Protein 3LET (pdb70)

Foldseek 3Di:
DLVVLVPDPALQSSLCVLVVNVPRDALLSSLQCLLVDDPVSCVVCVVSQQVSLLRSLLRVLCPDPLNVLLCVQQNDVLSSVQSSVLCVVQQPGSVCSNPPRPVSSVVSSLQSVLLSVLLVVLVCQLLCVLVDPCCDDQSNDFDDQCQQPVVPDDALLVSLLSLLCSVVVHDDPLSVQSSVLLVCLLPVPDDPLALVVLVVSCCSNPPPDDQDWAHRDPPPDSQRTQSSLLSNLNCVRNPVCVVSPDDLCCPLLSQLQSQLQSVNGPDCSNSSSSSSSSSSQVNVVHHTHHDPSSSCSRNVDD/DPDDDVLDDDPVNLVPDPALQSSQCNVVVNNPRDALLS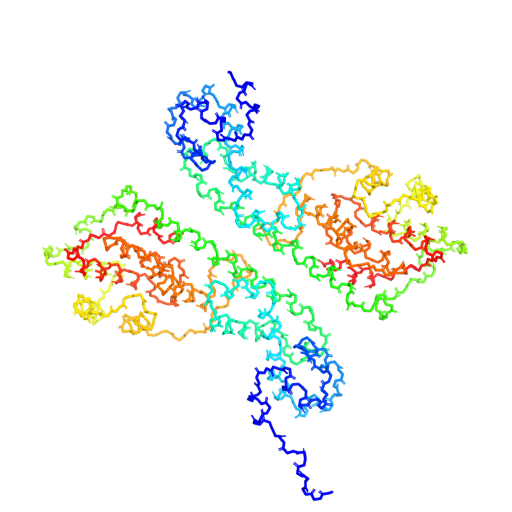SLQCLLVDDPVVCVVCVVVQQVSLLRSLLRVLCPDPLNVLLCVQQNDVLSSVQSSVLCVVQQPTSVCSNPPRPVSSVVSSLQSVLLSVLQVVLCCQLLVVQVPDLCDDLNNDFDPQVQQPVVPDDDLLVSLLSLLCSVVVDDDPLSVQSSVLLVCLLPVPDQPLALVVLVVSCPSNPPDDDDDWAGRDPPPDSQHTQSSLLSNLNCCSNPVCPVPPDDLLCVLLSNLLSQQLSVNHPDDSNSSSSSSSSSSQSNVVHHTHRDPSSSCSRNVD

GO terms:
  GO:0070733 AMPylase activity (F, IDA)
  GO:0044082 symbiont-mediated perturbation of host small GTPase-mediated signal transduction (P, IDA)
  GO:0031267 small GTPase binding (F, IDA)

B-factor: mean 33.37, std 20.91, range [8.13, 178.12]

Solvent-accessible surface area: 29536 Å² total; per-residue (Å²): 64,72,71,111,37,62,146,27,104,27,0,16,66,0,0,43,76,12,30,182,54,75,119,13,127,58,30,51,47,0,2,76,10,0,70,165,31,88,80,159,42,21,157,78,67,51,76,6,0,52,70,0,2,48,53,0,3,8,40,20,0,39,119,17,77,1,0,108,58,0,101,89,15,8,30,84,124,17,3,120,53,0,0,34,91,0,8,122,90,64,0,31,38,22,61,7,1,53,179,52,18,121,70,69,20,60,92,0,10,40,5,0,18,30,0,11,20,11,0,41,44,18,42,41,54,1,44,34,3,49,108,48,68,5,81,113,58,52,35,49,72,48,45,93,69,119,55,16,5,187,95,46,48,124,77,49,34,78,33,0,5,23,4,0,39,77,44,26,108,6,142,55,120,48,14,118,43,0,32,65,1,0,93,68,5,24,117,55,68,84,74,7,33,49,5,100,29,1,96,92,0,13,60,113,0,19,89,157,39,99,220,101,40,69,24,12,47,82,104,66,30,95,70,5,0,14,27,0,0,57,3,3,0,89,80,2,0,54,12,30,7,114,140,64,110,37,56,101,113,22,40,0,20,3,0,0,0,0,0,19,2,1,39,1,16,44,80,12,21,25,52,0,0,40,0,0,2,0,0,5,4,20,97,53,132,28,8,88,13,5,10,138,85,0,16,69,30,0,23,27,73,240,168,191,101,68,162,144,123,123,126,27,90,71,76,37,64,132,25,113,27,0,18,70,0,0,40,56,19,32,187,50,76,128,13,138,61,28,50,50,0,3,81,11,0,70,174,32,88,96,167,41,20,175,85,73,49,82,9,0,54,83,0,2,49,56,0,3,12,38,19,0,26,111,16,89,1,0,104,62,0,95,89,14,9,27,63,106,17,1,103,53,0,0,42,93,1,8,121,88,67,0,33,41,23,60,6,1,40,154,64,13,114,54,68,23,49,92,0,18,33,6,0,17,24,0,13,16,13,1,50,48,20,42,63,55,1,48,29,4,51,109,52,81,3,94,114,52,51,47,48,69,52,44,92,64,114,44,8,4,158,92,47,44,121,78,50,30,77,34,0,5,22,4,0,42,71,47,40,107,9,142,51,123,44,15,111,47,0,31,58,0,0,112,64,1,20,121,53,67,63,69,8,31,51,4,107,28,1,86,87,0,26,64,103,1,11,99,140,73,184,137,134,39,72,24,10,45,84,105,68,29,97,68,9,0,19,37,0,0,59,3,4,0,82,75,3,0,62,4,55,2,120,132,116,110,39,60,94,146,21,36,1,16,5,0,0,0,0,0,23,2,2,46,2,20,62,32,26,20,26,43,0,0,36,0,0,2,0,0,6,7,20,87,43,132,27,7,91,12,6,14,141,89,0,15,74,23,0,21,42,126

Radius of gyration: 30.35 Å; Cα contacts (8 Å, |Δi|>4): 835; chains: 2; bounding box: 83×35×92 Å

InterPro domains:
  IPR003812 Fido domain [PF02661] (278-362)
  IPR003812 Fido domain [PS51459] (278-387)
  IPR036597 Fido-like domain superfamily [G3DSA:1.10.3290.10] (74-387)
  IPR036597 Fido-like domain superfamily [SSF140931] (264-372)
  IPR049418 VopS, N-terminal domain [PF20793] (77-217)

Structure (mmCIF, N/CA/C/O backbone):
data_3LET
#
_entry.id   3LET
#
_cell.length_a   66.669
_cell.length_b   62.325
_cell.length_c   75.762
_cell.angle_alpha   90.00
_cell.angle_beta   91.31
_cell.angle_gamma   90.00
#
_symmetry.space_group_name_H-M   'P 1 21 1'
#
loop_
_entity.id
_entity.type
_entity.pdbx_description
1 polymer 'Adenosine monophosphate-protein transferase vopS'
2 water water
#
loop_
_atom_site.group_PDB
_atom_site.id
_atom_site.type_symbol
_atom_site.label_atom_id
_atom_site.label_alt_id
_atom_site.label_comp_id
_atom_site.label_asym_id
_atom_site.label_entity_id
_atom_site.label_seq_id
_atom_site.pdbx_PDB_ins_code
_atom_site.Cartn_x
_atom_site.Cartn_y
_atom_site.Cartn_z
_atom_site.occupancy
_atom_site.B_iso_or_equiv
_atom_site.auth_seq_id
_atom_site.auth_comp_id
_atom_site.auth_asym_id
_atom_site.auth_atom_id
_atom_site.pdbx_PDB_model_num
ATOM 1 N N . GLY A 1 13 ? 18.332 21.225 32.795 1.00 58.55 86 GLY A N 1
ATOM 2 C CA . GLY A 1 13 ? 18.193 22.631 33.128 1.00 53.10 86 GLY A CA 1
ATOM 3 C C . GLY A 1 13 ? 19.231 23.085 34.142 1.00 42.36 86 GLY A C 1
ATOM 4 O O . GLY A 1 13 ? 19.941 22.262 34.713 1.00 26.72 86 GLY A O 1
ATOM 7 N N . GLN A 1 14 ? 19.322 24.391 34.374 1.00 50.01 87 GLN A N 1
ATOM 8 C CA . GLN A 1 14 ? 20.278 24.929 35.336 1.00 46.25 87 GLN A CA 1
ATOM 9 C C . GLN A 1 14 ? 20.136 24.286 36.721 1.00 48.45 87 GLN A C 1
ATOM 10 O O . GLN A 1 14 ? 21.136 23.958 37.363 1.00 48.41 87 GLN A O 1
ATOM 24 N N . ALA A 1 15 ? 18.900 24.111 37.181 1.00 40.19 88 ALA A N 1
ATOM 25 C CA . ALA A 1 15 ? 18.647 23.543 38.506 1.00 37.01 88 ALA A CA 1
ATOM 26 C C . ALA A 1 15 ? 19.213 22.130 38.622 1.00 43.23 88 ALA A C 1
ATOM 27 O O . ALA A 1 15 ? 19.780 21.763 39.652 1.00 41.48 88 ALA A O 1
ATOM 34 N N . GLN A 1 16 ? 19.041 21.337 37.569 1.00 34.07 89 GLN A N 1
ATOM 35 C CA . GLN A 1 16 ? 19.642 20.009 37.508 1.00 36.65 89 GLN A CA 1
ATOM 36 C C . GLN A 1 16 ? 21.182 20.130 37.552 1.00 32.91 89 GLN A C 1
ATOM 37 O O . GLN A 1 16 ? 21.844 19.448 38.323 1.00 31.69 89 GLN A O 1
ATOM 51 N N . ARG A 1 17 ? 21.743 21.017 36.738 1.00 27.37 90 ARG A N 1
ATOM 52 C CA . ARG A 1 17 ? 23.199 21.113 36.620 1.00 30.71 90 ARG A CA 1
ATOM 53 C C . ARG A 1 17 ? 23.838 21.540 37.932 1.00 33.34 90 ARG A C 1
ATOM 54 O O . ARG A 1 17 ? 24.955 21.136 38.237 1.00 38.63 90 ARG A O 1
ATOM 75 N N . LEU A 1 18 ? 23.136 22.359 38.710 1.00 32.76 91 LEU A N 1
ATOM 76 C CA . LEU A 1 18 ? 23.676 22.834 39.982 1.00 39.54 91 LEU A CA 1
ATOM 77 C C . LEU A 1 18 ? 23.808 21.737 41.036 1.00 47.64 91 LEU A C 1
ATOM 78 O O . LEU A 1 18 ? 24.598 21.859 41.982 1.00 41.55 91 LEU A O 1
ATOM 94 N N . GLN A 1 19 ? 23.049 20.659 40.870 1.00 39.12 92 GLN A N 1
ATOM 95 C CA . GLN A 1 19 ? 23.074 19.570 41.837 1.00 43.26 92 GLN A CA 1
ATOM 96 C C . GLN A 1 19 ? 24.135 18.515 41.521 1.00 51.75 92 GLN A C 1
ATOM 97 O O . GLN A 1 19 ? 24.300 17.565 42.286 1.00 53.74 92 GLN A O 1
ATOM 111 N N . THR A 1 20 ? 24.843 18.663 40.403 1.00 43.04 93 THR A N 1
ATOM 112 C CA . THR A 1 20 ? 25.931 17.743 40.078 1.00 38.98 93 THR A CA 1
ATOM 113 C C . THR A 1 20 ? 26.916 17.716 41.237 1.00 36.00 93 THR A C 1
ATOM 114 O O . THR A 1 20 ? 26.888 18.580 42.113 1.00 24.67 93 THR A O 1
ATOM 125 N N . SER A 1 21 ? 27.806 16.741 41.250 1.00 39.66 94 SER A N 1
ATOM 126 C CA . SER A 1 21 ? 28.684 16.598 42.400 1.00 40.20 94 SER A CA 1
ATOM 127 C C . SER A 1 21 ? 29.868 17.569 42.337 1.00 37.49 94 SER A C 1
ATOM 128 O O . SER A 1 21 ? 30.467 17.867 43.361 1.00 29.88 94 SER A O 1
ATOM 136 N N . SER A 1 22 ? 30.194 18.077 41.150 1.00 25.79 95 SER A N 1
ATOM 137 C CA . SER A 1 22 ? 31.305 19.026 41.033 1.00 26.04 95 SER A CA 1
ATOM 138 C C . SER A 1 22 ? 31.189 19.872 39.775 1.00 27.01 95 SER A C 1
ATOM 139 O O . SER A 1 22 ? 30.301 19.650 38.934 1.00 24.02 95 SER A O 1
ATOM 147 N N . SER A 1 23 ? 32.119 20.810 39.620 1.00 20.67 96 SER A N 1
ATOM 148 C CA . SER A 1 23 ? 32.099 21.703 38.471 1.00 21.31 96 SER A CA 1
ATOM 149 C C . SER A 1 23 ? 32.346 20.944 37.174 1.00 21.43 96 SER A C 1
ATOM 150 O O . SER A 1 23 ? 31.951 21.398 36.106 1.00 21.84 96 SER A O 1
ATOM 158 N N . VAL A 1 24 ? 33.011 19.797 37.259 1.00 22.75 97 VAL A N 1
ATOM 159 C CA . VAL A 1 24 ? 33.334 19.047 36.053 1.00 22.23 97 VAL A CA 1
ATOM 160 C C . VAL A 1 24 ? 32.053 18.543 35.380 1.00 25.85 97 VAL A C 1
ATOM 161 O O . VAL A 1 24 ? 31.832 18.786 34.195 1.00 25.67 97 VAL A O 1
ATOM 174 N N . GLU A 1 25 ? 31.193 17.866 36.135 1.00 24.83 98 GLU A N 1
ATOM 175 C CA . GLU A 1 25 ? 29.935 17.383 35.558 1.00 26.95 98 GLU A CA 1
ATOM 176 C C . GLU A 1 25 ? 29.036 18.544 35.150 1.00 30.76 98 GLU A C 1
ATOM 177 O O . GLU A 1 25 ? 28.378 18.486 34.113 1.00 34.11 98 GLU A O 1
ATOM 189 N N . HIS A 1 26 ? 28.990 19.589 35.973 1.00 24.02 99 HIS A N 1
ATOM 190 C CA . HIS A 1 26 ? 28.230 20.805 35.640 1.00 25.76 99 HIS A CA 1
ATOM 191 C C . HIS A 1 26 ? 28.675 21.416 34.301 1.00 29.41 99 HIS A C 1
ATOM 192 O O . HIS A 1 26 ? 27.853 21.717 33.435 1.00 28.65 99 HIS A O 1
ATOM 205 N N . GLY A 1 27 ? 29.978 21.619 34.139 1.00 24.24 100 GLY A N 1
ATOM 206 C CA . GLY A 1 27 ? 30.528 22.124 32.897 1.00 20.49 100 GLY A CA 1
ATOM 207 C C . GLY A 1 27 ? 30.239 21.171 31.747 1.00 30.73 100 GLY A C 1
ATOM 208 O O . GLY A 1 27 ? 29.821 21.603 30.674 1.00 26.82 100 GLY A O 1
ATOM 212 N N . GLN A 1 28 ? 30.461 19.877 31.961 1.00 26.94 101 GLN A N 1
ATOM 213 C CA . GLN A 1 28 ? 30.188 18.884 30.923 1.00 29.83 101 GLN A CA 1
ATOM 214 C C . GLN A 1 28 ? 28.775 19.059 30.407 1.00 35.77 101 GLN A C 1
ATOM 215 O O . GLN A 1 28 ? 28.532 18.981 29.199 1.00 37.21 101 GLN A O 1
ATOM 229 N N . MET A 1 29 ? 27.840 19.289 31.324 1.00 31.69 102 MET A N 1
ATOM 230 C CA . MET A 1 29 ? 26.435 19.419 30.957 1.00 34.17 102 MET A CA 1
ATOM 231 C C . MET A 1 29 ? 26.149 20.751 30.261 1.00 41.16 102 MET A C 1
ATOM 232 O O . MET A 1 29 ? 25.470 20.784 29.240 1.00 46.19 102 MET A O 1
ATOM 246 N N . LEU A 1 30 ? 26.675 21.846 30.801 1.00 28.14 103 LEU A N 1
ATOM 247 C CA . LEU A 1 30 ? 26.374 23.183 30.275 1.00 25.99 103 LEU A CA 1
ATOM 248 C C . LEU A 1 30 ? 27.068 23.419 28.945 1.00 32.82 103 LEU A C 1
ATOM 249 O O . LEU A 1 30 ? 26.507 24.039 28.045 1.00 36.65 103 LEU A O 1
ATOM 265 N N . PHE A 1 31 ? 28.285 22.914 28.822 1.00 33.81 104 PHE A N 1
ATOM 266 C CA . PHE A 1 31 ? 29.097 23.154 27.646 1.00 45.17 104 PHE A CA 1
ATOM 267 C C . PHE A 1 31 ? 28.947 22.016 26.631 1.00 50.67 104 PHE A C 1
ATOM 268 O O . PHE A 1 31 ? 29.528 22.055 25.545 1.00 47.87 104 PHE A O 1
ATOM 285 N N . LYS A 1 32 ? 28.158 21.010 26.991 1.00 39.73 105 LYS A N 1
ATOM 286 C CA . LYS A 1 32 ? 27.950 19.860 26.123 1.00 48.44 105 LYS A CA 1
ATOM 287 C C . LYS A 1 32 ? 29.288 19.287 25.688 1.00 45.49 105 LYS A C 1
ATOM 288 O O . LYS A 1 32 ? 29.540 19.113 24.492 1.00 46.04 105 LYS A O 1
ATOM 307 N N . ASP A 1 33 ? 30.152 19.012 26.661 1.00 34.32 106 ASP A N 1
ATOM 308 C CA . ASP A 1 33 ? 31.482 18.506 26.368 1.00 38.66 106 ASP A CA 1
ATOM 309 C C . ASP A 1 33 ? 31.912 17.478 27.394 1.00 43.24 106 ASP A C 1
ATOM 310 O O . ASP A 1 33 ? 32.353 17.822 28.494 1.00 34.99 106 ASP A O 1
ATOM 319 N N . ALA A 1 34 ? 31.817 16.213 27.007 1.00 40.51 107 ALA A N 1
ATOM 320 C CA . ALA A 1 34 ? 32.116 15.106 27.904 1.00 49.00 107 ALA A CA 1
ATOM 321 C C . ALA A 1 34 ? 33.621 14.929 28.074 1.00 50.00 107 ALA A C 1
ATOM 322 O O . ALA A 1 34 ? 34.064 14.128 28.889 1.00 58.74 107 ALA A O 1
ATOM 329 N N . ASN A 1 35 ? 34.405 15.684 27.307 1.00 35.55 108 ASN A N 1
ATOM 330 C CA . ASN A 1 35 ? 35.858 15.638 27.419 1.00 33.42 108 ASN A CA 1
ATOM 331 C C . ASN A 1 35 ? 36.406 16.566 28.492 1.00 32.75 108 ASN A C 1
ATOM 332 O O . ASN A 1 35 ? 37.616 16.642 28.696 1.00 34.50 108 ASN A O 1
ATOM 343 N N . LEU A 1 36 ? 35.517 17.297 29.150 1.00 34.56 109 LEU A N 1
ATOM 344 C CA . LEU A 1 36 ? 35.909 18.130 30.269 1.00 32.60 109 LEU A CA 1
ATOM 345 C C . LEU A 1 36 ? 36.046 17.191 31.460 1.00 32.35 109 LEU A C 1
ATOM 346 O O . LEU A 1 36 ? 35.079 16.575 31.865 1.00 43.15 109 LEU A O 1
ATOM 362 N N . LYS A 1 37 ? 37.246 17.072 32.012 1.00 32.88 110 LYS A N 1
ATOM 363 C CA . LYS A 1 37 ? 37.506 16.065 33.042 1.00 35.28 110 LYS A CA 1
ATOM 364 C C . LYS A 1 37 ? 37.985 16.685 34.352 1.00 34.78 110 LYS A C 1
ATOM 365 O O . LYS A 1 37 ? 37.932 16.057 35.417 1.00 28.64 110 LYS A O 1
ATOM 384 N N . THR A 1 38 ? 38.467 17.917 34.286 1.00 25.31 111 THR A N 1
ATOM 385 C CA . THR A 1 38 ? 38.986 18.551 35.489 1.00 31.46 111 THR A CA 1
ATOM 386 C C . THR A 1 38 ? 38.415 19.946 35.596 1.00 21.16 111 THR A C 1
ATOM 387 O O . THR A 1 38 ? 37.923 20.488 34.615 1.00 19.81 111 THR A O 1
ATOM 398 N N . PRO A 1 39 ? 38.487 20.539 36.792 1.00 18.12 112 PRO A N 1
ATOM 399 C CA . PRO A 1 39 ? 38.016 21.914 36.983 1.00 19.03 112 PRO A CA 1
ATOM 400 C C . PRO A 1 39 ? 38.855 22.896 36.163 1.00 23.51 112 PRO A C 1
ATOM 401 O O . PRO A 1 39 ? 38.329 23.929 35.736 1.00 18.57 112 PRO A O 1
ATOM 412 N N . SER A 1 40 ? 40.146 22.603 35.967 1.00 20.15 113 SER A N 1
ATOM 413 C CA . SER A 1 40 ? 40.946 23.436 35.057 1.00 22.82 113 SER A CA 1
ATOM 414 C C . SER A 1 40 ? 40.386 23.386 33.640 1.00 19.16 113 SER A C 1
ATOM 415 O O . SER A 1 40 ? 40.305 24.415 32.971 1.00 26.19 113 SER A O 1
ATOM 423 N N . ASP A 1 41 ? 40.011 22.196 33.174 1.00 21.89 114 ASP A N 1
ATOM 424 C CA . ASP A 1 41 ? 39.410 22.049 31.829 1.00 22.82 114 ASP A CA 1
ATOM 425 C C . ASP A 1 41 ? 38.149 22.902 31.708 1.00 21.47 114 ASP A C 1
ATOM 426 O O . ASP A 1 41 ? 37.899 23.506 30.661 1.00 18.97 114 ASP A O 1
ATOM 435 N N . VAL A 1 42 ? 37.328 22.907 32.764 1.00 22.65 115 VAL A N 1
ATOM 436 C CA . VAL A 1 42 ? 36.114 23.728 32.780 1.00 21.65 115 VAL A CA 1
ATOM 437 C C . VAL A 1 42 ? 36.451 25.215 32.666 1.00 20.34 115 VAL A C 1
ATOM 438 O O . VAL A 1 42 ? 35.876 25.925 31.832 1.00 18.10 115 VAL A O 1
ATOM 451 N N . LEU A 1 43 ? 37.411 25.691 33.456 1.00 17.53 116 LEU A N 1
ATOM 452 C CA . LEU A 1 43 ? 37.786 27.106 33.367 1.00 18.94 116 LEU A CA 1
ATOM 453 C C . LEU A 1 43 ? 38.353 27.437 31.999 1.00 20.83 116 LEU A C 1
ATOM 454 O O . LEU A 1 43 ? 38.059 28.490 31.451 1.00 22.19 116 LEU A O 1
ATOM 470 N N . ASN A 1 44 ? 39.144 26.526 31.445 1.00 19.16 117 ASN A N 1
ATOM 471 C CA . ASN A 1 44 ? 39.756 26.762 30.131 1.00 23.47 117 ASN A CA 1
ATOM 472 C C . ASN A 1 44 ? 38.701 26.883 29.012 1.00 24.57 117 ASN A C 1
ATOM 473 O O . ASN A 1 44 ? 38.936 27.508 27.971 1.00 25.29 117 ASN A O 1
ATOM 484 N N . ALA A 1 45 ? 37.534 26.305 29.249 1.00 25.33 118 ALA A N 1
ATOM 485 C CA . ALA A 1 45 ? 36.423 26.370 28.294 1.00 23.58 118 ALA A CA 1
ATOM 486 C C . ALA A 1 45 ? 35.759 27.748 28.227 1.00 19.91 118 ALA A C 1
ATOM 487 O O . ALA A 1 45 ? 35.133 28.086 27.216 1.00 22.79 118 ALA A O 1
ATOM 494 N N . PHE A 1 46 ? 35.910 28.557 29.271 1.00 18.38 119 PHE A N 1
ATOM 495 C CA . PHE A 1 46 ? 35.215 29.851 29.310 1.00 17.81 119 PHE A CA 1
ATOM 496 C C . PHE A 1 46 ? 35.628 30.773 28.153 1.00 16.12 119 PHE A C 1
ATOM 497 O O . PHE A 1 46 ? 34.775 31.495 27.598 1.00 18.38 119 PHE A O 1
ATOM 514 N N . ALA A 1 47 ? 36.910 30.723 27.766 1.00 22.51 120 ALA A N 1
ATOM 515 C CA . ALA A 1 47 ? 37.428 31.595 26.703 1.00 22.44 120 ALA A CA 1
ATOM 516 C C . ALA A 1 47 ? 36.754 31.260 25.382 1.00 20.33 120 ALA A C 1
ATOM 517 O O . ALA A 1 47 ? 36.694 32.084 24.457 1.00 21.46 120 ALA A O 1
ATOM 524 N N . LYS A 1 48 ? 36.246 30.041 25.299 1.00 17.32 121 LYS A N 1
ATOM 525 C CA . LYS A 1 48 ? 35.690 29.524 24.060 1.00 23.01 121 LYS A CA 1
ATOM 526 C C . LYS A 1 48 ? 34.212 29.856 23.861 1.00 24.78 121 LYS A C 1
ATOM 527 O O . LYS A 1 48 ? 33.636 29.552 22.812 1.00 21.90 121 LYS A O 1
ATOM 546 N N . LEU A 1 49 ? 33.587 30.479 24.856 1.00 22.63 122 LEU A N 1
ATOM 547 C CA . LEU A 1 49 ? 32.159 30.725 24.813 1.00 24.65 122 LEU A CA 1
ATOM 548 C C . LEU A 1 49 ? 31.880 31.923 23.940 1.00 19.86 122 LEU A C 1
ATOM 549 O O . LEU A 1 49 ? 32.599 32.924 23.984 1.00 20.70 122 LEU A O 1
ATOM 565 N N . ASP A 1 50 ? 30.827 31.829 23.140 1.00 22.22 123 ASP A N 1
ATOM 566 C CA . ASP A 1 50 ? 30.487 32.948 22.267 1.00 32.47 123 ASP A CA 1
ATOM 567 C C . ASP A 1 50 ? 29.836 34.039 23.113 1.00 22.79 123 ASP A C 1
ATOM 568 O O . ASP A 1 50 ? 29.292 33.756 24.172 1.00 21.67 123 ASP A O 1
ATOM 577 N N . SER A 1 51 ? 29.909 35.286 22.664 1.00 23.35 124 SER A N 1
ATOM 578 C CA . SER A 1 51 ? 29.514 36.429 23.507 1.00 22.48 124 SER A CA 1
ATOM 579 C C . SER A 1 51 ? 28.036 36.398 23.895 1.00 29.10 124 SER A C 1
ATOM 580 O O . SER A 1 51 ? 27.650 36.862 24.964 1.00 27.26 124 SER A O 1
ATOM 588 N N . LYS A 1 52 ? 27.197 35.869 23.020 1.00 21.94 125 LYS A N 1
ATOM 589 C CA . LYS A 1 52 ? 25.765 35.935 23.278 1.00 19.14 125 LYS A CA 1
ATOM 590 C C . LYS A 1 52 ? 25.425 34.939 24.372 1.00 28.35 125 LYS A C 1
ATOM 591 O O . LYS A 1 52 ? 24.604 35.191 25.248 1.00 25.30 125 LYS A O 1
ATOM 610 N N . MET A 1 53 ? 26.087 33.799 24.303 1.00 23.12 126 MET A N 1
ATOM 611 C CA . MET A 1 53 ? 25.921 32.734 25.272 1.00 32.26 126 MET A CA 1
ATOM 612 C C . MET A 1 53 ? 26.338 33.225 26.651 1.00 25.67 126 MET A C 1
ATOM 613 O O . MET A 1 53 ? 25.632 33.030 27.633 1.00 26.36 126 MET A O 1
ATOM 627 N N . VAL A 1 54 ? 27.476 33.901 26.714 1.00 19.82 127 VAL A N 1
ATOM 628 C CA . VAL A 1 54 ? 27.955 34.471 27.970 1.00 19.28 127 VAL A CA 1
ATOM 629 C C . VAL A 1 54 ? 26.949 35.452 28.569 1.00 25.61 127 VAL A C 1
ATOM 630 O O . VAL A 1 54 ? 26.753 35.477 29.778 1.00 26.53 127 VAL A O 1
ATOM 643 N N . LYS A 1 55 ? 26.311 36.267 27.741 1.00 21.79 128 LYS A N 1
ATOM 644 C CA . LYS A 1 55 ? 25.284 37.173 28.262 1.00 19.88 128 LYS A CA 1
ATOM 645 C C . LYS A 1 55 ? 24.010 36.443 28.690 1.00 20.07 128 LYS A C 1
ATOM 646 O O . LYS A 1 55 ? 23.451 36.717 29.750 1.00 26.71 128 LYS A O 1
ATOM 665 N N . SER A 1 56 ? 23.556 35.492 27.899 1.00 22.83 129 SER A N 1
ATOM 666 C CA . SER A 1 56 ? 22.263 34.881 28.184 1.00 20.07 129 SER A CA 1
ATOM 667 C C . SER A 1 56 ? 22.364 33.950 29.382 1.00 27.37 129 SER A C 1
ATOM 668 O O . SER A 1 56 ? 21.372 33.680 30.058 1.00 23.48 129 SER A O 1
ATOM 676 N N . HIS A 1 57 ? 23.566 33.465 29.663 1.00 19.13 130 HIS A N 1
ATOM 677 C CA . HIS A 1 57 ? 23.749 32.563 30.802 1.00 20.94 130 HIS A CA 1
ATOM 678 C C . HIS A 1 57 ? 24.624 33.154 31.916 1.00 23.04 130 HIS A C 1
ATOM 679 O O . HIS A 1 57 ? 25.225 32.408 32.697 1.00 20.62 130 HIS A O 1
ATOM 692 N N . ALA A 1 58 ? 24.679 34.474 32.016 1.00 23.70 131 ALA A N 1
ATOM 693 C CA . ALA A 1 58 ? 25.652 35.119 32.918 1.00 25.70 131 ALA A CA 1
ATOM 694 C C . ALA A 1 58 ? 25.567 34.586 34.345 1.00 30.15 131 ALA A C 1
ATOM 695 O O . ALA A 1 58 ? 26.598 34.318 34.955 1.00 25.12 131 ALA A O 1
ATOM 702 N N . ALA A 1 59 ? 24.346 34.436 34.863 1.00 25.14 132 ALA A N 1
ATOM 703 C CA . ALA A 1 59 ? 24.145 34.029 36.257 1.00 37.50 132 ALA A CA 1
ATOM 704 C C . ALA A 1 59 ? 24.720 32.645 36.523 1.00 28.55 132 ALA A C 1
ATOM 705 O O . ALA A 1 59 ? 25.514 32.449 37.448 1.00 26.10 132 ALA A O 1
ATOM 712 N N . GLU A 1 60 ? 24.333 31.675 35.711 1.00 20.51 133 GLU A N 1
ATOM 713 C CA . GLU A 1 60 ? 24.874 30.339 35.865 1.00 15.04 133 GLU A CA 1
ATOM 714 C C . GLU A 1 60 ? 26.387 30.305 35.645 1.00 15.91 133 GLU A C 1
ATOM 715 O O . GLU A 1 60 ? 27.122 29.613 36.360 1.00 16.91 133 GLU A O 1
ATOM 727 N N . LEU A 1 61 ? 26.874 31.070 34.683 1.00 16.15 134 LEU A N 1
ATOM 728 C CA . LEU A 1 61 ? 28.306 31.056 34.421 1.00 21.90 134 LEU A CA 1
ATOM 729 C C . LEU A 1 61 ? 29.091 31.588 35.614 1.00 16.00 134 LEU A C 1
ATOM 730 O O . LEU A 1 61 ? 30.188 31.127 35.888 1.00 20.00 134 LEU A O 1
ATOM 746 N N . SER A 1 62 ? 28.529 32.568 36.308 1.00 18.15 135 SER A N 1
ATOM 747 C CA . SER A 1 62 ? 29.169 33.063 37.516 1.00 22.93 135 SER A CA 1
ATOM 748 C C . SER A 1 62 ? 29.255 31.952 38.579 1.00 22.44 135 SER A C 1
ATOM 749 O O . SER A 1 62 ? 30.277 31.795 39.236 1.00 21.97 135 SER A O 1
ATOM 757 N N . GLN A 1 63 ? 28.176 31.196 38.755 1.00 20.07 136 GLN A N 1
ATOM 758 C CA . GLN A 1 63 ? 28.165 30.079 39.714 1.00 18.57 136 GLN A CA 1
ATOM 759 C C . GLN A 1 63 ? 29.214 29.037 39.345 1.00 19.70 136 GLN A C 1
ATOM 760 O O . GLN A 1 63 ? 29.980 28.570 40.196 1.00 17.73 136 GLN A O 1
ATOM 774 N N . LEU A 1 64 ? 29.223 28.661 38.079 1.00 17.00 137 LEU A N 1
ATOM 775 C CA . LEU A 1 64 ? 30.111 27.621 37.596 1.00 20.11 137 LEU A CA 1
ATOM 776 C C . LEU A 1 64 ? 31.568 28.063 37.691 1.00 18.08 137 LEU A C 1
ATOM 777 O O . LEU A 1 64 ? 32.409 27.278 38.100 1.00 13.18 137 LEU A O 1
ATOM 793 N N . ALA A 1 65 ? 31.863 29.322 37.364 1.00 15.28 138 ALA A N 1
ATOM 794 C CA . ALA A 1 65 ? 33.239 29.801 37.486 1.00 17.46 138 ALA A CA 1
ATOM 795 C C . ALA A 1 65 ? 33.689 29.731 38.936 1.00 13.73 138 ALA A C 1
ATOM 796 O O . ALA A 1 65 ? 34.816 29.329 39.244 1.00 16.21 138 ALA A O 1
ATOM 803 N N . GLU A 1 66 ? 32.805 30.148 39.835 1.00 14.93 139 GLU A N 1
ATOM 804 C CA . GLU A 1 66 ? 33.132 30.116 41.249 1.00 13.26 139 GLU A CA 1
ATOM 805 C C . GLU A 1 66 ? 33.361 28.674 41.714 1.00 14.04 139 GLU A C 1
ATOM 806 O O . GLU A 1 66 ? 34.330 28.393 42.432 1.00 20.19 139 GLU A O 1
ATOM 818 N N . ARG A 1 67 ? 32.482 27.756 41.337 1.00 12.80 140 ARG A N 1
ATOM 819 C CA . ARG A 1 67 ? 32.674 26.347 41.721 1.00 15.56 140 ARG A CA 1
ATOM 820 C C . ARG A 1 67 ? 34.005 25.801 41.208 1.00 22.33 140 ARG A C 1
ATOM 821 O O . ARG A 1 67 ? 34.725 25.097 41.941 1.00 15.26 140 ARG A O 1
ATOM 842 N N . ALA A 1 68 ? 34.338 26.096 39.945 1.00 17.02 141 ALA A N 1
ATOM 843 C CA . ALA A 1 68 ? 35.535 25.493 39.342 1.00 14.33 141 ALA A CA 1
ATOM 844 C C . ALA A 1 68 ? 36.798 26.116 39.943 1.00 13.68 141 ALA A C 1
ATOM 845 O O . ALA A 1 68 ? 37.775 25.411 40.254 1.00 15.74 141 ALA A O 1
ATOM 852 N N . MET A 1 69 ? 36.785 27.432 40.124 1.00 13.39 142 MET A N 1
ATOM 853 C CA . MET A 1 69 ? 37.915 28.098 40.808 1.00 12.79 142 MET A CA 1
ATOM 854 C C . MET A 1 69 ? 38.132 27.578 42.217 1.00 14.12 142 MET A C 1
ATOM 855 O O . MET A 1 69 ? 39.283 27.352 42.651 1.00 15.24 142 MET A O 1
ATOM 869 N N . THR A 1 70 ? 37.037 27.370 42.928 1.00 13.98 143 THR A N 1
ATOM 870 C CA . THR A 1 70 ? 37.133 26.852 44.299 1.00 18.46 143 THR A CA 1
ATOM 871 C C . THR A 1 70 ? 37.777 25.477 44.297 1.00 16.16 143 THR A C 1
ATOM 872 O O . THR A 1 70 ? 38.686 25.198 45.091 1.00 14.03 143 THR A O 1
ATOM 883 N N . GLU A 1 71 ? 37.296 24.596 43.428 1.00 15.02 144 GLU A N 1
ATOM 884 C CA . GLU A 1 71 ? 37.861 23.238 43.314 1.00 13.81 144 GLU A CA 1
ATOM 885 C C . GLU A 1 71 ? 39.340 23.281 42.946 1.00 19.60 144 GLU A C 1
ATOM 886 O O . GLU A 1 71 ? 40.136 22.573 43.531 1.00 16.03 144 GLU A O 1
ATOM 898 N N . VAL A 1 72 ? 39.720 24.123 41.993 1.00 14.25 145 VAL A N 1
ATOM 899 C CA . VAL A 1 72 ? 41.142 24.220 41.652 1.00 13.18 145 VAL A CA 1
ATOM 900 C C . VAL A 1 72 ? 41.908 24.656 42.901 1.00 13.61 145 VAL A C 1
ATOM 901 O O . VAL A 1 72 ? 42.964 24.103 43.221 1.00 12.85 145 VAL A O 1
ATOM 914 N N . MET A 1 73 ? 41.390 25.664 43.586 1.00 12.60 146 MET A N 1
ATOM 915 C CA . MET A 1 73 ? 42.140 26.244 44.706 1.00 15.73 146 MET A CA 1
ATOM 916 C C . MET A 1 73 ? 42.321 25.214 45.837 1.00 13.01 146 MET A C 1
ATOM 917 O O . MET A 1 73 ? 43.346 25.190 46.508 1.00 15.05 146 MET A O 1
ATOM 931 N N . LEU A 1 74 ? 41.321 24.377 46.074 1.00 15.25 147 LEU A N 1
ATOM 932 C CA . LEU A 1 74 ? 41.444 23.391 47.152 1.00 12.71 147 LEU A CA 1
ATOM 933 C C . LEU A 1 74 ? 42.509 22.331 46.840 1.00 16.82 147 LEU A C 1
ATOM 934 O O . LEU A 1 74 ? 43.020 21.665 47.756 1.00 18.54 147 LEU A O 1
ATOM 950 N N . GLU A 1 75 ? 42.843 22.134 45.558 1.00 11.57 148 GLU A N 1
ATOM 951 C CA . GLU A 1 75 ? 43.871 21.149 45.237 1.00 20.55 148 GLU A CA 1
ATOM 952 C C . GLU A 1 75 ? 45.283 21.750 45.099 1.00 20.09 148 GLU A C 1
ATOM 953 O O . GLU A 1 75 ? 46.234 21.015 44.842 1.00 17.87 148 GLU A O 1
ATOM 965 N N . THR A 1 76 ? 45.426 23.065 45.235 1.00 16.41 149 THR A N 1
ATOM 966 C CA . THR A 1 76 ? 46.776 23.671 45.153 1.00 18.78 149 THR A CA 1
ATOM 967 C C . THR A 1 76 ? 47.585 23.303 46.394 1.00 22.98 149 THR A C 1
ATOM 968 O O . THR A 1 76 ? 47.022 22.893 47.421 1.00 16.10 149 THR A O 1
ATOM 979 N N . ASP A 1 77 ? 48.904 23.451 46.317 1.00 17.44 150 ASP A N 1
ATOM 980 C CA . ASP A 1 77 ? 49.729 23.192 47.483 1.00 14.92 150 ASP A CA 1
ATOM 981 C C . ASP A 1 77 ? 49.263 24.034 48.680 1.00 14.38 150 ASP A C 1
ATOM 982 O O . ASP A 1 77 ? 49.145 23.515 49.802 1.00 18.06 150 ASP A O 1
ATOM 991 N N . SER A 1 78 ? 49.016 25.327 48.482 1.00 17.50 151 SER A N 1
ATOM 992 C CA . SER A 1 78 ? 48.587 26.156 49.629 1.00 17.86 151 SER A CA 1
ATOM 993 C C . SER A 1 78 ? 47.202 25.753 50.120 1.00 14.15 151 SER A C 1
ATOM 994 O O . SER A 1 78 ? 46.929 25.788 51.312 1.00 15.48 151 SER A O 1
ATOM 1002 N N . GLY A 1 79 ? 46.331 25.322 49.212 1.00 14.32 152 GLY A N 1
ATOM 1003 C CA . GLY A 1 79 ? 45.024 24.863 49.635 1.00 12.00 152 GLY A CA 1
ATOM 1004 C C . GLY A 1 79 ? 45.134 23.617 50.502 1.00 16.15 152 GLY A C 1
ATOM 1005 O O . GLY A 1 79 ? 44.421 23.465 51.492 1.00 14.77 152 GLY A O 1
ATOM 1009 N N . LYS A 1 80 ? 46.028 22.705 50.140 1.00 12.93 153 LYS A N 1
ATOM 1010 C CA . LYS A 1 80 ? 46.274 21.537 50.987 1.00 10.36 153 LYS A CA 1
ATOM 1011 C C . LYS A 1 80 ? 46.933 21.913 52.317 1.00 15.26 153 LYS A C 1
ATOM 1012 O O . LYS A 1 80 ? 46.637 21.306 53.331 1.00 15.63 153 LYS A O 1
ATOM 1031 N N . ASN A 1 81 ? 47.811 22.907 52.303 1.00 15.82 154 ASN A N 1
ATOM 1032 C CA . ASN A 1 81 ? 48.443 23.376 53.539 1.00 18.48 154 ASN A CA 1
ATOM 1033 C C . ASN A 1 81 ? 47.361 23.907 54.507 1.00 12.66 154 ASN A C 1
ATOM 1034 O O . ASN A 1 81 ? 47.419 23.646 55.689 1.00 16.29 154 ASN A O 1
ATOM 1045 N N . LEU A 1 82 ? 46.379 24.637 53.984 1.00 14.16 155 LEU A N 1
ATOM 1046 C CA . LEU A 1 82 ? 45.307 25.172 54.818 1.00 18.68 155 LEU A CA 1
ATOM 1047 C C . LEU A 1 82 ? 44.433 24.042 55.289 1.00 13.46 155 LEU A C 1
ATOM 1048 O O . LEU A 1 82 ? 43.981 24.026 56.426 1.00 14.27 155 LEU A O 1
ATOM 1064 N N . LYS A 1 83 ? 44.160 23.095 54.411 1.00 10.99 156 LYS A N 1
ATOM 1065 C CA . LYS A 1 83 ? 43.378 21.941 54.822 1.00 14.82 156 LYS A CA 1
ATOM 1066 C C . LYS A 1 83 ? 44.043 21.271 56.030 1.00 17.87 156 LYS A C 1
ATOM 1067 O O . LYS A 1 83 ? 43.372 20.887 56.993 1.00 18.53 156 LYS A O 1
ATOM 1086 N N . ALA A 1 84 ? 45.361 21.124 55.972 1.00 17.06 157 ALA A N 1
ATOM 1087 C CA . ALA A 1 84 ? 46.094 20.456 57.057 1.00 18.74 157 ALA A CA 1
ATOM 1088 C C . ALA A 1 84 ? 45.929 21.242 58.368 1.00 28.76 157 ALA A C 1
ATOM 1089 O O . ALA A 1 84 ? 45.923 20.661 59.456 1.00 24.68 157 ALA A O 1
ATOM 1096 N N . LEU A 1 85 ? 45.782 22.560 58.260 1.00 14.65 158 LEU A N 1
ATOM 1097 C CA . LEU A 1 85 ? 45.706 23.414 59.442 1.00 13.53 158 LEU A CA 1
ATOM 1098 C C . LEU A 1 85 ? 44.306 23.544 60.036 1.00 17.54 158 LEU A C 1
ATOM 1099 O O . LEU A 1 85 ? 44.148 23.489 61.263 1.00 16.00 158 LEU A O 1
ATOM 1115 N N . ILE A 1 86 ? 43.294 23.757 59.185 1.00 12.87 159 ILE A N 1
ATOM 1116 C CA . ILE A 1 86 ? 41.972 24.142 59.700 1.00 14.57 159 ILE A CA 1
ATOM 1117 C C . ILE A 1 86 ? 40.850 23.192 59.253 1.00 14.05 159 ILE A C 1
ATOM 1118 O O . ILE A 1 86 ? 39.699 23.372 59.654 1.00 15.75 159 ILE A O 1
ATOM 1134 N N . GLY A 1 87 ? 41.208 22.193 58.450 1.00 14.63 160 GLY A N 1
ATOM 1135 C CA . GLY A 1 87 ? 40.287 21.148 58.024 1.00 16.55 160 GLY A CA 1
ATOM 1136 C C . GLY A 1 87 ? 39.428 21.484 56.816 1.00 18.43 160 GLY A C 1
ATOM 1137 O O . GLY A 1 87 ? 39.347 22.632 56.394 1.00 13.83 160 GLY A O 1
ATOM 1141 N N . ASP A 1 88 ? 38.753 20.467 56.284 1.00 18.12 161 ASP A N 1
ATOM 1142 C CA . ASP A 1 88 ? 37.998 20.588 55.022 1.00 21.17 161 ASP A CA 1
ATOM 1143 C C . ASP A 1 88 ? 36.899 21.626 54.985 1.00 19.50 161 ASP A C 1
ATOM 1144 O O . ASP A 1 88 ? 36.787 22.392 54.013 1.00 16.14 161 ASP A O 1
ATOM 1153 N N . ASP A 1 89 ? 36.036 21.632 56.003 1.00 17.90 162 ASP A N 1
ATOM 1154 C CA . ASP A 1 89 ? 34.916 22.584 55.999 1.00 20.07 162 ASP A CA 1
ATOM 1155 C C . ASP A 1 89 ? 35.431 24.013 56.015 1.00 16.64 162 ASP A C 1
ATOM 1156 O O . ASP A 1 89 ? 34.944 24.880 55.267 1.00 14.67 162 ASP A O 1
ATOM 1165 N N . ALA A 1 90 ? 36.405 24.277 56.881 1.00 15.35 163 ALA A N 1
ATOM 1166 C CA . ALA A 1 90 ? 36.870 25.652 57.042 1.00 17.80 163 ALA A CA 1
ATOM 1167 C C . ALA A 1 90 ? 37.619 26.095 55.779 1.00 11.22 163 ALA A C 1
ATOM 1168 O O . ALA A 1 90 ? 37.448 27.227 55.311 1.00 13.19 163 ALA A O 1
ATOM 1175 N N . VAL A 1 91 ? 38.435 25.218 55.217 1.00 12.12 164 VAL A N 1
ATOM 1176 C CA . VAL A 1 91 ? 39.214 25.639 54.047 1.00 12.55 164 VAL A CA 1
ATOM 1177 C C . VAL A 1 91 ? 38.277 25.863 52.860 1.00 15.08 164 VAL A C 1
ATOM 1178 O O . VAL A 1 91 ? 38.472 26.777 52.058 1.00 13.01 164 VAL A O 1
ATOM 1191 N N . LYS A 1 92 ? 37.245 25.041 52.752 1.00 12.37 165 LYS A N 1
ATOM 1192 C CA . LYS A 1 92 ? 36.269 25.260 51.686 1.00 15.13 165 LYS A CA 1
ATOM 1193 C C . LYS A 1 92 ? 35.575 26.612 51.849 1.00 13.81 165 LYS A C 1
ATOM 1194 O O . LYS A 1 92 ? 35.320 27.303 50.874 1.00 16.30 165 LYS A O 1
ATOM 1213 N N . SER A 1 93 ? 35.213 26.983 53.083 1.00 13.86 166 SER A N 1
ATOM 1214 C CA . SER A 1 93 ? 34.486 28.239 53.307 1.00 10.71 166 SER A C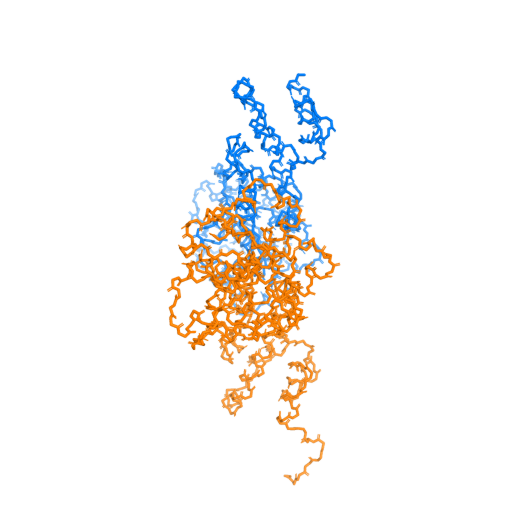A 1
ATOM 1215 C C . SER A 1 93 ? 35.392 29.385 52.898 1.00 17.69 166 SER A C 1
ATOM 1216 O O . SER A 1 93 ? 34.943 30.374 52.297 1.00 15.30 166 SER A O 1
ATOM 1224 N N . LEU A 1 94 ? 36.661 29.274 53.298 1.00 13.30 167 LEU A N 1
ATOM 1225 C CA . LEU A 1 94 ? 37.636 30.316 53.036 1.00 11.90 167 LEU A CA 1
ATOM 1226 C C . LEU A 1 94 ? 37.866 30.419 51.534 1.00 13.54 167 LEU A C 1
ATOM 1227 O O . LEU A 1 94 ? 37.951 31.491 50.985 1.00 15.35 167 LEU A O 1
ATOM 1243 N N . ALA A 1 95 ? 38.019 29.276 50.894 1.00 12.88 168 ALA A N 1
ATOM 1244 C CA . ALA A 1 95 ? 38.334 29.238 49.466 1.00 12.78 168 ALA A CA 1
ATOM 1245 C C . ALA A 1 95 ? 37.224 29.971 48.682 1.00 16.10 168 ALA A C 1
ATOM 1246 O O . ALA A 1 95 ? 37.492 30.759 47.772 1.00 17.25 168 ALA A O 1
ATOM 1253 N N . VAL A 1 96 ? 35.973 29.706 49.041 1.00 14.39 169 VAL A N 1
ATOM 1254 C CA . VAL A 1 96 ? 34.842 30.372 48.378 1.00 19.15 169 VAL A CA 1
ATOM 1255 C C . VAL A 1 96 ? 34.902 31.878 48.505 1.00 17.75 169 VAL A C 1
ATOM 1256 O O . VAL A 1 96 ? 34.630 32.602 47.530 1.00 16.88 169 VAL A O 1
ATOM 1269 N N . ARG A 1 97 ? 35.251 32.375 49.701 1.00 15.24 170 ARG A N 1
ATOM 1270 C CA . ARG A 1 97 ? 35.302 33.838 49.912 1.00 18.20 170 ARG A CA 1
ATOM 1271 C C . ARG A 1 97 ? 36.472 34.496 49.178 1.00 17.03 170 ARG A C 1
ATOM 1272 O O . ARG A 1 97 ? 36.337 35.613 48.661 1.00 17.85 170 ARG A O 1
ATOM 1293 N N . VAL A 1 98 ? 37.615 33.810 49.121 1.00 13.03 171 VAL A N 1
ATOM 1294 C CA . VAL A 1 98 ? 38.776 34.330 48.408 1.00 17.41 171 VAL A CA 1
ATOM 1295 C C . VAL A 1 98 ? 38.462 34.370 46.915 1.00 18.18 171 VAL A C 1
ATOM 1296 O O . VAL A 1 98 ? 38.778 35.344 46.229 1.00 20.06 171 VAL A O 1
ATOM 1309 N N . VAL A 1 99 ? 37.814 33.324 46.420 1.00 14.76 172 VAL A N 1
ATOM 1310 C CA . VAL A 1 99 ? 37.425 33.283 44.986 1.00 13.37 172 VAL A CA 1
ATOM 1311 C C . VAL A 1 99 ? 36.448 34.404 44.662 1.00 24.65 172 VAL A C 1
ATOM 1312 O O . VAL A 1 99 ? 36.543 35.067 43.618 1.00 21.51 172 VAL A O 1
ATOM 1325 N N . LYS A 1 100 ? 35.497 34.637 45.554 1.00 17.50 173 LYS A N 1
ATOM 1326 C CA . LYS A 1 100 ? 34.563 35.744 45.351 1.00 14.52 173 LYS A CA 1
ATOM 1327 C C . LYS A 1 100 ? 35.304 37.063 45.307 1.00 22.50 173 LYS A C 1
ATOM 1328 O O . LYS A 1 100 ? 34.939 37.953 44.535 1.00 24.46 173 LYS A O 1
ATOM 1347 N N . ASP A 1 101 ? 36.341 37.206 46.126 1.00 19.13 174 ASP A N 1
ATOM 1348 C CA . ASP A 1 101 ? 37.004 38.507 46.270 1.00 19.92 174 ASP A CA 1
ATOM 1349 C C . ASP A 1 101 ? 38.071 38.732 45.225 1.00 35.56 174 ASP A C 1
ATOM 1350 O O . ASP A 1 101 ? 38.291 39.863 44.813 1.00 28.96 174 ASP A O 1
ATOM 1359 N N . TYR A 1 102 ? 38.744 37.657 44.815 1.00 21.99 175 TYR A N 1
ATOM 1360 C CA . TYR A 1 102 ? 39.938 37.772 43.974 1.00 28.99 175 TYR A CA 1
ATOM 1361 C C . TYR A 1 102 ? 39.811 37.050 42.636 1.00 33.17 175 TYR A C 1
ATOM 1362 O O . TYR A 1 102 ? 40.658 37.211 41.770 1.00 20.82 175 TYR A O 1
ATOM 1380 N N . GLY A 1 103 ? 38.786 36.218 42.503 1.00 23.66 176 GLY A N 1
ATOM 1381 C CA . GLY A 1 103 ? 38.638 35.333 41.353 1.00 21.16 176 GLY A CA 1
ATOM 1382 C C . GLY A 1 103 ? 38.302 36.056 40.043 1.00 27.10 176 GLY A C 1
ATOM 1383 O O . GLY A 1 103 ? 38.632 35.575 38.964 1.00 22.99 176 GLY A O 1
ATOM 1387 N N . GLY A 1 104 ? 37.620 37.187 40.146 1.00 25.56 177 GLY A N 1
ATOM 1388 C CA . GLY A 1 104 ? 37.320 38.022 38.982 1.00 32.18 177 GLY A CA 1
ATOM 1389 C C . GLY A 1 104 ? 36.126 37.583 38.145 1.00 26.14 177 GLY A C 1
ATOM 1390 O O . GLY A 1 104 ? 35.913 38.108 37.037 1.00 24.45 177 GLY A O 1
ATOM 1394 N N . GLY A 1 105 ? 35.336 36.638 38.649 1.00 20.33 178 GLY A N 1
ATOM 1395 C CA . GLY A 1 105 ? 34.085 36.251 37.990 1.00 24.66 178 GLY A CA 1
ATOM 1396 C C . GLY A 1 105 ? 34.214 35.699 36.578 1.00 26.21 178 GLY A C 1
ATOM 1397 O O . GLY A 1 105 ? 35.252 35.162 36.175 1.00 25.03 178 GLY A O 1
ATOM 1401 N N . VAL A 1 106 ? 33.138 35.814 35.812 1.00 18.98 179 VAL A N 1
ATOM 1402 C CA . VAL A 1 106 ? 33.106 35.207 34.493 1.00 17.81 179 VAL A CA 1
ATOM 1403 C C . VAL A 1 106 ? 34.155 35.859 33.598 1.00 28.14 179 VAL A C 1
ATOM 1404 O O . VAL A 1 106 ? 34.822 35.178 32.837 1.00 22.94 179 VAL A O 1
ATOM 1417 N N . ALA A 1 107 ? 34.292 37.179 33.686 1.00 25.06 180 ALA A N 1
ATOM 1418 C CA . ALA A 1 107 ? 35.180 37.903 32.779 1.00 28.58 180 ALA A CA 1
ATOM 1419 C C . ALA A 1 107 ? 36.631 37.449 32.935 1.00 28.45 180 ALA A C 1
ATOM 1420 O O . ALA A 1 107 ? 37.337 37.255 31.963 1.00 20.57 180 ALA A O 1
ATOM 1427 N N . ALA A 1 108 ? 37.092 37.281 34.164 1.00 22.56 181 ALA A N 1
ATOM 1428 C CA . ALA A 1 108 ? 38.441 36.779 34.376 1.00 29.36 181 ALA A CA 1
ATOM 1429 C C . ALA A 1 108 ? 38.564 35.315 33.981 1.00 22.19 181 ALA A C 1
ATOM 1430 O O . ALA A 1 108 ? 39.604 34.908 33.506 1.00 22.01 181 ALA A O 1
ATOM 1437 N N . ALA A 1 109 ? 37.515 34.515 34.162 1.00 19.22 182 ALA A N 1
ATOM 1438 C CA . ALA A 1 109 ? 37.573 33.122 33.727 1.00 24.70 182 ALA A CA 1
ATOM 1439 C C . ALA A 1 109 ? 37.772 33.041 32.211 1.00 27.79 182 ALA A C 1
ATOM 1440 O O . ALA A 1 109 ? 38.423 32.131 31.705 1.00 19.86 182 ALA A O 1
ATOM 1447 N N . GLN A 1 110 ? 37.190 33.988 31.486 1.00 19.96 183 GLN A N 1
ATOM 1448 C CA . GLN A 1 110 ? 37.314 34.016 30.036 1.00 20.48 183 GLN A CA 1
ATOM 1449 C C . GLN A 1 110 ? 38.706 34.456 29.628 1.00 29.21 183 GLN A C 1
ATOM 1450 O O . GLN A 1 110 ? 39.308 33.898 28.703 1.00 27.83 183 GLN A O 1
ATOM 1464 N N . LYS A 1 111 ? 39.207 35.467 30.330 1.00 24.05 184 LYS A N 1
ATOM 1465 C CA . LYS A 1 111 ? 40.393 36.214 29.892 1.00 32.69 184 LYS A CA 1
ATOM 1466 C C . LYS A 1 111 ? 41.731 35.711 30.443 1.00 35.45 184 LYS A C 1
ATOM 1467 O O . LYS A 1 111 ? 42.717 35.655 29.713 1.00 33.21 184 LYS A O 1
ATOM 1486 N N . ASN A 1 112 ? 41.804 35.389 31.732 1.00 30.67 185 ASN A N 1
ATOM 1487 C CA . ASN A 1 112 ? 43.084 34.982 32.288 1.00 33.15 185 ASN A CA 1
ATOM 1488 C C . ASN A 1 112 ? 42.945 34.187 33.577 1.00 25.86 185 ASN A C 1
ATOM 1489 O O . ASN A 1 112 ? 43.389 34.643 34.641 1.00 30.45 185 ASN A O 1
ATOM 1500 N N . PRO A 1 113 ? 42.321 33.002 33.508 1.00 24.58 186 PRO A N 1
ATOM 1501 C CA . PRO A 1 113 ? 42.092 32.326 34.798 1.00 22.59 186 PRO A CA 1
ATOM 1502 C C . PRO A 1 113 ? 43.388 31.974 35.532 1.00 24.59 186 PRO A C 1
ATOM 1503 O O . PRO A 1 113 ? 43.397 31.956 36.769 1.00 20.52 186 PRO A O 1
ATOM 1514 N N . GLU A 1 114 ? 44.450 31.65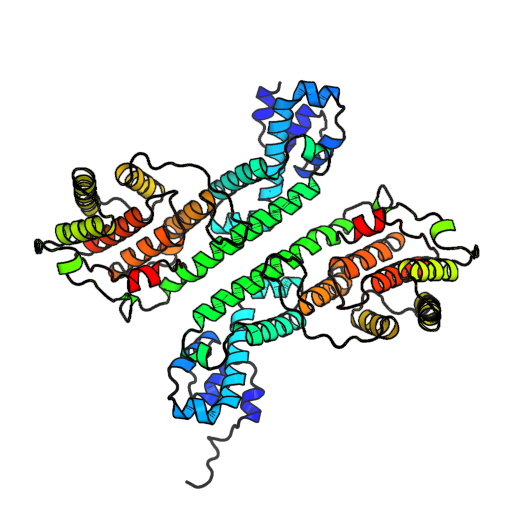2 34.794 1.00 29.54 187 GLU A N 1
ATOM 1515 C CA . GLU A 1 114 ? 45.697 31.209 35.441 1.00 31.13 187 GLU A CA 1
ATOM 1516 C C . GLU A 1 114 ? 46.303 32.330 36.263 1.00 32.61 187 GLU A C 1
ATOM 1517 O O . GLU A 1 114 ? 46.874 32.083 37.312 1.00 30.55 187 GLU A O 1
ATOM 1529 N N . VAL A 1 115 ? 46.186 33.561 35.778 1.00 29.05 188 VAL A N 1
ATOM 1530 C CA . VAL A 1 115 ? 46.641 34.715 36.546 1.00 35.67 188 VAL A CA 1
ATOM 1531 C C . VAL A 1 115 ? 45.888 34.773 37.878 1.00 26.65 188 VAL A C 1
ATOM 1532 O O . VAL A 1 115 ? 46.488 34.951 38.930 1.00 25.33 188 VAL A O 1
ATOM 1545 N N . ARG A 1 116 ? 44.572 34.583 37.828 1.00 22.13 189 ARG A N 1
ATOM 1546 C CA . ARG A 1 116 ? 43.752 34.621 39.048 1.00 20.61 189 ARG A CA 1
ATOM 1547 C C . ARG A 1 116 ? 44.122 33.480 39.985 1.00 18.16 189 ARG A C 1
ATOM 1548 O O . ARG A 1 116 ? 44.193 33.681 41.180 1.00 20.81 189 ARG A O 1
ATOM 1569 N N . ILE A 1 117 ? 44.338 32.282 39.450 1.00 19.28 190 ILE A N 1
ATOM 1570 C CA . ILE A 1 117 ? 44.642 31.136 40.297 1.00 18.73 190 ILE A CA 1
ATOM 1571 C C . ILE A 1 117 ? 45.995 31.345 40.986 1.00 26.71 190 ILE A C 1
ATOM 1572 O O . ILE A 1 117 ? 46.171 31.035 42.187 1.00 22.50 190 ILE A O 1
ATOM 1588 N N . ASN A 1 118 ? 46.934 31.922 40.253 1.00 23.16 191 ASN A N 1
ATOM 1589 C CA . ASN A 1 118 ? 48.233 32.234 40.823 1.00 21.75 191 ASN A CA 1
ATOM 1590 C C . ASN A 1 118 ? 48.145 33.283 41.902 1.00 27.62 191 ASN A C 1
ATOM 1591 O O . ASN A 1 118 ? 48.761 33.140 42.947 1.00 25.71 191 ASN A O 1
ATOM 1602 N N . GLN A 1 119 ? 47.373 34.338 41.664 1.00 23.94 192 GLN A N 1
ATOM 1603 C CA . GLN A 1 119 ? 47.196 35.381 42.663 1.00 22.93 192 GLN A CA 1
ATOM 1604 C C . GLN A 1 119 ? 46.554 34.827 43.923 1.00 24.74 192 GLN A C 1
ATOM 1605 O O . GLN A 1 119 ? 46.945 35.189 45.025 1.00 21.56 192 GLN A O 1
ATOM 1619 N N . MET A 1 120 ? 45.562 33.961 43.759 1.00 24.11 193 MET A N 1
ATOM 1620 C CA . MET A 1 120 ? 44.884 33.388 44.918 1.00 22.25 193 MET A CA 1
ATOM 1621 C C . MET A 1 120 ? 45.780 32.414 45.695 1.00 29.09 193 MET A C 1
ATOM 1622 O O . MET A 1 120 ? 45.640 32.261 46.909 1.00 18.96 193 MET A O 1
ATOM 1636 N N . GLN A 1 121 ? 46.707 31.747 45.021 1.00 20.58 194 GLN A N 1
ATOM 1637 C CA . GLN A 1 121 ? 47.675 30.937 45.771 1.00 21.87 194 GLN A CA 1
ATOM 1638 C C . GLN A 1 121 ? 48.559 31.818 46.624 1.00 19.88 194 GLN A C 1
ATOM 1639 O O . GLN A 1 121 ? 48.959 31.411 47.723 1.00 20.72 194 GLN A O 1
ATOM 1653 N N . ALA A 1 122 ? 48.894 33.015 46.148 1.00 19.47 195 ALA A N 1
ATOM 1654 C CA . ALA A 1 122 ? 49.660 33.922 47.008 1.00 20.89 195 ALA A CA 1
ATOM 1655 C C . ALA A 1 122 ? 48.817 34.377 48.210 1.00 23.45 195 ALA A C 1
ATOM 1656 O O . ALA A 1 122 ? 49.331 34.500 49.321 1.00 23.34 195 ALA A O 1
ATOM 1663 N N . VAL A 1 123 ? 47.516 34.607 48.008 1.00 17.21 196 VAL A N 1
ATOM 1664 C CA . VAL A 1 123 ? 46.649 34.989 49.121 1.00 21.01 196 VAL A CA 1
ATOM 1665 C C . VAL A 1 123 ? 46.625 33.851 50.146 1.00 21.29 196 VAL A C 1
ATOM 1666 O O . VAL A 1 123 ? 46.808 34.089 51.321 1.00 15.27 196 VAL A O 1
ATOM 1679 N N . PHE A 1 124 ? 46.439 32.619 49.688 1.00 13.23 197 PHE A N 1
ATOM 1680 C CA . PHE A 1 124 ? 46.426 31.436 50.587 1.00 16.38 197 PHE A CA 1
ATOM 1681 C C . PHE A 1 124 ? 47.768 31.293 51.305 1.00 21.32 197 PHE A C 1
ATOM 1682 O O . PHE A 1 124 ? 47.813 30.994 52.512 1.00 16.09 197 PHE A O 1
ATOM 1699 N N . ASP A 1 125 ? 48.879 31.481 50.576 1.00 15.56 198 ASP A N 1
ATOM 1700 C CA . ASP A 1 125 ? 50.215 31.330 51.188 1.00 16.42 198 ASP A CA 1
ATOM 1701 C C . ASP A 1 125 ? 50.385 32.328 52.341 1.00 15.99 198 ASP A C 1
ATOM 1702 O O . ASP A 1 125 ? 51.048 32.029 53.366 1.00 15.31 198 ASP A O 1
ATOM 1711 N N . MET A 1 126 ? 49.864 33.540 52.162 0.94 14.85 199 MET A N 1
ATOM 1712 C CA . MET A 1 126 ? 49.961 34.577 53.213 1.00 18.17 199 MET A CA 1
ATOM 1713 C C . MET A 1 126 ? 49.143 34.127 54.408 1.00 14.11 199 MET A C 1
ATOM 1714 O O . MET A 1 126 ? 49.596 34.230 55.557 1.00 14.14 199 MET A O 1
ATOM 1728 N N . GLU A 1 127 ? 47.967 33.593 54.142 1.00 13.29 200 GLU A N 1
ATOM 1729 C CA . GLU A 1 127 ? 47.118 33.140 55.251 1.00 16.33 200 GLU A CA 1
ATOM 1730 C C . GLU A 1 127 ? 47.825 32.010 55.993 1.00 20.31 200 GLU A C 1
ATOM 1731 O O . GLU A 1 127 ? 47.908 32.020 57.224 1.00 18.96 200 GLU A O 1
ATOM 1743 N N . VAL A 1 128 ? 48.362 31.038 55.255 1.00 16.12 201 VAL A N 1
ATOM 1744 C CA . VAL A 1 128 ? 49.083 29.929 55.892 1.00 13.60 201 VAL A CA 1
ATOM 1745 C C . VAL A 1 128 ? 50.234 30.457 56.767 1.00 15.28 201 VAL A C 1
ATOM 1746 O O . VAL A 1 128 ? 50.414 30.012 57.896 1.00 14.12 201 VAL A O 1
ATOM 1759 N N . MET A 1 129 ? 51.020 31.398 56.244 1.00 13.53 202 MET A N 1
ATOM 1760 C CA . MET A 1 129 ? 52.109 31.970 57.024 1.00 19.37 202 MET A CA 1
ATOM 1761 C C . MET A 1 129 ? 51.615 32.518 58.366 1.00 18.69 202 MET A C 1
ATOM 1762 O O . MET A 1 129 ? 52.273 32.378 59.408 1.00 15.02 202 MET A O 1
ATOM 1776 N N . HIS A 1 130 ? 50.483 33.198 58.326 1.00 15.58 203 HIS A N 1
ATOM 1777 C CA . HIS A 1 130 ? 49.997 33.926 59.513 1.00 17.51 203 HIS A CA 1
ATOM 1778 C C . HIS A 1 130 ? 49.434 32.981 60.543 1.00 17.70 203 HIS A C 1
ATOM 1779 O O . HIS A 1 130 ? 49.615 33.185 61.744 1.00 16.75 203 HIS A O 1
ATOM 1792 N N . LEU A 1 131 ? 48.750 31.941 60.083 1.00 14.29 204 LEU A N 1
ATOM 1793 C CA . LEU A 1 131 ? 48.219 30.949 61.018 1.00 14.89 204 LEU A CA 1
ATOM 1794 C C . LEU A 1 131 ? 49.396 30.237 61.658 1.00 14.58 204 LEU A C 1
ATOM 1795 O O . LEU A 1 131 ? 49.384 29.918 62.847 1.00 14.39 204 LEU A O 1
ATOM 1811 N N . LYS A 1 132 ? 50.415 29.935 60.863 1.00 12.20 205 LYS A N 1
ATOM 1812 C CA . LYS A 1 132 ? 51.535 29.171 61.405 1.00 13.25 205 LYS A CA 1
ATOM 1813 C C . LYS A 1 132 ? 52.340 30.006 62.375 1.00 13.45 205 LYS A C 1
ATOM 1814 O O . LYS A 1 132 ? 52.953 29.465 63.280 1.00 17.65 205 LYS A O 1
ATOM 1833 N N . ALA A 1 133 ? 52.381 31.318 62.162 1.00 16.45 206 ALA A N 1
ATOM 1834 C CA . ALA A 1 133 ? 53.142 32.179 63.070 1.00 17.33 206 ALA A CA 1
ATOM 1835 C C . ALA A 1 133 ? 52.452 32.149 64.439 1.00 24.48 206 ALA A C 1
ATOM 1836 O O . ALA A 1 133 ? 53.119 32.065 65.473 1.00 14.76 206 ALA A O 1
ATOM 1843 N N . ALA A 1 134 ? 51.117 32.193 64.451 1.00 15.85 207 ALA A N 1
ATOM 1844 C CA . ALA A 1 134 ? 50.398 32.161 65.737 1.00 16.30 207 ALA A CA 1
ATOM 1845 C C . ALA A 1 134 ? 50.589 30.789 66.359 1.00 14.04 207 ALA A C 1
ATOM 1846 O O . ALA A 1 134 ? 50.790 30.663 67.566 1.00 21.01 207 ALA A O 1
ATOM 1853 N N . GLN A 1 135 ? 50.537 29.751 65.530 1.00 13.18 208 GLN A N 1
ATOM 1854 C CA . GLN A 1 135 ? 50.615 28.387 66.000 1.00 13.37 208 GLN A CA 1
ATOM 1855 C C . GLN A 1 135 ? 51.979 28.107 66.677 1.00 15.42 208 GLN A C 1
ATOM 1856 O O . GLN A 1 135 ? 52.034 27.432 67.707 1.00 17.45 208 GLN A O 1
ATOM 1870 N N . ARG A 1 136 ? 53.063 28.592 66.089 1.00 15.92 209 ARG A N 1
ATOM 1871 C CA . ARG A 1 136 ? 54.390 28.386 66.734 1.00 20.82 209 ARG A CA 1
ATOM 1872 C C . ARG A 1 136 ? 54.339 28.922 68.175 1.00 24.55 209 ARG A C 1
ATOM 1873 O O . ARG A 1 136 ? 54.828 28.284 69.129 1.00 20.69 209 ARG A O 1
ATOM 1894 N N . HIS A 1 137 ? 53.754 30.101 68.349 1.00 17.72 210 HIS A N 1
ATOM 1895 C CA . HIS A 1 137 ? 53.721 30.697 69.676 1.00 20.31 210 HIS A CA 1
ATOM 1896 C C . HIS A 1 137 ? 52.804 29.907 70.623 1.00 25.43 210 HIS A C 1
ATOM 1897 O O . HIS A 1 137 ? 53.172 29.577 71.754 1.00 18.05 210 HIS A O 1
ATOM 1910 N N . ILE A 1 138 ? 51.593 29.637 70.154 1.00 17.59 211 ILE A N 1
ATOM 1911 C CA . ILE A 1 138 ? 50.562 29.041 70.996 1.00 14.31 211 ILE A CA 1
ATOM 1912 C C . ILE A 1 138 ? 50.870 27.592 71.357 1.00 20.51 211 ILE A C 1
ATOM 1913 O O . ILE A 1 138 ? 50.816 27.238 72.523 1.00 20.03 211 ILE A O 1
ATOM 1929 N N . GLU A 1 139 ? 51.225 26.764 70.380 1.00 14.55 212 GLU A N 1
ATOM 1930 C CA . GLU A 1 139 ? 51.587 25.377 70.662 1.00 13.60 212 GLU A CA 1
ATOM 1931 C C . GLU A 1 139 ? 52.938 25.300 71.404 1.00 20.49 212 GLU A C 1
ATOM 1932 O O . GLU A 1 139 ? 53.188 24.351 72.138 1.00 23.58 212 GLU A O 1
ATOM 1944 N N . GLY A 1 140 ? 53.767 26.328 71.252 1.00 22.17 213 GLY A N 1
ATOM 1945 C CA . GLY A 1 140 ? 54.993 26.459 72.033 1.00 23.40 213 GLY A CA 1
ATOM 1946 C C . GLY A 1 140 ? 54.770 26.501 73.547 1.00 24.91 213 GLY A C 1
ATOM 1947 O O . GLY A 1 140 ? 55.700 26.200 74.303 1.00 24.19 213 GLY A O 1
ATOM 1951 N N . LEU A 1 141 ? 53.569 26.887 74.005 1.00 23.27 214 LEU A N 1
ATOM 1952 C CA . LEU A 1 141 ? 53.296 26.996 75.437 1.00 20.22 214 LEU A CA 1
ATOM 1953 C C . LEU A 1 141 ? 53.283 25.603 76.077 1.00 30.17 214 LEU A C 1
ATOM 1954 O O . LEU A 1 141 ? 53.598 25.436 77.247 1.00 30.99 214 LEU A O 1
ATOM 1970 N N . ALA A 1 142 ? 52.918 24.600 75.296 1.00 24.41 215 ALA A N 1
ATOM 1971 C CA . ALA A 1 142 ? 52.904 23.228 75.790 1.00 37.94 215 ALA A CA 1
ATOM 1972 C C . ALA A 1 142 ? 54.293 22.747 76.227 1.00 39.85 215 ALA A C 1
ATOM 1973 O O . ALA A 1 142 ? 54.407 21.737 76.925 1.00 44.15 215 ALA A O 1
ATOM 1980 N N . SER A 1 143 ? 55.340 23.482 75.849 1.00 40.82 216 SER A N 1
ATOM 1981 C CA . SER A 1 143 ? 56.715 23.135 76.241 1.00 35.07 216 SER A CA 1
ATOM 1982 C C . SER A 1 143 ? 57.387 24.220 77.055 1.00 46.85 216 SER A C 1
ATOM 1983 O O . SER A 1 143 ? 58.614 24.293 77.100 1.00 43.37 216 SER A O 1
ATOM 1991 N N . THR A 1 144 ? 56.598 25.084 77.679 1.00 41.13 217 THR A N 1
ATOM 1992 C CA . THR A 1 144 ? 57.148 26.148 78.507 1.00 38.97 217 THR A CA 1
ATOM 1993 C C . THR A 1 144 ? 56.666 25.912 79.929 1.00 31.26 217 THR A C 1
ATOM 1994 O O . THR A 1 144 ? 55.600 25.326 80.107 1.00 33.04 217 THR A O 1
ATOM 2005 N N . ASP A 1 145 ? 57.434 26.338 80.941 1.00 30.70 218 ASP A N 1
ATOM 2006 C CA . ASP A 1 145 ? 56.963 26.263 82.325 1.00 36.37 218 ASP A CA 1
ATOM 2007 C C . ASP A 1 145 ? 55.988 27.407 82.625 1.00 30.13 218 ASP A C 1
ATOM 2008 O O . ASP A 1 145 ? 56.392 28.562 82.815 1.00 28.88 218 ASP A O 1
ATOM 2017 N N . LEU A 1 146 ? 54.702 27.087 82.675 1.00 27.63 219 LEU A N 1
ATOM 2018 C CA . LEU A 1 146 ? 53.682 28.096 82.864 1.00 27.22 219 LEU A CA 1
ATOM 2019 C C . LEU A 1 146 ? 53.434 28.383 84.344 1.00 28.45 219 LEU A C 1
ATOM 2020 O O . LEU A 1 146 ? 52.445 29.006 84.696 1.00 29.89 219 LEU A O 1
ATOM 2036 N N . ASN A 1 147 ? 54.336 27.944 85.211 1.00 29.20 220 ASN A N 1
ATOM 2037 C CA . ASN A 1 147 ? 54.166 28.202 86.640 1.00 36.73 220 ASN A CA 1
ATOM 2038 C C . ASN A 1 147 ? 55.230 29.151 87.161 1.00 37.36 220 ASN A C 1
ATOM 2039 O O . ASN A 1 147 ? 55.196 29.528 88.324 1.00 51.22 220 ASN A O 1
ATOM 2050 N N . GLN A 1 148 ? 56.185 29.529 86.314 1.00 30.56 221 GLN A N 1
ATOM 2051 C CA . GLN A 1 148 ? 57.257 30.423 86.749 1.00 39.53 221 GLN A CA 1
ATOM 2052 C C . GLN A 1 148 ? 57.244 31.738 85.975 1.00 36.30 221 GLN A C 1
ATOM 2053 O O . GLN A 1 148 ? 56.584 31.859 84.960 1.00 37.66 221 GLN A O 1
ATOM 2067 N N . GLY A 1 149 ? 57.964 32.730 86.477 1.00 39.42 222 GLY A N 1
ATOM 2068 C CA . GLY A 1 149 ? 58.177 33.966 85.744 1.00 48.70 222 GLY A CA 1
ATOM 2069 C C . GLY A 1 149 ? 56.924 34.808 85.583 1.00 44.36 222 GLY A C 1
ATOM 2070 O O . GLY A 1 149 ? 56.222 35.081 86.568 1.00 44.66 222 GLY A O 1
ATOM 2074 N N . VAL A 1 150 ? 56.682 35.255 84.350 1.00 37.49 223 VAL A N 1
ATOM 2075 C CA . VAL A 1 150 ? 55.479 36.023 84.003 1.00 58.42 223 VAL A CA 1
ATOM 2076 C C . VAL A 1 150 ? 54.270 35.126 83.898 1.00 70.40 223 VAL A C 1
ATOM 2077 O O . VAL A 1 150 ? 53.195 35.483 84.366 1.00 87.66 223 VAL A O 1
ATOM 2090 N N . TYR A 1 151 ? 54.445 33.973 83.255 1.00 67.22 224 TYR A N 1
ATOM 2091 C CA . TYR A 1 151 ? 53.362 33.007 83.075 1.00 51.19 224 TYR A CA 1
ATOM 2092 C C . TYR A 1 151 ? 52.646 32.765 84.377 1.00 58.56 224 TYR A C 1
ATOM 2093 O O . TYR A 1 151 ? 51.518 32.277 84.401 1.00 75.46 224 TYR A O 1
ATOM 2111 N N . ALA A 1 152 ? 53.321 33.103 85.466 1.00 23.70 225 ALA A N 1
ATOM 2112 C CA . ALA A 1 152 ? 52.764 32.918 86.798 1.00 34.03 225 ALA A CA 1
ATOM 2113 C C . ALA A 1 152 ? 52.276 34.211 87.374 1.00 50.93 225 ALA A C 1
ATOM 2114 O O . ALA A 1 152 ? 51.381 34.209 88.216 1.00 71.45 225 ALA A O 1
ATOM 2121 N N . GLU A 1 153 ? 52.883 35.322 86.963 1.00 58.28 226 GLU A N 1
ATOM 2122 C CA . GLU A 1 153 ? 52.572 36.609 87.584 1.00 72.03 226 GLU A CA 1
ATOM 2123 C C . GLU A 1 153 ? 51.057 36.779 87.740 1.00 52.56 226 GLU A C 1
ATOM 2124 O O . GLU A 1 153 ? 50.276 36.413 86.819 1.00 27.09 226 GLU A O 1
ATOM 2136 N N . GLY A 1 154 ? 50.667 37.291 88.923 1.00 22.40 227 GLY A N 1
ATOM 2137 C CA . GLY A 1 154 ? 49.267 37.472 89.302 1.00 21.66 227 GLY A CA 1
ATOM 2138 C C . GLY A 1 154 ? 48.882 38.935 89.474 1.00 38.20 227 GLY A C 1
ATOM 2139 O O . GLY A 1 154 ? 49.695 39.834 89.314 1.00 31.07 227 GLY A O 1
ATOM 2143 N N . LEU A 1 155 ? 47.617 39.171 89.784 1.00 49.40 228 LEU A N 1
ATOM 2144 C CA . LEU A 1 155 ? 47.092 40.518 89.930 1.00 46.82 228 LEU A CA 1
ATOM 2145 C C . LEU A 1 155 ? 46.766 40.780 91.388 1.00 47.10 228 LEU A C 1
ATOM 2146 O O . LEU A 1 155 ? 46.157 39.934 92.032 1.00 44.35 228 LEU A O 1
ATOM 2162 N N . PRO A 1 156 ? 47.116 41.969 91.897 1.00 45.25 229 PRO A N 1
ATOM 2163 C CA . PRO A 1 156 ? 46.687 42.335 93.251 1.00 46.77 229 PRO A CA 1
ATOM 2164 C C . PRO A 1 156 ? 45.162 42.307 93.338 1.00 35.61 229 PRO A C 1
ATOM 2165 O O . PRO A 1 156 ? 44.532 42.790 92.385 1.00 28.92 229 PRO A O 1
ATOM 2176 N N . GLU A 1 157 ? 44.598 41.761 94.419 1.00 31.86 230 GLU A N 1
ATOM 2177 C CA . GLU A 1 157 ? 43.147 41.689 94.594 1.00 26.88 230 GLU A CA 1
ATOM 2178 C C . GLU A 1 157 ? 42.503 43.033 94.341 1.00 33.35 230 GLU A C 1
ATOM 2179 O O . GLU A 1 157 ? 41.437 43.093 93.756 1.00 27.01 230 GLU A O 1
ATOM 2191 N N . ASP A 1 158 ? 43.138 44.111 94.800 1.00 31.38 231 ASP A N 1
ATOM 2192 C CA . ASP A 1 158 ? 42.480 45.422 94.828 1.00 37.71 231 ASP A CA 1
ATOM 2193 C C . ASP A 1 158 ? 42.293 46.019 93.444 1.00 31.39 231 ASP A C 1
ATOM 2194 O O . ASP A 1 158 ? 41.494 46.943 93.259 1.00 27.33 231 ASP A O 1
ATOM 2203 N N . ALA A 1 159 ? 43.054 45.513 92.482 1.00 28.75 232 ALA A N 1
ATOM 2204 C CA . ALA A 1 159 ? 42.925 45.951 91.098 1.00 33.90 232 ALA A CA 1
ATOM 2205 C C . ALA A 1 159 ? 41.548 45.590 90.509 1.00 35.42 232 ALA A C 1
ATOM 2206 O O . ALA A 1 159 ? 41.018 46.314 89.664 1.00 37.40 232 ALA A O 1
ATOM 2213 N N . PHE A 1 160 ? 40.967 44.475 90.952 1.00 28.65 233 PHE A N 1
ATOM 2214 C CA . PHE A 1 160 ? 39.700 43.996 90.375 1.00 22.49 233 PHE A CA 1
ATOM 2215 C C . PHE A 1 160 ? 38.644 43.618 91.415 1.00 25.11 233 PHE A C 1
ATOM 2216 O O . PHE A 1 160 ? 37.467 43.497 91.098 1.00 24.00 233 PHE A O 1
ATOM 2233 N N . ASN A 1 161 ? 39.052 43.451 92.661 1.00 23.72 234 ASN A N 1
ATOM 2234 C CA . ASN A 1 161 ? 38.133 42.959 93.691 1.00 29.08 234 ASN A CA 1
ATOM 2235 C C . ASN A 1 161 ? 38.170 43.892 94.878 1.00 35.09 234 ASN A C 1
ATOM 2236 O O . ASN A 1 161 ? 38.684 43.546 95.947 1.00 28.45 234 ASN A O 1
ATOM 2247 N N . LYS A 1 162 ? 37.650 45.093 94.672 1.00 45.96 235 LYS A N 1
ATOM 2248 C CA . LYS A 1 162 ? 37.675 46.094 95.720 1.00 73.03 235 LYS A CA 1
ATOM 2249 C C . LYS A 1 162 ? 36.795 45.618 96.866 1.00 69.53 235 LYS A C 1
ATOM 2250 O O . LYS A 1 162 ? 37.194 45.682 98.029 1.00 76.12 235 LYS A O 1
ATOM 2269 N N . ALA A 1 163 ? 35.608 45.119 96.527 1.00 50.46 236 ALA A N 1
ATOM 2270 C CA . ALA A 1 163 ? 34.673 44.605 97.533 1.00 50.31 236 ALA A CA 1
ATOM 2271 C C . ALA A 1 163 ? 35.303 43.546 98.440 1.00 42.61 236 ALA A C 1
ATOM 2272 O O . ALA A 1 163 ? 34.829 43.312 99.539 1.00 36.55 236 ALA A O 1
ATOM 2279 N N . GLY A 1 164 ? 36.363 42.895 97.979 1.00 32.62 237 GLY A N 1
ATOM 2280 C CA . GLY A 1 164 ? 37.057 41.922 98.802 1.00 28.30 237 GLY A CA 1
ATOM 2281 C C . GLY A 1 164 ? 36.345 40.590 99.005 1.00 27.51 237 GLY A C 1
ATOM 2282 O O . GLY A 1 164 ? 36.558 39.928 100.029 1.00 31.62 237 GLY A O 1
ATOM 2286 N N . VAL A 1 165 ? 35.509 40.162 98.060 1.00 20.89 238 VAL A N 1
ATOM 2287 C CA . VAL A 1 165 ? 34.889 38.827 98.196 1.00 21.30 238 VAL A CA 1
ATOM 2288 C C . VAL A 1 165 ? 35.971 37.749 98.224 1.00 25.92 238 VAL A C 1
ATOM 2289 O O . VAL A 1 165 ? 37.038 37.917 97.610 1.00 19.86 238 VAL A O 1
ATOM 2302 N N . THR A 1 166 ? 35.685 36.635 98.907 1.00 19.50 239 THR A N 1
ATOM 2303 C CA . THR A 1 166 ? 36.634 35.538 99.034 1.00 18.73 239 THR A CA 1
ATOM 2304 C C . THR A 1 166 ? 36.311 34.302 98.176 1.00 20.14 239 THR A C 1
ATOM 2305 O O . THR A 1 166 ? 37.193 33.508 97.904 1.00 24.76 239 THR A O 1
ATOM 2316 N N . ASN A 1 167 ? 35.046 34.112 97.792 1.00 14.53 240 ASN A N 1
ATOM 2317 C CA . ASN A 1 167 ? 34.623 32.908 97.067 1.00 18.67 240 ASN A CA 1
ATOM 2318 C C . ASN A 1 167 ? 35.210 32.963 95.633 1.00 18.04 240 ASN A C 1
ATOM 2319 O O . ASN A 1 167 ? 35.249 34.029 95.015 1.00 17.95 240 ASN A O 1
ATOM 2330 N N . ASN A 1 168 ? 35.704 31.838 95.116 1.00 15.57 241 ASN A N 1
ATOM 2331 C CA . ASN A 1 168 ? 36.482 31.881 93.885 1.00 17.96 241 ASN A CA 1
ATOM 2332 C C . ASN A 1 168 ? 35.632 32.256 92.686 1.00 19.73 241 ASN A C 1
ATOM 2333 O O . ASN A 1 168 ? 36.108 32.940 91.780 1.00 15.48 241 ASN A O 1
ATOM 2344 N N . VAL A 1 169 ? 34.372 31.831 92.687 1.00 17.38 242 VAL A N 1
ATOM 2345 C CA . VAL A 1 169 ? 33.488 32.164 91.568 1.00 12.57 242 VAL A CA 1
ATOM 2346 C C . VAL A 1 169 ? 33.243 33.664 91.530 1.00 15.23 242 VAL A C 1
ATOM 2347 O O . VAL A 1 169 ? 33.255 34.276 90.459 1.00 17.11 242 VAL A O 1
ATOM 2360 N N . GLU A 1 170 ? 33.056 34.289 92.689 1.00 12.95 243 GLU A N 1
ATOM 2361 C CA . GLU A 1 170 ? 32.859 35.739 92.680 1.00 15.46 243 GLU A CA 1
ATOM 2362 C C . GLU A 1 170 ? 34.137 36.510 92.347 1.00 18.34 243 GLU A C 1
ATOM 2363 O O . GLU A 1 170 ? 34.086 37.551 91.647 1.00 15.10 243 GLU A O 1
ATOM 2375 N N . ARG A 1 171 ? 35.287 35.993 92.789 1.00 15.53 244 ARG A N 1
ATOM 2376 C CA . ARG A 1 171 ? 36.565 36.606 92.447 1.00 15.21 244 ARG A CA 1
ATOM 2377 C C . ARG A 1 171 ? 36.806 36.537 90.931 1.00 13.13 244 ARG A C 1
ATOM 2378 O O . ARG A 1 171 ? 37.255 37.503 90.312 1.00 17.69 244 ARG A O 1
ATOM 2399 N N . ALA A 1 172 ? 36.514 35.386 90.341 1.00 11.74 245 ALA A N 1
ATOM 2400 C CA . ALA A 1 172 ? 36.724 35.218 88.895 1.00 11.15 245 ALA A CA 1
ATOM 2401 C C . ALA A 1 172 ? 35.782 36.146 88.141 1.00 14.92 245 ALA A C 1
ATOM 2402 O O . ALA A 1 172 ? 36.196 36.803 87.197 1.00 14.93 245 ALA A O 1
ATOM 2409 N N . ALA A 1 173 ? 34.519 36.210 88.557 1.00 12.57 246 ALA A N 1
ATOM 2410 C CA . ALA A 1 173 ? 33.567 37.145 87.934 1.00 16.20 246 ALA A CA 1
ATOM 2411 C C . ALA A 1 173 ? 34.070 38.582 87.992 1.00 18.42 246 ALA A C 1
ATOM 2412 O O . ALA A 1 173 ? 34.071 39.279 86.988 1.00 12.81 246 ALA A O 1
ATOM 2419 N N . ALA A 1 174 ? 34.538 39.025 89.155 1.00 15.21 247 ALA A N 1
ATOM 2420 C CA . ALA A 1 174 ? 35.083 40.375 89.291 1.00 14.10 247 ALA A CA 1
ATOM 2421 C C . ALA A 1 174 ? 36.243 40.657 88.356 1.00 17.30 247 ALA A C 1
ATOM 2422 O O . ALA A 1 174 ? 36.381 41.773 87.836 1.00 17.12 247 ALA A O 1
ATOM 2429 N N . TRP A 1 175 ? 37.089 39.649 88.171 1.00 11.25 248 TRP A N 1
ATOM 2430 C CA . TRP A 1 175 ? 38.272 39.774 87.328 1.00 11.54 248 TRP A CA 1
ATOM 2431 C C . TRP A 1 175 ? 37.826 39.956 85.890 1.00 12.64 248 TRP A C 1
ATOM 2432 O O . TRP A 1 175 ? 38.298 40.857 85.205 1.00 14.01 248 TRP A O 1
ATOM 2453 N N . ILE A 1 176 ? 36.913 39.107 85.444 1.00 15.55 249 ILE A N 1
ATOM 2454 C CA . ILE A 1 176 ? 36.429 39.210 84.058 1.00 13.75 249 ILE A CA 1
ATOM 2455 C C . ILE A 1 176 ? 35.737 40.569 83.845 1.00 16.80 249 ILE A C 1
ATOM 2456 O O . ILE A 1 176 ? 35.987 41.268 82.866 1.00 13.17 249 ILE A O 1
ATOM 2472 N N . ILE A 1 177 ? 34.857 40.929 84.775 1.00 11.63 250 ILE A N 1
ATOM 2473 C CA . ILE A 1 177 ? 34.061 42.142 84.669 1.00 12.04 250 ILE A CA 1
ATOM 2474 C C . ILE A 1 177 ? 34.978 43.343 84.583 1.00 17.25 250 ILE A C 1
ATOM 2475 O O . ILE A 1 177 ? 34.760 44.234 83.765 1.00 15.91 250 ILE A O 1
ATOM 2491 N N . ASN A 1 178 ? 36.032 43.353 85.401 1.00 15.71 251 ASN A N 1
ATOM 2492 C CA . ASN A 1 178 ? 36.965 44.473 85.428 1.00 15.52 251 ASN A CA 1
ATOM 2493 C C . ASN A 1 178 ? 37.790 44.590 84.156 1.00 15.53 251 ASN A C 1
ATOM 2494 O O . ASN A 1 178 ? 38.015 45.696 83.635 1.00 19.86 251 ASN A O 1
ATOM 2505 N N . ALA A 1 179 ? 38.205 43.447 83.633 1.00 19.90 252 ALA A N 1
ATOM 2506 C CA . ALA A 1 179 ? 39.002 43.422 82.416 1.00 21.20 252 ALA A CA 1
ATOM 2507 C C . ALA A 1 179 ? 38.202 43.898 81.191 1.00 18.10 252 ALA A C 1
ATOM 2508 O O . ALA A 1 179 ? 38.780 44.462 80.250 1.00 23.04 252 ALA A O 1
ATOM 2515 N N . SER A 1 180 ? 36.887 43.678 81.193 1.00 14.51 253 SER A N 1
ATOM 2516 C CA . SER A 1 180 ? 36.016 44.097 80.086 1.00 22.05 253 SER A CA 1
ATOM 2517 C C . SER A 1 180 ? 35.388 45.460 80.361 1.00 19.18 253 SER A C 1
ATOM 2518 O O . SER A 1 180 ? 34.573 45.941 79.556 1.00 18.83 253 SER A O 1
ATOM 2526 N N . ASN A 1 181 ? 35.731 46.075 81.492 1.00 19.17 254 ASN A N 1
ATOM 2527 C CA . ASN A 1 181 ? 35.077 47.331 81.893 1.00 23.37 254 ASN A CA 1
ATOM 2528 C C . ASN A 1 181 ? 33.544 47.192 81.777 1.00 21.13 254 ASN A C 1
ATOM 2529 O O . ASN A 1 181 ? 32.853 48.078 81.263 1.00 22.28 254 ASN A O 1
ATOM 2540 N N . SER A 1 182 ? 33.032 46.049 82.221 1.00 15.36 255 SER A N 1
ATOM 2541 C CA . SER A 1 182 ? 31.637 45.711 82.056 1.00 16.61 255 SER A CA 1
ATOM 2542 C C . SER A 1 182 ? 30.773 46.252 83.202 1.00 22.07 255 SER A C 1
ATOM 2543 O O . SER A 1 182 ? 31.208 46.297 84.345 1.00 20.37 255 SER A O 1
ATOM 2551 N N . LYS A 1 183 ? 29.554 46.645 82.870 1.00 16.07 256 LYS A N 1
ATOM 2552 C CA . LYS A 1 183 ? 28.686 47.368 83.797 1.00 18.20 256 LYS A CA 1
ATOM 2553 C C . LYS A 1 183 ? 27.292 46.823 83.781 1.00 18.45 256 LYS A C 1
ATOM 2554 O O . LYS A 1 183 ? 26.864 46.153 82.832 1.00 21.22 256 LYS A O 1
ATOM 2573 N N . GLY A 1 184 ? 26.571 47.114 84.856 1.00 18.83 257 GLY A N 1
ATOM 2574 C CA . GLY A 1 184 ? 25.144 46.887 84.907 1.00 24.59 257 GLY A CA 1
ATOM 2575 C C . GLY A 1 184 ? 24.756 45.520 84.430 1.00 23.58 257 GLY A C 1
ATOM 2576 O O . GLY A 1 184 ? 25.324 44.500 84.821 1.00 23.64 257 GLY A O 1
ATOM 2580 N N . ASN A 1 185 ? 23.778 45.494 83.553 1.00 23.97 258 ASN A N 1
ATOM 2581 C CA . ASN A 1 185 ? 23.226 44.243 83.070 1.00 23.37 258 ASN A CA 1
ATOM 2582 C C . ASN A 1 185 ? 24.256 43.330 82.371 1.00 27.78 258 ASN A C 1
ATOM 2583 O O . ASN A 1 185 ? 24.202 42.105 82.481 1.00 22.40 258 ASN A O 1
ATOM 2594 N N . ASP A 1 186 ? 25.195 43.936 81.657 1.00 16.86 259 ASP A N 1
ATOM 2595 C CA . ASP A 1 186 ? 26.270 43.206 80.968 1.00 19.75 259 ASP A CA 1
ATOM 2596 C C . ASP A 1 186 ? 27.125 42.464 82.009 1.00 19.25 259 ASP A C 1
ATOM 2597 O O . ASP A 1 186 ? 27.478 41.286 81.848 1.00 18.23 259 ASP A O 1
ATOM 2606 N N . ALA A 1 187 ? 27.440 43.143 83.104 1.00 16.12 260 ALA A N 1
ATOM 2607 C CA . ALA A 1 187 ? 28.255 42.509 84.148 1.00 19.35 260 ALA A CA 1
ATOM 2608 C C . ALA A 1 187 ? 27.488 41.379 84.825 1.00 21.40 260 ALA A C 1
ATOM 2609 O O . ALA A 1 187 ? 28.057 40.349 85.171 1.00 17.11 260 ALA A O 1
ATOM 2616 N N . GLU A 1 188 ? 26.192 41.578 85.055 1.00 17.09 261 GLU A N 1
ATOM 2617 C CA . GLU A 1 188 ? 25.377 40.518 85.612 1.00 13.97 261 GLU A CA 1
ATOM 2618 C C . GLU A 1 188 ? 25.338 39.280 84.715 1.00 21.61 261 GLU A C 1
ATOM 2619 O O . GLU A 1 188 ? 25.304 38.145 85.202 1.00 18.25 261 GLU A O 1
ATOM 2631 N N . ASN A 1 189 ? 25.340 39.491 83.410 1.00 21.36 262 ASN A N 1
ATOM 2632 C CA . ASN A 1 189 ? 25.318 38.369 82.461 1.00 18.47 262 ASN A CA 1
ATOM 2633 C C . ASN A 1 189 ? 26.629 37.578 82.556 1.00 19.76 262 ASN A C 1
ATOM 2634 O O . ASN A 1 189 ? 26.638 36.349 82.566 1.00 18.25 262 ASN A O 1
ATOM 2645 N N . ILE A 1 190 ? 27.744 38.297 82.614 1.00 16.88 263 ILE A N 1
ATOM 2646 C CA . ILE A 1 190 ? 29.055 37.647 82.781 1.00 18.81 263 ILE A CA 1
ATOM 2647 C C . ILE A 1 190 ? 29.041 36.765 84.040 1.00 17.63 263 ILE A C 1
ATOM 2648 O O . ILE A 1 190 ? 29.472 35.612 84.010 1.00 17.23 263 ILE A O 1
ATOM 2664 N N . THR A 1 191 ? 28.564 37.317 85.152 1.00 13.62 264 THR A N 1
ATOM 2665 C CA . THR A 1 191 ? 28.482 36.547 86.396 1.00 14.28 264 THR A CA 1
ATOM 2666 C C . THR A 1 191 ? 27.563 35.317 86.285 1.00 21.07 264 THR A C 1
ATOM 2667 O O . THR A 1 191 ? 27.936 34.214 86.699 1.00 19.69 264 THR A O 1
ATOM 2678 N N . SER A 1 192 ? 26.372 35.488 85.709 1.00 17.76 265 SER A N 1
ATOM 2679 C CA . SER A 1 192 ? 25.456 34.346 85.551 1.00 24.19 265 SER A CA 1
ATOM 2680 C C . SER A 1 192 ? 26.054 33.254 84.669 1.00 19.01 265 SER A C 1
ATOM 2681 O O . SER A 1 192 ? 25.931 32.070 84.989 1.00 17.26 265 SER A O 1
ATOM 2689 N N . LEU A 1 193 ? 26.677 33.647 83.560 1.00 16.44 266 LEU A N 1
ATOM 2690 C CA . LEU A 1 193 ? 27.239 32.664 82.630 1.00 17.62 266 LEU A CA 1
ATOM 2691 C C . LEU A 1 193 ? 28.384 31.917 83.287 1.00 16.31 266 LEU A C 1
ATOM 2692 O O . LEU A 1 193 ? 28.567 30.723 83.087 1.00 12.42 266 LEU A O 1
ATOM 2708 N N . LEU A 1 194 ? 29.158 32.614 84.095 1.00 16.62 267 LEU A N 1
ATOM 2709 C CA . LEU A 1 194 ? 30.299 31.974 84.716 1.00 15.41 267 LEU A CA 1
ATOM 2710 C C . LEU A 1 194 ? 29.804 30.902 85.709 1.00 17.99 267 LEU A C 1
ATOM 2711 O O . LEU A 1 194 ? 30.327 29.772 85.753 1.00 21.38 267 LEU A O 1
ATOM 2727 N N . LYS A 1 195 ? 28.809 31.248 86.509 1.00 20.04 268 LYS A N 1
ATOM 2728 C CA . LYS A 1 195 ? 28.259 30.275 87.455 1.00 22.18 268 LYS A CA 1
ATOM 2729 C C . LYS A 1 195 ? 27.674 29.093 86.717 1.00 24.43 268 LYS A C 1
ATOM 2730 O O . LYS A 1 195 ? 27.829 27.931 87.119 1.00 24.18 268 LYS A O 1
ATOM 2749 N N . GLU A 1 196 ? 26.952 29.406 85.652 1.00 14.91 269 GLU A N 1
ATOM 2750 C CA . GLU A 1 196 ? 26.327 28.369 84.834 1.00 18.30 269 GLU A CA 1
ATOM 2751 C C . GLU A 1 196 ? 27.349 27.373 84.243 1.00 22.09 269 GLU A C 1
ATOM 2752 O O . GLU A 1 196 ? 27.188 26.160 84.373 1.00 18.68 269 GLU A O 1
ATOM 2764 N N . TYR A 1 197 ? 28.398 27.871 83.588 1.00 17.49 270 TYR A N 1
ATOM 2765 C CA . TYR A 1 197 ? 29.408 26.964 83.030 1.00 20.53 270 TYR A CA 1
ATOM 2766 C C . TYR A 1 197 ? 30.338 26.351 84.087 1.00 26.91 270 TYR A C 1
ATOM 2767 O O . TYR A 1 197 ? 30.982 25.332 83.857 1.00 20.60 270 TYR A O 1
ATOM 2785 N N . ALA A 1 198 ? 30.408 26.948 85.258 1.00 23.26 271 ALA A N 1
ATOM 2786 C CA . ALA A 1 198 ? 31.208 26.330 86.308 1.00 21.84 271 ALA A CA 1
ATOM 2787 C C . ALA A 1 198 ? 30.576 24.998 86.731 1.00 26.52 271 ALA A C 1
ATOM 2788 O O . ALA A 1 198 ? 31.273 24.076 87.163 1.00 26.75 271 ALA A O 1
ATOM 2795 N N . THR A 1 199 ? 29.257 24.900 86.575 1.00 22.77 272 THR A N 1
ATOM 2796 C CA . THR A 1 199 ? 28.511 23.777 87.123 1.00 33.54 272 THR A CA 1
ATOM 2797 C C . THR A 1 199 ? 27.802 22.916 86.075 1.00 38.45 272 THR A C 1
ATOM 2798 O O . THR A 1 199 ? 27.221 21.894 86.426 1.00 32.64 272 THR A O 1
ATOM 2809 N N . ASN A 1 200 ? 27.833 23.294 84.800 1.00 27.92 273 ASN A N 1
ATOM 2810 C CA . ASN A 1 200 ? 26.983 22.589 83.837 1.00 27.15 273 ASN A CA 1
ATOM 2811 C C . ASN A 1 200 ? 27.648 21.408 83.161 1.00 30.61 273 ASN A C 1
ATOM 2812 O O . ASN A 1 200 ? 27.015 20.731 82.360 1.00 33.29 273 ASN A O 1
ATOM 2823 N N . GLY A 1 201 ? 28.903 21.136 83.500 1.00 23.10 274 GLY A N 1
ATOM 2824 C CA . GLY A 1 201 ? 29.644 20.065 82.848 1.00 26.66 274 GLY A CA 1
ATOM 2825 C C . GLY A 1 201 ? 29.840 20.172 81.331 1.00 25.44 274 GLY A C 1
ATOM 2826 O O . GLY A 1 201 ? 30.174 19.196 80.678 1.00 28.13 274 GLY A O 1
ATOM 2830 N N . LYS A 1 202 ? 29.663 21.340 80.733 1.00 25.49 275 LYS A N 1
ATOM 2831 C CA . LYS A 1 202 ? 29.785 21.392 79.277 1.00 24.23 275 LYS A CA 1
ATOM 2832 C C . LYS A 1 202 ? 31.247 21.328 78.834 1.00 24.46 275 LYS A C 1
ATOM 2833 O O . LYS A 1 202 ? 32.107 21.997 79.390 1.00 20.25 275 LYS A O 1
ATOM 2852 N N . ASP A 1 203 ? 31.508 20.521 77.812 1.00 17.48 276 ASP A N 1
ATOM 2853 C CA . ASP A 1 203 ? 32.853 20.359 77.287 1.00 19.44 276 ASP A CA 1
ATOM 2854 C C . ASP A 1 203 ? 33.330 21.637 76.605 1.00 21.32 276 ASP A C 1
ATOM 2855 O O . ASP A 1 203 ? 32.697 22.096 75.666 1.00 21.00 276 ASP A O 1
ATOM 2864 N N . LEU A 1 204 ? 34.441 22.203 77.081 1.00 16.55 277 LEU A N 1
ATOM 2865 C CA . LEU A 1 204 ? 35.009 23.404 76.499 1.00 17.66 277 LEU A CA 1
ATOM 2866 C C . LEU A 1 204 ? 35.822 23.098 75.245 1.00 16.19 277 LEU A C 1
ATOM 2867 O O . LEU A 1 204 ? 36.078 23.997 74.442 1.00 18.22 277 LEU A O 1
ATOM 2883 N N . LEU A 1 205 ? 36.232 21.847 75.071 1.00 15.07 278 LEU A N 1
ATOM 2884 C CA . LEU A 1 205 ? 37.095 21.505 73.938 1.00 12.59 278 LEU A CA 1
ATOM 2885 C C . LEU A 1 205 ? 36.214 21.094 72.774 1.00 18.18 278 LEU A C 1
ATOM 2886 O O . LEU A 1 205 ? 36.282 19.962 72.264 1.00 15.05 278 LEU A O 1
ATOM 2902 N N . ASN A 1 206 ? 35.335 22.012 72.401 1.00 17.16 279 ASN A N 1
ATOM 2903 C CA . ASN A 1 206 ? 34.286 21.718 71.444 1.00 12.19 279 ASN A CA 1
ATOM 2904 C C . ASN A 1 206 ? 33.886 23.075 70.870 1.00 11.72 279 ASN A C 1
ATOM 2905 O O . ASN A 1 206 ? 33.331 23.905 71.586 1.00 15.85 279 ASN A O 1
ATOM 2916 N N . MET A 1 207 ? 34.184 23.331 69.586 1.00 11.54 280 MET A N 1
ATOM 2917 C CA . MET A 1 207 ? 34.014 24.686 69.060 1.00 13.55 280 MET A CA 1
ATOM 2918 C C . MET A 1 207 ? 32.532 25.059 69.011 1.00 18.14 280 MET A C 1
ATOM 2919 O O . MET A 1 207 ? 32.181 26.236 69.201 1.00 15.19 280 MET A O 1
ATOM 2933 N N . ASP A 1 208 ? 31.663 24.088 68.756 1.00 15.54 281 ASP A N 1
ATOM 2934 C CA . ASP A 1 208 ? 30.226 24.384 68.743 1.00 16.34 281 ASP A CA 1
ATOM 2935 C C . ASP A 1 208 ? 29.801 24.896 70.126 1.00 15.04 281 ASP A C 1
ATOM 2936 O O . ASP A 1 208 ? 29.051 25.870 70.244 1.00 15.92 281 ASP A O 1
ATOM 2945 N N . ASN A 1 209 ? 30.277 24.239 71.172 1.00 16.27 282 ASN A N 1
ATOM 2946 C CA . ASN A 1 209 ? 29.938 24.679 72.528 1.00 14.70 282 ASN A CA 1
ATOM 2947 C C . ASN A 1 209 ? 30.468 26.081 72.792 1.00 13.36 282 ASN A C 1
ATOM 2948 O O . ASN A 1 209 ? 29.822 26.889 73.456 1.00 15.89 282 ASN A O 1
ATOM 2959 N N . LEU A 1 210 ? 31.668 26.364 72.307 1.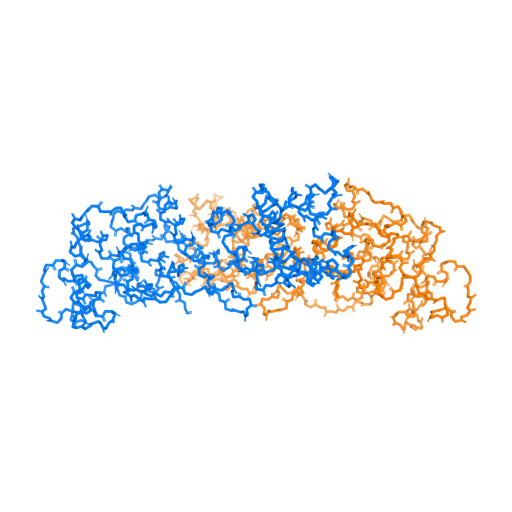00 13.79 283 LEU A N 1
ATOM 2960 C CA . LEU A 1 210 ? 32.239 27.700 72.511 1.00 17.12 283 LEU A CA 1
ATOM 2961 C C . LEU A 1 210 ? 31.454 28.756 71.733 1.00 20.37 283 LEU A C 1
ATOM 2962 O O . LEU A 1 210 ? 31.300 29.891 72.181 1.00 13.56 283 LEU A O 1
ATOM 2978 N N . LYS A 1 211 ? 30.969 28.414 70.553 1.00 11.88 284 LYS A N 1
ATOM 2979 C CA . LYS A 1 211 ? 30.203 29.417 69.794 1.00 10.99 284 LYS A CA 1
ATOM 2980 C C . LYS A 1 211 ? 28.889 29.722 70.520 1.00 20.31 284 LYS A C 1
ATOM 2981 O O . LYS A 1 211 ? 28.413 30.860 70.517 1.00 18.09 284 LYS A O 1
ATOM 3000 N N . GLU A 1 212 ? 28.310 28.712 71.148 0.91 13.75 285 GLU A N 1
ATOM 3001 C CA . GLU A 1 212 ? 27.070 28.921 71.909 1.00 20.43 285 GLU A CA 1
ATOM 3002 C C . GLU A 1 212 ? 27.313 29.815 73.121 1.00 19.24 285 GLU A C 1
ATOM 3003 O O . GLU A 1 212 ? 26.551 30.731 73.390 1.00 16.51 285 GLU A O 1
ATOM 3015 N N . LEU A 1 213 ? 28.396 29.569 73.837 1.00 13.95 286 LEU A N 1
ATOM 3016 C CA . LEU A 1 213 ? 28.752 30.431 74.973 1.00 13.48 286 LEU A CA 1
ATOM 3017 C C . LEU A 1 213 ? 29.002 31.850 74.482 1.00 15.87 286 LEU A C 1
ATOM 3018 O O . LEU A 1 213 ? 28.488 32.808 75.034 1.00 19.25 286 LEU A O 1
ATOM 3034 N N . HIS A 1 214 ? 29.815 31.982 73.435 1.00 12.23 287 HIS A N 1
ATOM 3035 C CA . HIS A 1 214 ? 30.153 33.292 72.901 1.00 15.61 287 HIS A CA 1
ATOM 3036 C C . HIS A 1 214 ? 28.891 34.091 72.526 1.00 17.67 287 HIS A C 1
ATOM 3037 O O . HIS A 1 214 ? 28.802 35.295 72.804 1.00 17.16 287 HIS A O 1
ATOM 3050 N N . ALA A 1 215 ? 27.922 33.421 71.901 1.00 16.46 288 ALA A N 1
ATOM 3051 C CA . ALA A 1 215 ? 26.683 34.070 71.472 1.00 26.86 288 ALA A CA 1
ATOM 3052 C C . ALA A 1 215 ? 25.907 34.693 72.643 1.00 24.52 288 ALA A C 1
ATOM 3053 O O . ALA A 1 215 ? 25.267 35.728 72.476 1.00 21.93 288 ALA A O 1
ATOM 3060 N N . ARG A 1 216 ? 25.973 34.070 73.820 1.00 15.36 289 ARG A N 1
ATOM 3061 C CA . ARG A 1 216 ? 25.288 34.575 75.004 1.00 19.84 289 ARG A CA 1
ATOM 3062 C C . ARG A 1 216 ? 26.142 35.580 75.759 1.00 21.32 289 ARG A C 1
ATOM 3063 O O . ARG A 1 216 ? 25.629 36.482 76.407 1.00 21.09 289 ARG A O 1
ATOM 3084 N N . LEU A 1 217 ? 27.455 35.453 75.631 1.00 14.97 290 LEU A N 1
ATOM 3085 C CA . LEU A 1 217 ? 28.365 36.315 76.362 1.00 16.11 290 LEU A CA 1
ATOM 3086 C C . LEU A 1 217 ? 28.577 37.655 75.650 1.00 24.76 290 LEU A C 1
ATOM 3087 O O . LEU A 1 217 ? 28.775 38.680 76.299 1.00 24.98 290 LEU A O 1
ATOM 3103 N N . VAL A 1 218 ? 28.535 37.627 74.317 1.00 16.92 291 VAL A N 1
ATOM 3104 C CA . VAL A 1 218 ? 28.845 38.789 73.479 1.00 23.91 291 VAL A CA 1
ATOM 3105 C C . VAL A 1 218 ? 27.648 38.989 72.549 1.00 33.69 291 VAL A C 1
ATOM 3106 O O . VAL A 1 218 ? 27.756 38.799 71.349 1.00 29.39 291 VAL A O 1
ATOM 3119 N N . PRO A 1 219 ? 26.477 39.335 73.100 1.00 46.94 292 PRO A N 1
ATOM 3120 C CA . PRO A 1 219 ? 25.346 39.282 72.160 1.00 60.81 292 PRO A CA 1
ATOM 3121 C C . PRO A 1 219 ? 25.445 40.305 71.017 1.00 66.07 292 PRO A C 1
ATOM 3122 O O . PRO A 1 219 ? 26.062 41.370 71.151 1.00 49.08 292 PRO A O 1
ATOM 3133 N N . ASN A 1 220 ? 24.851 39.952 69.884 1.00 79.17 293 ASN A N 1
ATOM 3134 C CA . ASN A 1 220 ? 24.863 40.813 68.707 1.00 94.42 293 ASN A CA 1
ATOM 3135 C C . ASN A 1 220 ? 26.246 41.362 68.352 1.00 76.52 293 ASN A C 1
ATOM 3136 O O . ASN A 1 220 ? 26.389 42.473 67.841 1.00 59.59 293 ASN A O 1
ATOM 3147 N N . VAL A 1 221 ? 27.270 40.574 68.633 1.00 70.78 294 VAL A N 1
ATOM 3148 C CA . VAL A 1 221 ? 28.545 40.778 67.989 1.00 63.38 294 VAL A CA 1
ATOM 3149 C C . VAL A 1 221 ? 28.242 40.737 66.497 1.00 80.95 294 VAL A C 1
ATOM 3150 O O . VAL A 1 221 ? 27.298 40.063 66.073 1.00 84.90 294 VAL A O 1
ATOM 3163 N N . GLU A 1 222 ? 29.015 41.460 65.699 1.00 98.51 295 GLU A N 1
ATOM 3164 C CA . GLU A 1 222 ? 28.869 41.375 64.250 1.00 113.36 295 GLU A CA 1
ATOM 3165 C C . GLU A 1 222 ? 29.732 40.219 63.740 1.00 110.04 295 GLU A C 1
ATOM 3166 O O . GLU A 1 222 ? 30.850 40.023 64.215 1.00 101.73 295 GLU A O 1
ATOM 3178 N N . ARG A 1 223 ? 29.209 39.452 62.786 1.00 102.36 296 ARG A N 1
ATOM 3179 C CA . ARG A 1 223 ? 29.846 38.206 62.354 1.00 98.23 296 ARG A CA 1
ATOM 3180 C C . ARG A 1 223 ? 30.484 38.303 60.965 1.00 80.50 296 ARG A C 1
ATOM 3181 O O . ARG A 1 223 ? 30.742 37.289 60.316 1.00 84.24 296 ARG A O 1
ATOM 3202 N N . ASP A 1 224 ? 30.753 39.528 60.529 1.00 53.16 297 ASP A N 1
ATOM 3203 C CA . ASP A 1 224 ? 31.229 39.801 59.178 1.00 47.65 297 ASP A CA 1
ATOM 3204 C C . ASP A 1 224 ? 32.573 39.134 58.828 1.00 32.48 297 ASP A C 1
ATOM 3205 O O . ASP A 1 224 ? 33.480 39.067 59.641 1.00 28.78 297 ASP A O 1
ATOM 3214 N N . TYR A 1 225 ? 32.681 38.653 57.598 1.00 30.54 298 TYR A N 1
ATOM 3215 C CA . TYR A 1 225 ? 33.917 38.041 57.096 1.00 30.50 298 TYR A CA 1
ATOM 3216 C C . TYR A 1 225 ? 35.085 39.015 57.062 1.00 30.44 298 TYR A C 1
ATOM 3217 O O . TYR A 1 225 ? 34.965 40.135 56.565 1.00 29.41 298 TYR A O 1
ATOM 3235 N N . ARG A 1 226 ? 36.220 38.582 57.594 1.00 23.66 299 ARG A N 1
ATOM 3236 C CA . ARG A 1 226 ? 37.477 39.293 57.395 1.00 23.78 299 ARG A CA 1
ATOM 3237 C 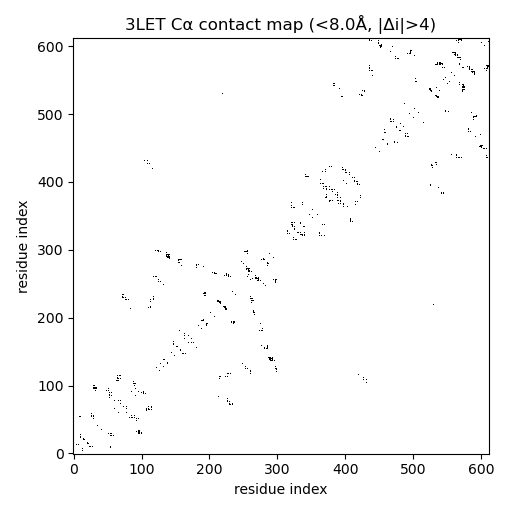C . ARG A 1 226 ? 38.415 38.360 56.637 1.00 20.22 299 ARG A C 1
ATOM 3238 O O . ARG A 1 226 ? 38.642 37.247 57.082 1.00 16.18 299 ARG A O 1
ATOM 3259 N N . GLY A 1 227 ? 38.924 38.778 55.486 1.00 19.70 300 GLY A N 1
ATOM 3260 C CA . GLY A 1 227 ? 39.767 37.906 54.671 1.00 22.48 300 GLY A CA 1
ATOM 3261 C C . GLY A 1 227 ? 41.236 37.943 55.090 1.00 15.51 300 GLY A C 1
ATOM 3262 O O . GLY A 1 227 ? 41.603 38.715 55.955 1.00 22.16 300 GLY A O 1
ATOM 3266 N N . PRO A 1 228 ? 42.079 37.103 54.469 1.00 16.93 301 PRO A N 1
ATOM 3267 C CA . PRO A 1 228 ? 43.527 37.113 54.721 1.00 17.61 301 PRO A CA 1
ATOM 3268 C C . PRO A 1 228 ? 44.136 38.500 54.557 1.00 18.83 301 PRO A C 1
ATOM 3269 O O . PRO A 1 228 ? 43.711 39.255 53.674 1.00 25.11 301 PRO A O 1
ATOM 3280 N N . ASN A 1 229 ? 45.126 38.832 55.384 1.00 17.08 302 ASN A N 1
ATOM 3281 C CA . ASN A 1 229 ? 45.771 40.136 55.275 1.00 17.86 302 ASN A CA 1
ATOM 3282 C C . ASN A 1 229 ? 46.971 39.966 54.364 1.00 22.42 302 ASN A C 1
ATOM 3283 O O . ASN A 1 229 ? 47.861 39.177 54.655 1.00 24.94 302 ASN A O 1
ATOM 3294 N N . ILE A 1 230 ? 46.957 40.649 53.222 1.00 22.16 303 ILE A N 1
ATOM 3295 C CA . ILE A 1 230 ? 48.067 40.558 52.274 1.00 24.83 303 ILE A CA 1
ATOM 3296 C C . ILE A 1 230 ? 48.760 41.911 52.144 1.00 34.43 303 ILE A C 1
ATOM 3297 O O . ILE A 1 230 ? 49.512 42.148 51.194 1.00 33.18 303 ILE A O 1
ATOM 3313 N N . SER A 1 231 ? 48.499 42.774 53.121 1.00 33.25 304 SER A N 1
ATOM 3314 C CA . SER A 1 231 ? 48.969 44.154 53.120 1.00 33.59 304 SER A CA 1
ATOM 3315 C C . SER A 1 231 ? 50.106 44.398 54.094 1.00 30.00 304 SER A C 1
ATOM 3316 O O . SER A 1 231 ? 50.491 45.531 54.299 1.00 33.69 304 SER A O 1
ATOM 3324 N N . GLY A 1 232 ? 50.633 43.352 54.712 1.00 33.89 305 GLY A N 1
ATOM 3325 C CA . GLY A 1 232 ? 51.655 43.521 55.732 1.00 42.59 305 GLY A CA 1
ATOM 3326 C C . GLY A 1 232 ? 51.190 43.101 57.123 1.00 40.10 305 GLY A C 1
ATOM 3327 O O . GLY A 1 232 ? 52.001 42.717 57.967 1.00 37.45 305 GLY A O 1
ATOM 3331 N N . GLY A 1 233 ? 49.886 43.170 57.367 1.00 27.11 306 GLY A N 1
ATOM 3332 C CA . GLY A 1 233 ? 49.330 42.739 58.646 1.00 31.65 306 GLY A CA 1
ATOM 3333 C C . GLY A 1 233 ? 49.482 41.244 58.841 1.00 28.86 306 GLY A C 1
ATOM 3334 O O . GLY A 1 233 ? 49.751 40.517 57.894 1.00 30.77 306 GLY A O 1
ATOM 3338 N N . THR A 1 234 ? 49.320 40.775 60.070 1.00 22.25 307 THR A N 1
ATOM 3339 C CA . THR A 1 234 ? 49.447 39.341 60.343 1.00 22.87 307 THR A CA 1
ATOM 3340 C C . THR A 1 234 ? 48.158 38.724 60.915 1.00 16.65 307 THR A C 1
ATOM 3341 O O . THR A 1 234 ? 48.137 37.531 61.217 1.00 20.36 307 THR A O 1
ATOM 3352 N N . LEU A 1 235 ? 47.096 39.517 61.045 1.00 18.12 308 LEU A N 1
ATOM 3353 C CA . LEU A 1 235 ? 45.815 39.018 61.566 1.00 21.52 308 LEU A CA 1
ATOM 3354 C C . LEU A 1 235 ? 45.294 37.889 60.678 1.00 20.37 308 LEU A C 1
ATOM 3355 O O . LEU A 1 235 ? 45.182 38.095 59.471 1.00 21.60 308 LEU A O 1
ATOM 3371 N N . PRO A 1 236 ? 44.960 36.721 61.263 1.00 20.34 309 PRO A N 1
ATOM 3372 C CA . PRO A 1 236 ? 44.284 35.643 60.526 1.00 18.67 309 PRO A CA 1
ATOM 3373 C C . PRO A 1 236 ? 42.974 36.128 59.911 1.00 17.59 309 PRO A C 1
ATOM 3374 O O . PRO A 1 236 ? 42.380 37.065 60.441 1.00 18.56 309 PRO A O 1
ATOM 3385 N N . SER A 1 237 ? 42.525 35.519 58.817 1.00 20.29 310 SER A N 1
ATOM 3386 C CA . SER A 1 237 ? 41.182 35.793 58.327 1.00 11.22 310 SER A CA 1
ATOM 3387 C C . SER A 1 237 ? 40.235 35.365 59.438 1.00 13.05 310 SER A C 1
ATOM 3388 O O . SER A 1 237 ? 40.618 34.626 60.351 1.00 15.37 310 SER A O 1
ATOM 3396 N N . SER A 1 238 ? 38.981 35.790 59.360 1.00 16.99 311 SER A N 1
ATOM 3397 C CA . SER A 1 238 ? 38.033 35.396 60.375 1.00 14.65 311 SER A CA 1
ATOM 3398 C C . SER A 1 238 ? 37.859 33.889 60.322 1.00 17.28 311 SER A C 1
ATOM 3399 O O . SER A 1 238 ? 37.817 33.211 61.361 1.00 14.21 311 SER A O 1
ATOM 3407 N N . ILE A 1 239 ? 37.745 33.346 59.115 1.00 13.59 312 ILE A N 1
ATOM 3408 C CA . ILE A 1 239 ? 37.541 31.901 58.981 1.00 14.72 312 ILE A CA 1
ATOM 3409 C C . ILE A 1 239 ? 38.782 31.113 59.432 1.00 13.25 312 ILE A C 1
ATOM 3410 O O . ILE A 1 239 ? 38.692 30.074 60.108 1.00 11.48 312 ILE A O 1
ATOM 3426 N N . GLY A 1 240 ? 39.949 31.597 59.020 1.00 10.80 313 GLY A N 1
ATOM 3427 C CA . GLY A 1 240 ? 41.198 30.962 59.388 1.00 14.50 313 GLY A CA 1
ATOM 3428 C C . GLY A 1 240 ? 41.390 30.941 60.897 1.00 14.55 313 GLY A C 1
ATOM 3429 O O . GLY A 1 240 ? 41.755 29.932 61.467 1.00 12.46 313 GLY A O 1
ATOM 3433 N N . GLY A 1 241 ? 41.158 32.062 61.561 1.00 12.81 314 GLY A N 1
ATOM 3434 C CA . GLY A 1 241 ? 41.361 32.090 63.011 1.00 12.53 314 GLY A CA 1
ATOM 3435 C C . GLY A 1 241 ? 40.400 31.172 63.781 1.00 11.10 314 GLY A C 1
ATOM 3436 O O . GLY A 1 241 ? 40.781 30.477 64.711 1.00 12.65 314 GLY A O 1
ATOM 3440 N N . GLU A 1 242 ? 39.144 31.164 63.368 1.00 11.93 315 GLU A N 1
ATOM 3441 C CA . GLU A 1 242 ? 38.168 30.280 63.961 1.00 16.54 315 GLU A CA 1
ATOM 3442 C C . GLU A 1 242 ? 38.569 28.836 63.700 1.00 17.26 315 GLU A C 1
ATOM 3443 O O . GLU A 1 242 ? 38.443 27.999 64.580 1.00 11.54 315 GLU A O 1
ATOM 3455 N N . GLY A 1 243 ? 39.061 28.533 62.501 1.00 11.57 316 GLY A N 1
ATOM 3456 C CA . GLY A 1 243 ? 39.462 27.152 62.204 1.00 11.11 316 GLY A CA 1
ATOM 3457 C C . GLY A 1 243 ? 40.649 26.695 63.086 1.00 9.33 316 GLY A C 1
ATOM 3458 O O . GLY A 1 243 ? 40.724 25.557 63.533 1.00 13.88 316 GLY A O 1
ATOM 3462 N N . MET A 1 244 ? 41.585 27.600 63.314 1.00 8.13 317 MET A N 1
ATOM 3463 C CA . MET A 1 244 ? 42.760 27.283 64.151 1.00 9.56 317 MET A CA 1
ATOM 3464 C C . MET A 1 244 ? 42.320 27.058 65.600 1.00 13.92 317 MET A C 1
ATOM 3465 O O . MET A 1 244 ? 42.803 26.133 66.264 1.00 14.60 317 MET A O 1
ATOM 3479 N N . LEU A 1 245 ? 41.404 27.887 66.104 1.00 11.04 318 LEU A N 1
ATOM 3480 C CA . LEU A 1 245 ? 40.912 27.674 67.476 1.00 15.00 318 LEU A CA 1
ATOM 3481 C C . LEU A 1 245 ? 40.244 26.286 67.582 1.00 17.25 318 LEU A C 1
ATOM 3482 O O . LEU A 1 245 ? 40.438 25.520 68.551 1.00 13.25 318 LEU A O 1
ATOM 3498 N N . LYS A 1 246 ? 39.425 25.970 66.584 1.00 11.53 319 LYS A N 1
ATOM 3499 C CA . LYS A 1 246 ? 38.694 24.717 66.590 1.00 9.98 319 LYS A CA 1
ATOM 3500 C C . LYS A 1 246 ? 39.679 23.557 66.611 1.00 14.02 319 LYS A C 1
ATOM 3501 O O . LYS A 1 246 ? 39.509 22.593 67.373 1.00 17.23 319 LYS A O 1
ATOM 3520 N N . GLN A 1 247 ? 40.725 23.631 65.785 1.00 14.37 320 GLN A N 1
ATOM 3521 C CA . GLN A 1 247 ? 41.679 22.512 65.708 1.00 13.37 320 GLN A CA 1
ATOM 3522 C C . GLN A 1 247 ? 42.511 22.497 66.981 1.00 17.26 320 GLN A C 1
ATOM 3523 O O . GLN A 1 247 ? 42.974 21.446 67.428 1.00 19.80 320 GLN A O 1
ATOM 3537 N N . HIS A 1 248 ? 42.678 23.665 67.578 1.00 12.33 321 HIS A N 1
ATOM 3538 C CA . HIS A 1 248 ? 43.464 23.759 68.829 1.00 13.60 321 HIS A CA 1
ATOM 3539 C C . HIS A 1 248 ? 42.776 22.969 69.928 1.00 18.55 321 HIS A C 1
ATOM 3540 O O . HIS A 1 248 ? 43.415 22.195 70.652 1.00 17.53 321 HIS A O 1
ATOM 3553 N N . ILE A 1 249 ? 41.463 23.149 70.052 1.00 13.87 322 ILE A N 1
ATOM 3554 C CA . ILE A 1 249 ? 40.785 22.591 71.210 1.00 16.28 322 ILE A CA 1
ATOM 3555 C C . ILE A 1 249 ? 40.292 21.173 70.970 1.00 16.61 322 ILE A C 1
ATOM 3556 O O . ILE A 1 249 ? 40.221 20.377 71.900 1.00 19.80 322 ILE A O 1
ATOM 3572 N N . GLU A 1 250 ? 39.901 20.879 69.740 1.00 17.37 323 GLU A N 1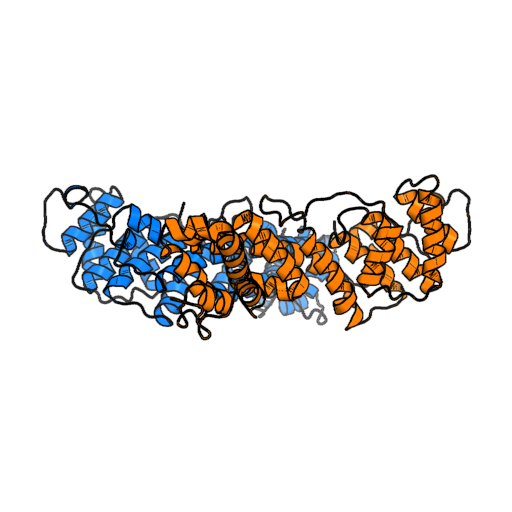
ATOM 3573 C CA . GLU A 1 250 ? 39.362 19.558 69.417 1.00 17.48 323 GLU A CA 1
ATOM 3574 C C . GLU A 1 250 ? 40.453 18.576 68.993 1.00 18.98 323 GLU A C 1
ATOM 3575 O O . GLU A 1 250 ? 40.230 17.357 69.016 1.00 18.20 323 GLU A O 1
ATOM 3587 N N . GLY A 1 251 ? 41.619 19.114 68.647 1.00 15.19 324 GLY A N 1
ATOM 3588 C CA . GLY A 1 251 ? 42.735 18.329 68.104 1.00 16.87 324 GLY A CA 1
ATOM 3589 C C . GLY A 1 251 ? 43.979 18.448 68.970 1.00 17.48 324 GLY A C 1
ATOM 3590 O O . GLY A 1 251 ? 44.276 17.537 69.734 1.00 24.88 324 GLY A O 1
ATOM 3594 N N . PHE A 1 252 ? 44.660 19.589 68.921 1.00 14.84 325 PHE A N 1
ATOM 3595 C CA . PHE A 1 252 ? 45.949 19.723 69.608 1.00 14.59 325 PHE A CA 1
ATOM 3596 C C . PHE A 1 252 ? 45.866 19.422 71.129 1.00 22.08 325 PHE A C 1
ATOM 3597 O O . PHE A 1 252 ? 46.672 18.664 71.660 1.00 21.38 325 PHE A O 1
ATOM 3614 N N . LEU A 1 253 ? 44.898 20.007 71.823 1.00 19.46 326 LEU A N 1
ATOM 3615 C CA . LEU A 1 253 ? 44.815 19.839 73.284 1.00 20.75 326 LEU A CA 1
ATOM 3616 C C . LEU A 1 253 ? 44.312 18.453 73.692 1.00 28.28 326 LEU A C 1
ATOM 3617 O O . LEU A 1 253 ? 44.356 18.099 74.865 1.00 25.70 326 LEU A O 1
ATOM 3633 N N . LYS A 1 254 ? 43.842 17.676 72.720 1.00 29.05 327 LYS A N 1
ATOM 3634 C CA . LYS A 1 254 ? 43.502 16.266 72.933 1.00 33.02 327 LYS A CA 1
ATOM 3635 C C . LYS A 1 254 ? 44.697 15.321 72.658 1.00 37.45 327 LYS A C 1
ATOM 3636 O O . LYS A 1 254 ? 44.916 14.358 73.389 1.00 38.73 327 LYS A O 1
ATOM 3655 N N . GLU A 1 255 ? 45.470 15.592 71.611 1.00 36.18 328 GLU A N 1
ATOM 3656 C CA . GLU A 1 255 ? 46.630 14.757 71.267 1.00 42.92 328 GLU A CA 1
ATOM 3657 C C . GLU A 1 255 ? 47.782 15.000 72.232 1.00 46.18 328 GLU A C 1
ATOM 3658 O O . GLU A 1 255 ? 48.649 14.149 72.421 1.00 45.21 328 GLU A O 1
ATOM 3670 N N . ASN A 1 256 ? 47.793 16.193 72.810 1.00 30.23 329 ASN A N 1
ATOM 3671 C CA . ASN A 1 256 ? 48.850 16.623 73.709 1.00 26.25 329 ASN A CA 1
ATOM 3672 C C . ASN A 1 256 ? 48.167 17.200 74.948 1.00 31.05 329 ASN A C 1
ATOM 3673 O O . ASN A 1 256 ? 48.074 18.416 75.092 1.00 28.38 329 ASN A O 1
ATOM 3684 N N . PRO A 1 257 ? 47.661 16.326 75.830 1.00 33.96 330 PRO A N 1
ATOM 3685 C CA . PRO A 1 257 ? 46.852 16.747 76.979 1.00 33.81 330 PRO A CA 1
ATOM 3686 C C . PRO A 1 257 ? 47.636 17.594 77.964 1.00 33.91 330 PRO A C 1
ATOM 3687 O O . PRO A 1 257 ? 48.807 17.326 78.233 1.00 34.83 330 PRO A O 1
ATOM 3698 N N . VAL A 1 258 ? 47.004 18.629 78.499 1.00 28.57 331 VAL A N 1
ATOM 3699 C CA . VAL A 1 258 ? 47.711 19.497 79.425 1.00 32.06 331 VAL A CA 1
ATOM 3700 C C . VAL A 1 258 ? 47.144 19.299 80.817 1.00 37.44 331 VAL A C 1
ATOM 3701 O O . VAL A 1 258 ? 46.072 18.724 80.972 1.00 27.29 331 VAL A O 1
ATOM 3714 N N . ALA A 1 259 ? 47.875 19.758 81.824 1.00 32.09 332 ALA A N 1
ATOM 3715 C CA . ALA A 1 259 ? 47.445 19.599 83.202 1.00 30.80 332 ALA A CA 1
ATOM 3716 C C . ALA A 1 259 ? 46.237 20.475 83.466 1.00 32.37 332 ALA A C 1
ATOM 3717 O O . ALA A 1 259 ? 46.124 21.573 82.922 1.00 21.89 332 ALA A O 1
ATOM 3724 N N . ASP A 1 260 ? 45.335 19.997 84.319 1.00 29.78 333 ASP A N 1
ATOM 3725 C CA . ASP A 1 260 ? 44.148 20.757 84.681 1.00 40.50 333 ASP A CA 1
ATOM 3726 C C . ASP A 1 260 ? 44.490 22.169 85.138 1.00 36.59 333 ASP A C 1
ATOM 3727 O O . ASP A 1 260 ? 43.746 23.107 84.853 1.00 22.15 333 ASP A O 1
ATOM 3736 N N . LYS A 1 261 ? 45.607 22.335 85.843 1.00 19.12 334 LYS A N 1
ATOM 3737 C CA . LYS A 1 261 ? 45.922 23.651 86.380 1.00 25.12 334 LYS A CA 1
ATOM 3738 C C . LYS A 1 261 ? 46.424 24.580 85.271 1.00 23.95 334 LYS A C 1
ATOM 3739 O O . LYS A 1 261 ? 46.483 25.807 85.452 1.00 25.02 334 LYS A O 1
ATOM 3758 N N . ASP A 1 262 ? 46.802 24.010 84.127 1.00 24.19 335 ASP A N 1
ATOM 3759 C CA . ASP A 1 262 ? 47.261 24.827 82.993 1.00 20.20 335 ASP A CA 1
ATOM 3760 C C . ASP A 1 262 ? 46.240 24.965 81.847 1.00 25.60 335 ASP A C 1
ATOM 3761 O O . ASP A 1 262 ? 46.475 25.713 80.895 1.00 17.95 335 ASP A O 1
ATOM 3770 N N . LEU A 1 263 ? 45.136 24.243 81.920 1.00 20.67 336 LEU A N 1
ATOM 3771 C CA . LEU A 1 263 ? 44.172 24.257 80.814 1.00 22.22 336 LEU A CA 1
ATOM 3772 C C . LEU A 1 263 ? 43.644 25.672 80.566 1.00 20.30 336 LEU A C 1
ATOM 3773 O O . LEU A 1 263 ? 43.494 26.082 79.417 1.00 18.38 336 LEU A O 1
ATOM 3789 N N . GLY A 1 264 ? 43.340 26.422 81.625 1.00 15.54 337 GLY A N 1
ATOM 3790 C CA . GLY A 1 264 ? 42.801 27.755 81.421 1.00 17.17 337 GLY A CA 1
ATOM 3791 C C . GLY A 1 264 ? 43.736 28.614 80.579 1.00 16.76 337 GLY A C 1
ATOM 3792 O O . GLY A 1 264 ? 43.315 29.382 79.719 1.00 14.78 337 GLY A O 1
ATOM 3796 N N . LYS A 1 265 ? 45.029 28.515 80.861 1.00 15.05 338 LYS A N 1
ATOM 3797 C CA . LYS A 1 265 ? 46.028 29.294 80.129 1.00 17.75 338 LYS A CA 1
ATOM 3798 C C . LYS A 1 265 ? 46.034 28.954 78.648 1.00 15.20 338 LYS A C 1
ATOM 3799 O O . LYS A 1 265 ? 46.174 29.841 77.803 1.00 14.66 338 LYS A O 1
ATOM 3818 N N . HIS A 1 266 ? 45.944 27.668 78.346 1.00 14.03 339 HIS A N 1
ATOM 3819 C CA . HIS A 1 266 ? 45.976 27.218 76.954 1.00 18.07 339 HIS A CA 1
ATOM 3820 C C . HIS A 1 266 ? 44.713 27.645 76.223 1.00 21.19 339 HIS A C 1
ATOM 3821 O O . HIS A 1 266 ? 44.760 27.969 75.045 1.00 16.63 339 HIS A O 1
ATOM 3834 N N . LEU A 1 267 ? 43.579 27.647 76.915 1.00 13.63 340 LEU A N 1
ATOM 3835 C CA . LEU A 1 267 ? 42.354 28.134 76.278 1.00 9.94 340 LEU A CA 1
ATOM 3836 C C . LEU A 1 267 ? 42.396 29.632 76.022 1.00 19.06 340 LEU A C 1
ATOM 3837 O O . LEU A 1 267 ? 42.015 30.100 74.957 1.00 18.38 340 LEU A O 1
ATOM 3853 N N . PHE A 1 268 ? 42.854 30.380 77.010 1.00 11.15 341 PHE A N 1
ATOM 3854 C CA . PHE A 1 268 ? 43.017 31.834 76.886 1.00 12.73 341 PHE A CA 1
ATOM 3855 C C . PHE A 1 268 ? 43.942 32.158 75.707 1.00 13.94 341 PHE A C 1
ATOM 3856 O O . PHE A 1 268 ? 43.637 33.012 74.868 1.00 12.07 341 PHE A O 1
ATOM 3873 N N . ALA A 1 269 ? 45.087 31.482 75.643 1.00 15.49 342 ALA A N 1
ATOM 3874 C CA . ALA A 1 269 ? 46.063 31.727 74.580 1.00 14.93 342 ALA A CA 1
ATOM 3875 C C . ALA A 1 269 ? 45.460 31.409 73.217 1.00 15.54 342 ALA A C 1
ATOM 3876 O O . ALA A 1 269 ? 45.679 32.125 72.236 1.00 15.90 342 ALA A O 1
ATOM 3883 N N . GLY A 1 270 ? 44.753 30.293 73.141 1.00 13.80 343 GLY A N 1
ATOM 3884 C CA . GLY A 1 270 ? 44.189 29.847 71.877 1.00 15.15 343 GLY A CA 1
ATOM 3885 C C . GLY A 1 270 ? 43.135 30.778 71.333 1.00 10.92 343 GLY A C 1
ATOM 3886 O O . GLY A 1 270 ? 43.109 31.089 70.130 1.00 14.25 343 GLY A O 1
ATOM 3890 N N . VAL A 1 271 ? 42.210 31.198 72.183 1.00 12.09 344 VAL A N 1
ATOM 3891 C CA . VAL A 1 271 ? 41.136 32.073 71.717 1.00 12.98 344 VAL A CA 1
ATOM 3892 C C . VAL A 1 271 ? 41.693 33.413 71.252 1.00 14.39 344 VAL A C 1
ATOM 3893 O O . VAL A 1 271 ? 41.355 33.905 70.189 1.00 13.57 344 VAL A O 1
ATOM 3906 N N . ILE A 1 272 ? 42.545 34.027 72.066 1.00 12.32 345 ILE A N 1
ATOM 3907 C CA . ILE A 1 272 ? 42.944 35.386 71.772 1.00 12.92 345 ILE A CA 1
ATOM 3908 C C . ILE A 1 272 ? 44.051 35.352 70.732 1.00 15.74 345 ILE A C 1
ATOM 3909 O O . ILE A 1 272 ? 44.072 36.168 69.803 1.00 18.20 345 ILE A O 1
ATOM 3925 N N . GLY A 1 273 ? 44.928 34.371 70.862 1.00 14.28 346 GLY A N 1
ATOM 3926 C CA . GLY A 1 273 ? 46.110 34.263 70.011 1.00 18.70 346 GLY A CA 1
ATOM 3927 C C . GLY A 1 273 ? 45.787 33.907 68.564 1.00 17.85 346 GLY A C 1
ATOM 3928 O O . GLY A 1 273 ? 46.500 34.297 67.644 1.00 15.33 346 GLY A O 1
ATOM 3932 N N . TYR A 1 274 ? 44.748 33.116 68.366 1.00 12.76 347 TYR A N 1
ATOM 3933 C CA . TYR A 1 274 ? 44.341 32.737 67.006 1.00 9.62 347 TYR A CA 1
ATOM 3934 C C . TYR A 1 274 ? 43.231 33.662 66.504 1.00 16.34 347 TYR A C 1
ATOM 3935 O O . TYR A 1 274 ? 42.859 33.587 65.334 1.00 14.79 347 TYR A O 1
ATOM 3953 N N . HIS A 1 275 ? 42.699 34.524 67.380 1.00 13.56 348 HIS A N 1
ATOM 3954 C CA . HIS A 1 275 ? 41.559 35.391 67.029 1.00 13.91 348 HIS A CA 1
ATOM 3955 C C . HIS A 1 275 ? 40.398 34.505 66.590 1.00 17.22 348 HIS A C 1
ATOM 3956 O O . HIS A 1 275 ? 39.948 34.570 65.443 1.00 14.19 348 HIS A O 1
ATOM 3969 N N . GLY A 1 276 ? 39.931 33.655 67.491 1.00 15.49 349 GLY A N 1
ATOM 3970 C CA . GLY A 1 276 ? 38.959 32.626 67.131 1.00 14.10 349 GLY A CA 1
ATOM 3971 C C . GLY A 1 276 ? 37.545 33.129 66.879 1.00 23.28 349 GLY A C 1
ATOM 3972 O O . GLY A 1 276 ? 36.700 32.360 66.369 1.00 19.73 349 GLY A O 1
ATOM 3976 N N . PHE A 1 277 ? 37.267 34.379 67.269 1.00 13.24 350 PHE A N 1
ATOM 3977 C CA . PHE A 1 277 ? 35.950 34.995 67.052 1.00 15.96 350 PHE A CA 1
ATOM 3978 C C . PHE A 1 277 ? 36.114 36.334 66.350 1.00 20.75 350 PHE A C 1
ATOM 3979 O O . PHE A 1 277 ? 37.182 36.926 66.393 1.00 19.80 350 PHE A O 1
ATOM 3996 N N . THR A 1 278 ? 35.052 36.838 65.724 1.00 20.80 351 THR A N 1
ATOM 3997 C CA . THR A 1 278 ? 35.169 38.103 65.013 1.00 21.95 351 THR A CA 1
ATOM 3998 C C . THR A 1 278 ? 35.315 39.261 65.989 1.00 26.04 351 THR A C 1
ATOM 3999 O O . THR A 1 278 ? 35.926 40.293 65.671 1.00 26.68 351 THR A O 1
ATOM 4010 N N . ASP A 1 279 ? 34.755 39.089 67.184 1.00 15.39 352 ASP A N 1
ATOM 4011 C CA . ASP A 1 279 ? 34.897 40.080 68.239 1.00 20.06 352 ASP A CA 1
ATOM 4012 C C . ASP A 1 279 ? 34.650 39.396 69.580 1.00 23.04 352 ASP A C 1
ATOM 4013 O O . ASP A 1 279 ? 34.103 38.288 69.638 1.00 17.93 352 ASP A O 1
ATOM 4022 N N . GLY A 1 280 ? 35.051 40.063 70.653 1.00 14.48 353 GLY A N 1
ATOM 4023 C CA . GLY A 1 280 ? 34.885 39.511 71.994 1.00 14.85 353 GLY A CA 1
ATOM 4024 C C . GLY A 1 280 ? 35.853 38.370 72.299 1.00 20.08 353 GLY A C 1
ATOM 4025 O O . GLY A 1 280 ? 35.585 37.511 73.149 1.00 16.57 353 GLY A O 1
ATOM 4029 N N . ASN A 1 281 ? 36.983 38.338 71.621 1.00 13.57 354 ASN A N 1
ATOM 4030 C CA . ASN A 1 281 ? 38.005 37.347 71.962 1.00 13.92 354 ASN A CA 1
ATOM 4031 C C . ASN A 1 281 ? 38.535 37.502 73.385 1.00 15.82 354 ASN A C 1
ATOM 4032 O O . ASN A 1 281 ? 38.774 36.509 74.053 1.00 13.49 354 ASN A O 1
ATOM 4043 N N . GLY A 1 282 ? 38.750 38.737 73.828 1.00 16.81 355 GLY A N 1
ATOM 4044 C CA . GLY A 1 282 ? 39.276 38.958 75.167 1.00 18.73 355 GLY A CA 1
ATOM 4045 C C . GLY A 1 282 ? 38.278 38.442 76.204 1.00 18.16 355 GLY A C 1
ATOM 4046 O O . GLY A 1 282 ? 38.642 37.724 77.155 1.00 14.75 355 GLY A O 1
ATOM 4050 N N . ARG A 1 283 ? 36.998 38.753 75.995 1.00 15.72 356 ARG A N 1
ATOM 4051 C CA . ARG A 1 283 ? 35.956 38.297 76.920 1.00 14.88 356 ARG A CA 1
ATOM 4052 C C . ARG A 1 283 ? 35.883 36.782 76.925 1.00 12.73 356 ARG A C 1
ATOM 4053 O O . ARG A 1 283 ? 35.759 36.180 77.983 1.00 18.10 356 ARG A O 1
ATOM 4074 N N . MET A 1 284 ? 35.934 36.157 75.752 1.00 13.18 357 MET A N 1
ATOM 4075 C CA . MET A 1 284 ? 35.863 34.696 75.706 1.00 13.72 357 MET A CA 1
ATOM 4076 C C . MET A 1 284 ? 37.070 34.058 76.363 1.00 11.48 357 MET A C 1
ATOM 4077 O O . MET A 1 284 ? 36.934 33.064 77.096 1.00 14.55 357 MET A O 1
ATOM 4091 N N . GLY A 1 285 ? 38.254 34.569 76.035 1.00 9.84 358 GLY A N 1
ATOM 4092 C CA . GLY A 1 285 ? 39.495 33.991 76.555 1.00 11.82 358 GLY A CA 1
ATOM 4093 C C . GLY A 1 285 ? 39.537 34.031 78.075 1.00 18.15 358 GLY A C 1
ATOM 4094 O O . GLY A 1 285 ? 39.893 33.044 78.748 1.00 11.00 358 GLY A O 1
ATOM 4098 N N . ARG A 1 286 ? 39.160 35.168 78.634 1.00 15.03 359 ARG A N 1
ATOM 4099 C CA . ARG A 1 286 ? 39.077 35.294 80.107 1.00 14.66 359 ARG A CA 1
ATOM 4100 C C . ARG A 1 286 ? 37.978 34.438 80.705 1.00 14.34 359 ARG A C 1
ATOM 4101 O O . ARG A 1 286 ? 38.157 33.847 81.756 1.00 13.06 359 ARG A O 1
ATOM 4122 N N . MET A 1 287 ? 36.830 34.357 80.038 1.00 13.17 360 MET A N 1
ATOM 4123 C CA . MET A 1 287 ? 35.769 33.495 80.552 1.00 13.01 360 MET A CA 1
ATOM 4124 C C . MET A 1 287 ? 36.240 32.034 80.524 1.00 11.75 360 MET A C 1
ATOM 4125 O O . MET A 1 287 ? 36.024 31.294 81.491 1.00 12.91 360 MET A O 1
ATOM 4139 N N . LEU A 1 288 ? 36.878 31.573 79.436 1.00 9.58 361 LEU A N 1
ATOM 4140 C CA . LEU A 1 288 ? 37.336 30.157 79.435 1.00 10.01 361 LEU A CA 1
ATOM 4141 C C . LEU A 1 288 ? 38.439 29.892 80.471 1.00 12.16 361 LEU A C 1
ATOM 4142 O O . LEU A 1 288 ? 38.492 28.817 81.066 1.00 13.97 361 LEU A O 1
ATOM 4158 N N . TYR A 1 289 ? 39.318 30.863 80.678 1.00 13.23 362 TYR A N 1
ATOM 4159 C CA . TYR A 1 289 ? 40.370 30.721 81.686 1.00 15.31 362 TYR A CA 1
ATOM 4160 C C . TYR A 1 289 ? 39.705 30.527 83.048 1.00 14.60 362 TYR A C 1
ATOM 4161 O O . TYR A 1 289 ? 40.074 29.605 83.793 1.00 16.78 362 TYR A O 1
ATOM 4179 N N . ALA A 1 290 ? 38.751 31.409 83.375 1.00 12.74 363 ALA A N 1
ATOM 4180 C CA . ALA A 1 290 ? 38.052 31.349 84.668 1.00 15.27 363 ALA A CA 1
ATOM 4181 C C . ALA A 1 290 ? 37.287 30.048 84.834 1.00 15.51 363 ALA A C 1
ATOM 4182 O O . ALA A 1 290 ? 37.308 29.453 85.898 1.00 13.62 363 ALA A O 1
ATOM 4189 N N . ILE A 1 291 ? 36.574 29.606 83.808 1.00 12.55 364 ILE A N 1
ATOM 4190 C CA . ILE A 1 291 ? 35.835 28.360 83.942 1.00 13.73 364 ILE A CA 1
ATOM 4191 C C . ILE A 1 291 ? 36.801 27.212 84.197 1.00 16.15 364 ILE A C 1
ATOM 4192 O O . ILE A 1 291 ? 36.553 26.373 85.065 1.00 16.84 364 ILE A O 1
ATOM 4208 N N . ALA A 1 292 ? 37.892 27.160 83.436 1.00 12.74 365 ALA A N 1
ATOM 4209 C CA . ALA A 1 292 ? 38.883 26.085 83.631 1.00 19.89 365 ALA A CA 1
ATOM 4210 C C . ALA A 1 292 ? 39.423 26.130 85.064 1.00 21.89 365 ALA A C 1
ATOM 4211 O O . ALA A 1 292 ? 39.565 25.103 85.732 1.00 18.55 365 ALA A O 1
ATOM 4218 N N . GLU A 1 293 ? 39.698 27.330 85.546 1.00 15.09 366 GLU A N 1
ATOM 4219 C CA . GLU A 1 293 ? 40.243 27.478 86.899 1.00 23.48 366 GLU A CA 1
ATOM 4220 C C . GLU A 1 293 ? 39.250 26.971 87.934 1.00 22.61 366 GLU A C 1
ATOM 4221 O O . GLU A 1 293 ? 39.627 26.288 88.904 1.00 20.53 366 GLU A O 1
ATOM 4233 N N . LEU A 1 294 ? 37.985 27.338 87.753 1.00 14.82 367 LEU A N 1
ATOM 4234 C CA . LEU A 1 294 ? 36.972 27.030 88.767 1.00 16.99 367 LEU A CA 1
ATOM 4235 C C . LEU A 1 294 ? 36.741 25.529 88.785 1.00 22.20 367 LEU A C 1
ATOM 4236 O O . LEU A 1 294 ? 36.596 24.931 89.851 1.00 24.49 367 LEU A O 1
ATOM 4252 N N . ARG A 1 295 ? 36.767 24.898 87.612 1.00 16.76 368 ARG A N 1
ATOM 4253 C CA . ARG A 1 295 ? 36.588 23.454 87.553 1.00 20.37 368 ARG A CA 1
ATOM 4254 C C . ARG A 1 295 ? 37.759 22.738 88.203 1.00 27.94 368 ARG A C 1
ATOM 4255 O O . ARG A 1 295 ? 37.654 21.548 88.543 1.00 28.22 368 ARG A O 1
ATOM 4276 N N . ASN A 1 296 ? 38.876 23.446 88.363 1.00 22.92 369 ASN A N 1
ATOM 4277 C CA . ASN A 1 296 ? 40.019 22.895 89.091 1.00 28.54 369 ASN A CA 1
ATOM 4278 C C . ASN A 1 296 ? 40.091 23.428 90.530 1.00 31.70 369 ASN A C 1
ATOM 4279 O O . ASN A 1 296 ? 41.159 23.419 91.146 1.00 27.98 369 ASN A O 1
ATOM 4290 N N . ASP A 1 297 ? 38.959 23.900 91.044 1.00 22.92 370 ASP A N 1
ATOM 4291 C CA . ASP A 1 297 ? 38.839 24.388 92.440 1.00 20.88 370 ASP A CA 1
ATOM 4292 C C . ASP A 1 297 ? 39.868 25.466 92.783 1.00 28.16 370 ASP A C 1
ATOM 4293 O O . ASP A 1 297 ? 40.529 25.443 93.839 1.00 23.00 370 ASP A O 1
ATOM 4302 N N . SER A 1 298 ? 40.013 26.441 91.907 1.00 19.87 371 SER A N 1
ATOM 4303 C CA . SER A 1 298 ? 41.000 27.487 92.150 1.00 23.44 371 SER A CA 1
ATOM 4304 C C . SER A 1 298 ? 40.605 28.724 91.383 1.00 27.55 371 SER A C 1
ATOM 4305 O O . SER A 1 298 ? 39.737 28.669 90.527 1.00 17.96 371 SER A O 1
ATOM 4313 N N . PHE A 1 299 ? 41.216 29.850 91.706 1.00 19.06 372 PHE A N 1
ATOM 4314 C CA . PHE A 1 299 ? 41.186 30.970 90.779 1.00 22.96 372 PHE A CA 1
ATOM 4315 C C . PHE A 1 299 ? 42.369 31.887 91.026 1.00 20.23 372 PHE A C 1
ATOM 4316 O O . PHE A 1 299 ? 42.472 32.516 92.065 1.00 19.44 372 PHE A O 1
ATOM 4333 N N . ASN A 1 300 ? 43.257 31.939 90.040 1.00 17.56 373 ASN A N 1
ATOM 4334 C CA . ASN A 1 300 ? 44.430 32.796 90.075 1.00 24.75 373 ASN A CA 1
ATOM 4335 C C . ASN A 1 300 ? 44.318 33.822 88.948 1.00 14.50 373 ASN A C 1
ATOM 4336 O O . ASN A 1 300 ? 44.366 33.450 87.785 1.00 22.32 373 ASN A O 1
ATOM 4347 N N . PRO A 1 301 ? 44.144 35.107 89.283 1.00 18.16 374 PRO A N 1
ATOM 4348 C CA . PRO A 1 301 ? 43.963 36.089 88.206 1.00 18.00 374 PRO A CA 1
ATOM 4349 C C . PRO A 1 301 ? 45.294 36.283 87.454 1.00 22.30 374 PRO A C 1
ATOM 4350 O O . PRO A 1 301 ? 46.360 36.142 88.055 1.00 21.54 374 PRO A O 1
ATOM 4361 N N . LEU A 1 302 ? 45.242 36.574 86.161 1.00 17.69 375 LEU A N 1
ATOM 4362 C CA . LEU A 1 302 ? 46.460 36.732 85.364 1.00 17.90 375 LEU A CA 1
ATOM 4363 C C . LEU A 1 302 ? 46.985 38.149 85.401 1.00 17.94 375 LEU A C 1
ATOM 4364 O O . LEU A 1 302 ? 46.234 39.095 85.198 1.00 24.96 375 LEU A O 1
ATOM 4380 N N . ALA A 1 303 ? 48.291 38.307 85.610 1.00 20.02 376 ALA A N 1
ATOM 4381 C CA . ALA A 1 303 ? 48.923 39.618 85.423 1.00 27.04 376 ALA A CA 1
ATOM 4382 C C . ALA A 1 303 ? 48.840 39.999 83.940 1.00 22.12 376 ALA A C 1
ATOM 4383 O O . ALA A 1 303 ? 48.719 39.129 83.098 1.00 21.05 376 ALA A O 1
ATOM 4390 N N . MET A 1 304 ? 48.892 41.289 83.619 1.00 21.13 377 MET A N 1
ATOM 4391 C CA . MET A 1 304 ? 48.871 41.703 82.216 1.00 27.01 377 MET A CA 1
ATOM 4392 C C . MET A 1 304 ? 50.059 41.137 81.471 1.00 22.94 377 MET A C 1
ATOM 4393 O O . MET A 1 304 ? 49.945 40.715 80.326 1.00 19.31 377 MET A O 1
ATOM 4407 N N . ASN A 1 305 ? 51.211 41.146 82.127 1.00 24.84 378 ASN A N 1
ATOM 4408 C CA . ASN A 1 305 ? 52.405 40.519 81.587 1.00 28.00 378 ASN A CA 1
ATOM 4409 C C . ASN A 1 305 ? 52.182 39.058 81.205 1.00 22.46 378 ASN A C 1
ATOM 4410 O O . ASN A 1 305 ? 52.702 38.585 80.186 1.00 22.06 378 ASN A O 1
ATOM 4421 N N . ALA A 1 306 ? 51.420 38.340 82.030 1.00 18.56 379 ALA A N 1
ATOM 4422 C CA . ALA A 1 306 ? 51.172 36.929 81.784 1.00 13.38 379 ALA A CA 1
ATOM 4423 C C . ALA A 1 306 ? 50.193 36.773 80.615 1.00 14.73 379 ALA A C 1
ATOM 4424 O O . ALA A 1 306 ? 50.400 35.931 79.727 1.00 18.14 379 ALA A O 1
ATOM 4431 N N . GLU A 1 307 ? 49.124 37.577 80.595 1.00 16.41 380 GLU A N 1
ATOM 4432 C CA . GLU A 1 307 ? 48.204 37.534 79.436 1.00 13.15 380 GLU A CA 1
ATOM 4433 C C . GLU A 1 307 ? 48.981 37.749 78.138 1.00 15.62 380 GLU A C 1
ATOM 4434 O O . GLU A 1 307 ? 48.788 37.023 77.150 1.00 15.37 380 GLU A O 1
ATOM 4446 N N . ASN A 1 308 ? 49.848 38.761 78.122 1.00 15.60 381 ASN A N 1
ATOM 4447 C CA . ASN A 1 308 ? 50.585 39.089 76.915 1.00 18.67 381 ASN A CA 1
ATOM 4448 C C . ASN A 1 308 ? 51.511 37.958 76.498 1.00 21.86 381 ASN A C 1
ATOM 4449 O O . ASN A 1 308 ? 51.605 37.642 75.316 1.00 17.05 381 ASN A O 1
ATOM 4460 N N . SER A 1 309 ? 52.167 37.328 77.463 1.00 15.76 382 SER A N 1
ATOM 4461 C CA . SER A 1 309 ? 52.981 36.141 77.193 1.00 21.73 382 SER A CA 1
ATOM 4462 C C . SER A 1 309 ? 52.198 34.969 76.640 1.00 28.32 382 SER A C 1
ATOM 4463 O O . SER A 1 309 ? 52.737 34.179 75.866 1.00 20.16 382 SER A O 1
ATOM 4471 N N . LEU A 1 310 ? 50.945 34.822 77.057 1.00 21.15 383 LEU A N 1
ATOM 4472 C CA . LEU A 1 310 ? 50.142 33.690 76.587 1.00 16.30 383 LEU A CA 1
ATOM 4473 C C . LEU A 1 310 ? 49.658 33.904 75.167 1.00 13.52 383 LEU A C 1
ATOM 4474 O O . LEU A 1 310 ? 49.829 33.026 74.313 1.00 19.54 383 LEU A O 1
ATOM 4490 N N . HIS A 1 311 ? 49.033 35.043 74.898 1.00 12.50 384 HIS A N 1
ATOM 4491 C CA . HIS A 1 311 ? 48.391 35.159 73.574 1.00 12.74 384 HIS A CA 1
ATOM 4492 C C . HIS A 1 311 ? 49.391 35.624 72.525 1.00 13.46 384 HIS A C 1
ATOM 4493 O O . HIS A 1 311 ? 49.210 35.361 71.346 1.00 20.47 384 HIS A O 1
ATOM 4506 N N . GLY A 1 312 ? 50.462 36.263 72.971 1.00 17.94 385 GLY A N 1
ATOM 4507 C CA . GLY A 1 312 ? 51.559 36.642 72.086 1.00 24.02 385 GLY A CA 1
ATOM 4508 C C . GLY A 1 312 ? 51.280 37.742 71.080 1.00 31.66 385 GLY A C 1
ATOM 4509 O O . GLY A 1 312 ? 52.082 37.975 70.174 1.00 31.02 385 GLY A O 1
ATOM 4513 N N . ILE A 1 313 ? 50.140 38.407 71.217 1.00 21.00 386 ILE A N 1
ATOM 4514 C CA . ILE A 1 313 ? 49.744 39.447 70.285 1.00 27.89 386 ILE A CA 1
ATOM 4515 C C . ILE A 1 313 ? 50.483 40.730 70.637 1.00 38.43 386 ILE A C 1
ATOM 4516 O O . ILE A 1 313 ? 50.500 41.138 71.786 1.00 35.34 386 ILE A O 1
ATOM 4532 N N . LYS A 1 314 ? 51.104 41.354 69.644 1.00 45.36 387 LYS A N 1
ATOM 4533 C CA . LYS A 1 314 ? 51.792 42.628 69.857 1.00 59.64 387 LYS A CA 1
ATOM 4534 C C . LYS A 1 314 ? 51.162 43.752 69.033 1.00 71.80 387 LYS A C 1
ATOM 4535 O O . LYS A 1 314 ? 50.847 43.573 67.855 1.00 79.36 387 LYS A O 1
ATOM 4554 N N . THR B 1 4 ? 98.146 21.350 88.634 1.00 64.92 77 THR B N 1
ATOM 4555 C CA . THR B 1 4 ? 98.370 20.063 87.982 1.00 66.19 77 THR B CA 1
ATOM 4556 C C . THR B 1 4 ? 99.172 20.194 86.690 1.00 72.38 77 THR B C 1
ATOM 4557 O O . THR B 1 4 ? 98.948 21.112 85.884 1.00 54.43 77 THR B O 1
ATOM 4567 N N . LYS B 1 5 ? 100.100 19.263 86.495 1.00 83.36 78 LYS B N 1
ATOM 4568 C CA . LYS B 1 5 ? 100.794 19.141 85.224 1.00 89.74 78 LYS B CA 1
ATOM 4569 C C . LYS B 1 5 ? 99.771 18.747 84.164 1.00 80.89 78 LYS B C 1
ATOM 4570 O O . LYS B 1 5 ? 98.569 18.773 84.425 1.00 89.37 78 LYS B O 1
ATOM 4589 N N . ALA B 1 6 ? 100.236 18.377 82.976 1.00 60.54 79 ALA B N 1
ATOM 4590 C CA . ALA B 1 6 ? 99.317 18.045 81.887 1.00 55.21 79 ALA B CA 1
ATOM 4591 C C . ALA B 1 6 ? 98.494 16.766 82.196 1.00 32.31 79 ALA B C 1
ATOM 4592 O O . ALA B 1 6 ? 98.975 15.861 82.888 1.00 30.88 79 ALA B O 1
ATOM 4599 N N . VAL B 1 7 ? 97.258 16.723 81.690 1.00 42.14 80 VAL B N 1
ATOM 4600 C CA . VAL B 1 7 ? 96.313 15.623 81.899 1.00 44.99 80 VAL B CA 1
ATOM 4601 C C . VAL B 1 7 ? 95.856 15.087 80.540 1.00 39.49 80 VAL B C 1
ATOM 4602 O O . VAL B 1 7 ? 95.458 15.856 79.666 1.00 37.78 80 VAL B O 1
ATOM 4615 N N . PHE B 1 8 ? 95.908 13.773 80.352 1.00 37.73 81 PHE B N 1
ATOM 4616 C CA . PHE B 1 8 ? 95.619 13.201 79.034 1.00 36.60 81 PHE B CA 1
ATOM 4617 C C . PHE B 1 8 ? 94.141 13.047 78.710 1.00 37.13 81 PHE B C 1
ATOM 4618 O O . PHE B 1 8 ? 93.739 13.115 77.544 1.00 36.19 81 PHE B O 1
ATOM 4635 N N . ASP B 1 9 ? 93.323 12.815 79.722 1.00 39.27 82 ASP B N 1
ATOM 4636 C CA . ASP B 1 9 ? 91.913 12.568 79.465 1.00 41.63 82 ASP B CA 1
ATOM 4637 C C . ASP B 1 9 ? 91.177 13.862 79.054 1.00 43.68 82 ASP B C 1
ATOM 4638 O O . ASP B 1 9 ? 90.148 13.814 78.378 1.00 42.74 82 ASP B O 1
ATOM 4647 N N . ASN B 1 10 ? 91.735 15.009 79.423 1.00 42.90 83 ASN B N 1
ATOM 4648 C CA . ASN B 1 10 ? 91.153 16.301 79.042 1.00 74.86 83 ASN B CA 1
ATOM 4649 C C . ASN B 1 10 ? 91.867 16.908 77.832 1.00 74.18 83 ASN B C 1
ATOM 4650 O O . ASN B 1 10 ? 92.429 18.000 77.926 1.00 82.23 83 ASN B O 1
ATOM 4661 N N . GLU B 1 11 ? 91.832 16.220 76.695 1.00 51.00 84 GLU B N 1
ATOM 4662 C CA . GLU B 1 11 ? 92.754 16.543 75.607 1.00 46.08 84 GLU B CA 1
ATOM 4663 C C . GLU B 1 11 ? 92.193 17.285 74.412 1.00 47.67 84 GLU B C 1
ATOM 4664 O O . GLU B 1 11 ? 92.936 17.994 73.724 1.00 49.21 84 GLU B O 1
ATOM 4676 N N . GLN B 1 12 ? 90.909 17.113 74.129 1.00 53.23 85 GLN B N 1
ATOM 4677 C CA . GLN B 1 12 ? 90.347 17.691 72.915 1.00 66.39 85 GLN B CA 1
ATOM 4678 C C . GLN B 1 12 ? 90.240 19.213 73.021 1.00 61.94 85 GLN B C 1
ATOM 4679 O O . GLN B 1 12 ? 89.819 19.757 74.040 1.00 52.03 85 GLN B O 1
ATOM 4693 N N . GLY B 1 13 ? 90.650 19.888 71.954 1.00 47.35 86 GLY B N 1
ATOM 4694 C CA . GLY B 1 13 ? 90.685 21.337 71.920 1.00 43.14 86 GLY B CA 1
ATOM 4695 C C . GLY B 1 13 ? 89.722 21.907 70.901 1.00 44.21 86 GLY B C 1
ATOM 4696 O O . GLY B 1 13 ? 88.969 21.173 70.247 1.00 38.17 86 GLY B O 1
ATOM 4700 N N . GLN B 1 14 ? 89.753 23.227 70.773 1.00 42.20 87 GLN B N 1
ATOM 4701 C CA . GLN B 1 14 ? 88.838 23.964 69.916 1.00 44.59 87 GLN B CA 1
ATOM 4702 C C . GLN B 1 14 ? 88.815 23.478 68.467 1.00 49.97 87 GLN B C 1
ATOM 4703 O O . GLN B 1 14 ? 87.745 23.415 67.847 1.00 39.12 87 GLN B O 1
ATOM 4717 N N . ALA B 1 15 ? 89.986 23.153 67.923 1.00 42.41 88 ALA B N 1
ATOM 4718 C CA . ALA B 1 15 ? 90.069 22.623 66.575 1.00 43.68 88 ALA B CA 1
ATOM 4719 C C . ALA B 1 15 ? 89.192 21.382 66.421 1.00 46.82 88 ALA B C 1
ATOM 4720 O O . ALA B 1 15 ? 88.458 21.252 65.438 1.00 51.90 88 ALA B O 1
ATOM 4727 N N . GLN B 1 16 ? 89.272 20.475 67.395 1.00 34.97 89 GLN B N 1
ATOM 4728 C CA . GLN B 1 16 ? 88.440 19.267 67.414 1.00 38.66 89 GLN B CA 1
ATOM 4729 C C . GLN B 1 16 ? 86.959 19.607 67.538 1.00 35.01 89 GLN B C 1
ATOM 4730 O O . GLN B 1 16 ? 86.104 18.977 66.903 1.00 41.99 89 GLN B O 1
ATOM 4744 N N . ARG B 1 17 ? 86.649 20.591 68.370 1.00 25.61 90 ARG B N 1
ATOM 4745 C CA . ARG B 1 17 ? 85.249 20.951 68.604 1.00 26.44 90 ARG B CA 1
ATOM 4746 C C . ARG B 1 17 ? 84.580 21.518 67.358 1.00 34.77 90 ARG B C 1
ATOM 4747 O O . ARG B 1 17 ? 83.394 21.284 67.117 1.00 33.10 90 ARG B O 1
ATOM 4768 N N . LEU B 1 18 ? 85.341 22.254 66.557 1.00 32.05 91 LEU B N 1
ATOM 4769 C CA . LEU B 1 18 ? 84.776 22.904 65.385 1.00 41.71 91 LEU B CA 1
ATOM 4770 C C . LEU B 1 18 ? 84.540 21.899 64.268 1.00 49.86 91 LEU B C 1
ATOM 4771 O O . LEU B 1 18 ? 83.710 22.137 63.389 1.00 52.79 91 LEU B O 1
ATOM 4787 N N . GLN B 1 19 ? 85.257 20.775 64.306 1.00 32.02 92 GLN B N 1
ATOM 4788 C CA . GLN B 1 19 ? 85.084 19.752 63.287 1.00 42.86 92 GLN B CA 1
ATOM 4789 C C . GLN B 1 19 ? 84.104 18.646 63.718 1.00 40.12 92 GLN B C 1
ATOM 4790 O O . GLN B 1 19 ? 84.013 17.614 63.059 1.00 39.98 92 GLN B O 1
ATOM 4804 N N . THR B 1 20 ? 83.363 18.861 64.805 1.00 30.15 93 THR B N 1
ATOM 4805 C CA . THR B 1 20 ? 82.324 17.913 65.201 1.00 37.99 93 THR B CA 1
ATOM 4806 C C . THR B 1 20 ? 81.244 17.802 64.110 1.00 42.06 93 THR B C 1
ATOM 4807 O O . THR B 1 20 ? 81.104 18.693 63.269 1.00 26.69 93 THR B O 1
ATOM 4818 N N . SER B 1 21 ? 80.479 16.714 64.132 1.00 31.20 94 SER B N 1
ATOM 4819 C CA . SER B 1 21 ? 79.473 16.475 63.107 1.00 39.72 94 SER B CA 1
ATOM 4820 C C . SER B 1 21 ? 78.347 17.512 63.218 1.00 31.85 94 SER B C 1
ATOM 4821 O O . SER B 1 21 ? 77.728 17.881 62.224 1.00 32.83 94 SER B O 1
ATOM 4829 N N . SER B 1 22 ? 78.087 17.995 64.426 1.00 25.43 95 SER B N 1
ATOM 4830 C CA . SER B 1 22 ? 77.055 19.004 64.579 1.00 21.42 95 SER B CA 1
ATOM 4831 C C . SER B 1 22 ? 77.270 19.872 65.791 1.00 23.79 95 SER B C 1
ATOM 4832 O O . SER B 1 22 ? 78.167 19.629 66.604 1.00 23.23 95 SER B O 1
ATOM 4840 N N . SER B 1 23 ? 76.388 20.853 65.948 1.00 18.65 96 SER B N 1
ATOM 4841 C CA . SER B 1 23 ? 76.448 21.734 67.104 1.00 17.46 96 SER B CA 1
ATOM 4842 C C . SER B 1 23 ? 76.237 20.954 68.389 1.00 20.56 96 SER B C 1
ATOM 4843 O O . SER B 1 23 ? 76.700 21.369 69.465 1.00 19.70 96 SER B O 1
ATOM 4851 N N . VAL B 1 24 ? 75.546 19.821 68.312 1.00 18.18 97 VAL B N 1
ATOM 4852 C CA . VAL B 1 24 ? 75.316 19.035 69.531 1.00 16.79 97 VAL B CA 1
ATOM 4853 C C . VAL B 1 24 ? 76.610 18.515 70.145 1.00 16.30 97 VAL B C 1
ATOM 4854 O O . VAL B 1 24 ? 76.835 18.669 71.344 1.00 20.68 97 VAL B O 1
ATOM 4867 N N . GLU B 1 25 ? 77.444 17.865 69.345 1.00 19.36 98 GLU B N 1
ATOM 4868 C CA . GLU B 1 25 ? 78.721 17.387 69.854 1.00 28.98 98 GLU B CA 1
ATOM 4869 C C . GLU B 1 25 ? 79.617 18.542 70.297 1.00 23.63 98 GLU B C 1
ATOM 4870 O O . GLU B 1 25 ? 80.316 18.432 71.307 1.00 23.84 98 GLU B O 1
ATOM 4882 N N . HIS B 1 26 ? 79.626 19.622 69.520 1.00 21.06 99 HIS B N 1
ATOM 4883 C CA . HIS B 1 26 ? 80.377 20.828 69.876 1.00 21.10 99 HIS B CA 1
ATOM 4884 C C . HIS B 1 26 ? 79.916 21.323 71.239 1.00 23.27 99 HIS B C 1
ATOM 4885 O O . HIS B 1 26 ? 80.735 21.609 72.114 1.00 20.40 99 HIS B O 1
ATOM 4898 N N . GLY B 1 27 ? 78.605 21.407 71.437 1.00 19.90 100 GLY B N 1
ATOM 4899 C CA . GLY B 1 27 ? 78.068 21.874 72.716 1.00 17.25 100 GLY B CA 1
ATOM 4900 C C . GLY B 1 27 ? 78.376 20.919 73.871 1.00 19.29 100 GLY B C 1
ATOM 4901 O O . GLY B 1 27 ? 78.739 21.338 74.987 1.00 27.17 100 GLY B O 1
ATOM 4905 N N . GLN B 1 28 ? 78.237 19.625 73.622 1.00 21.43 101 GLN B N 1
ATOM 4906 C CA . GLN B 1 28 ? 78.568 18.646 74.632 1.00 22.73 101 GLN B CA 1
ATOM 4907 C C . GLN B 1 28 ? 79.997 18.809 75.124 1.00 30.96 101 GLN B C 1
ATOM 4908 O O . GLN B 1 28 ? 80.279 18.657 76.315 1.00 31.77 101 GLN B O 1
ATOM 4922 N N . MET B 1 29 ? 80.899 19.101 74.193 1.00 19.56 102 MET B N 1
ATOM 4923 C CA . MET B 1 29 ? 82.328 19.243 74.495 1.00 22.67 102 MET B CA 1
ATOM 4924 C C . MET B 1 29 ? 82.655 20.567 75.183 1.00 29.26 102 MET B C 1
ATOM 4925 O O . MET B 1 29 ? 83.377 20.609 76.187 1.00 32.87 102 MET B O 1
ATOM 4939 N N . LEU B 1 30 ? 82.140 21.659 74.641 1.00 26.52 103 LEU B N 1
ATOM 4940 C CA . LEU B 1 30 ? 82.432 22.970 75.209 1.00 30.25 103 LEU B CA 1
ATOM 4941 C C . LEU B 1 30 ? 81.815 23.104 76.585 1.00 30.44 103 LEU B C 1
ATOM 4942 O O . LEU B 1 30 ? 82.431 23.669 77.488 1.00 34.36 103 LEU B O 1
ATOM 4958 N N . PHE B 1 31 ? 80.603 22.583 76.748 1.00 28.05 104 PHE B N 1
ATOM 4959 C CA . PHE B 1 31 ? 79.832 22.786 77.974 1.00 35.90 104 PHE B CA 1
ATOM 4960 C C . PHE B 1 31 ? 79.980 21.608 78.936 1.00 50.84 104 PHE B C 1
ATOM 4961 O O . PHE B 1 31 ? 79.320 21.566 79.968 1.00 54.10 104 PHE B O 1
ATOM 4978 N N . LYS B 1 32 ? 80.849 20.659 78.595 1.00 36.02 105 LYS B N 1
ATOM 4979 C CA . LYS B 1 32 ? 81.032 19.455 79.402 1.00 39.19 105 LYS B CA 1
ATOM 4980 C C . LYS B 1 32 ? 79.688 18.934 79.886 1.00 44.51 105 LYS B C 1
ATOM 4981 O O . LYS B 1 32 ? 79.418 18.866 81.092 1.00 44.83 105 LYS B O 1
ATOM 5000 N N . ASP B 1 33 ? 78.840 18.567 78.933 1.00 41.66 106 ASP B N 1
ATOM 5001 C CA . ASP B 1 33 ? 77.497 18.115 79.257 1.00 41.91 106 ASP B CA 1
ATOM 5002 C C . ASP B 1 33 ? 76.970 17.158 78.201 1.00 39.50 106 ASP B C 1
ATOM 5003 O O . ASP B 1 33 ? 76.455 17.583 77.169 1.00 33.48 106 ASP B O 1
ATOM 5012 N N . ALA B 1 34 ? 77.088 15.860 78.464 1.00 38.22 107 ALA B N 1
ATOM 5013 C CA . ALA B 1 34 ? 76.665 14.842 77.510 1.00 43.98 107 ALA B CA 1
ATOM 5014 C C . ALA B 1 34 ? 75.148 14.676 77.460 1.00 46.74 107 ALA B C 1
ATOM 5015 O O . ALA B 1 34 ? 74.638 13.902 76.639 1.00 50.04 107 ALA B O 1
ATOM 5022 N N . ASN B 1 35 ? 74.424 15.386 78.325 1.00 33.22 108 ASN B N 1
ATOM 5023 C CA . ASN B 1 35 ? 72.953 15.354 78.282 1.00 35.23 108 ASN B CA 1
ATOM 5024 C C . ASN B 1 35 ? 72.335 16.262 77.214 1.00 25.79 108 ASN B C 1
ATOM 5025 O O . ASN B 1 35 ? 71.146 16.172 76.945 1.00 31.42 108 ASN B O 1
ATOM 5036 N N . LEU B 1 36 ? 73.130 17.140 76.612 1.00 29.17 109 LEU B N 1
ATOM 5037 C CA . LEU B 1 36 ? 72.665 17.917 75.455 1.00 28.09 109 LEU B CA 1
ATOM 5038 C C . LEU B 1 36 ? 72.493 16.982 74.269 1.00 28.46 109 LEU B C 1
ATOM 5039 O O . LEU B 1 36 ? 73.450 16.342 73.861 1.00 31.38 109 LEU B O 1
ATOM 5055 N N . LYS B 1 37 ? 71.296 16.919 73.691 1.00 24.79 110 LYS B N 1
ATOM 5056 C CA . LYS B 1 37 ? 71.029 15.950 72.639 1.00 28.04 110 LYS B CA 1
ATOM 5057 C C . LYS B 1 37 ? 70.556 16.573 71.325 1.00 30.30 110 LYS B C 1
ATOM 5058 O O . LYS B 1 37 ? 70.674 15.951 70.269 1.00 20.43 110 LYS B O 1
ATOM 5077 N N . THR B 1 38 ? 70.041 17.799 71.380 1.00 22.05 111 THR B N 1
ATOM 5078 C CA . THR B 1 38 ? 69.551 18.475 70.175 1.00 21.14 111 THR B CA 1
ATOM 5079 C C . THR B 1 38 ? 70.131 19.885 70.097 1.00 20.86 111 THR B C 1
ATOM 5080 O O . THR B 1 38 ? 70.549 20.452 71.120 1.00 16.17 111 THR B O 1
ATOM 5091 N N . PRO B 1 39 ? 70.107 20.487 68.901 1.00 17.34 112 PRO B N 1
ATOM 5092 C CA . PRO B 1 39 ? 70.601 21.868 68.806 1.00 18.70 112 PRO B CA 1
ATOM 5093 C C . PRO B 1 39 ? 69.776 22.788 69.679 1.00 17.96 112 PRO B C 1
ATOM 5094 O O . PRO B 1 39 ? 70.333 23.778 70.147 1.00 16.28 112 PRO B O 1
ATOM 5105 N N . SER B 1 40 ? 68.483 22.490 69.881 1.00 15.13 113 SER B N 1
ATOM 5106 C CA . SER B 1 40 ? 67.680 23.332 70.784 1.00 21.06 113 SER B CA 1
ATOM 5107 C C . SER B 1 40 ? 68.208 23.262 72.217 1.00 23.49 113 SER B C 1
ATOM 5108 O O . SER B 1 40 ? 68.254 24.280 72.915 1.00 19.29 113 SER B O 1
ATOM 5116 N N . ASP B 1 41 ? 68.591 22.061 72.653 1.00 19.22 114 ASP B N 1
ATOM 5117 C CA . ASP B 1 41 ? 69.213 21.879 73.972 1.00 22.68 114 ASP B CA 1
ATOM 5118 C C . ASP B 1 41 ? 70.466 22.729 74.094 1.00 14.04 114 ASP B C 1
ATOM 5119 O O . ASP B 1 41 ? 70.705 23.344 75.139 1.00 16.70 114 ASP B O 1
ATOM 5128 N N . VAL B 1 42 ? 71.271 22.751 73.029 1.00 19.11 115 VAL B N 1
ATOM 5129 C CA . VAL B 1 42 ? 72.495 23.543 73.019 1.00 23.48 115 VAL B CA 1
ATOM 5130 C C . VAL B 1 42 ? 72.201 25.036 73.183 1.00 17.40 115 VAL B C 1
ATOM 5131 O O . VAL B 1 42 ? 72.827 25.712 74.004 1.00 15.78 115 VAL B O 1
ATOM 5144 N N . LEU B 1 43 ? 71.236 25.545 72.426 1.00 16.25 116 LEU B N 1
ATOM 5145 C CA . LEU B 1 43 ? 70.827 26.951 72.554 1.00 15.49 116 LEU B CA 1
ATOM 5146 C C . LEU B 1 43 ? 70.239 27.263 73.920 1.00 19.59 116 LEU B C 1
ATOM 5147 O O . LEU B 1 43 ? 70.474 28.333 74.471 1.00 20.95 116 LEU B O 1
ATOM 5163 N N . ASN B 1 44 ? 69.478 26.332 74.473 1.00 18.15 117 ASN B N 1
ATOM 5164 C CA . ASN B 1 44 ? 68.915 26.529 75.813 1.00 20.03 117 ASN B CA 1
ATOM 5165 C C . ASN B 1 44 ? 70.012 26.564 76.901 1.00 23.11 117 ASN B C 1
ATOM 5166 O O . ASN B 1 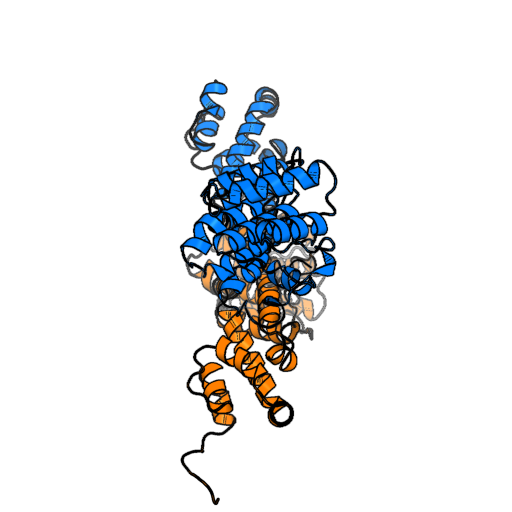44 ? 69.832 27.174 77.944 1.00 22.22 117 ASN B O 1
ATOM 5177 N N . ALA B 1 45 ? 71.144 25.920 76.648 1.00 22.97 118 ALA B N 1
ATOM 5178 C CA . ALA B 1 45 ? 72.289 25.970 77.588 1.00 19.74 118 ALA B CA 1
ATOM 5179 C C . ALA B 1 45 ? 72.918 27.358 77.664 1.00 19.76 118 ALA B C 1
ATOM 5180 O O . ALA B 1 45 ? 73.535 27.720 78.669 1.00 21.41 118 ALA B O 1
ATOM 5187 N N . PHE B 1 46 ? 72.763 28.164 76.622 1.00 16.89 119 PHE B N 1
ATOM 5188 C CA . PHE B 1 46 ? 73.439 29.465 76.631 1.00 19.42 119 PHE B CA 1
ATOM 5189 C C . PHE B 1 46 ? 73.005 30.365 77.812 1.00 17.00 119 PHE B C 1
ATOM 5190 O O . PHE B 1 46 ? 73.816 31.169 78.319 1.00 16.36 119 PHE B O 1
ATOM 5207 N N . ALA B 1 47 ? 71.748 30.246 78.228 1.00 18.95 120 ALA B N 1
ATOM 5208 C CA . ALA B 1 47 ? 71.225 31.101 79.298 1.00 22.08 120 ALA B CA 1
ATOM 5209 C C . ALA B 1 47 ? 71.926 30.763 80.599 1.00 22.21 120 ALA B C 1
ATOM 5210 O O . ALA B 1 47 ? 71.964 31.569 81.533 1.00 23.83 120 ALA B O 1
ATOM 5217 N N . LYS B 1 48 ? 72.493 29.561 80.662 1.00 16.13 121 LYS B N 1
ATOM 5218 C CA . LYS B 1 48 ? 73.033 29.054 81.914 1.00 22.85 121 LYS B CA 1
ATOM 5219 C C . LYS B 1 48 ? 74.483 29.475 82.107 1.00 19.40 121 LYS B C 1
ATOM 5220 O O . LYS B 1 48 ? 75.020 29.319 83.197 1.00 20.05 121 LYS B O 1
ATOM 5239 N N . LEU B 1 49 ? 75.113 30.014 81.061 1.00 20.29 122 LEU B N 1
ATOM 5240 C CA . LEU B 1 49 ? 76.534 30.383 81.138 1.00 19.42 122 LEU B CA 1
ATOM 5241 C C . LEU B 1 49 ? 76.751 31.593 82.054 1.00 21.83 122 LEU B C 1
ATOM 5242 O O . LEU B 1 49 ? 75.983 32.555 82.027 1.00 21.05 122 LEU B O 1
ATOM 5258 N N . ASP B 1 50 ? 77.805 31.563 82.862 1.00 19.91 123 ASP B N 1
ATOM 5259 C CA . ASP B 1 50 ? 78.067 32.724 83.711 1.00 26.03 123 ASP B CA 1
ATOM 5260 C C . ASP B 1 50 ? 78.680 33.847 82.864 1.00 21.60 123 ASP B C 1
ATOM 5261 O O . ASP B 1 50 ? 79.238 33.603 81.805 1.00 19.01 123 ASP B O 1
ATOM 5270 N N . SER B 1 51 ? 78.574 35.082 83.340 1.00 27.19 124 SER B N 1
ATOM 5271 C CA . SER B 1 51 ? 78.922 36.257 82.538 1.00 23.69 124 SER B CA 1
ATOM 5272 C C . SER B 1 51 ? 80.397 36.273 82.120 1.00 27.48 124 SER B C 1
ATOM 5273 O O . SER B 1 51 ? 80.743 36.784 81.066 1.00 31.08 124 SER B O 1
ATOM 5281 N N . LYS B 1 52 ? 81.262 35.733 82.964 1.00 24.77 125 LYS B N 1
ATOM 5282 C CA . LYS B 1 52 ? 82.697 35.801 82.712 1.00 26.00 125 LYS B CA 1
ATOM 5283 C C . LYS B 1 52 ? 83.053 34.799 81.639 1.00 24.57 125 LYS B C 1
ATOM 5284 O O . LYS B 1 52 ? 83.904 35.052 80.777 1.00 24.93 125 LYS B O 1
ATOM 5303 N N . MET B 1 53 ? 82.405 33.641 81.693 1.00 23.63 126 MET B N 1
ATOM 5304 C CA . MET B 1 53 ? 82.617 32.636 80.680 1.00 31.49 126 MET B CA 1
ATOM 5305 C C . MET B 1 53 ? 82.188 33.171 79.323 1.00 26.80 126 MET B C 1
ATOM 5306 O O . MET B 1 53 ? 82.912 33.041 78.339 1.00 23.65 126 MET B O 1
ATOM 5320 N N . VAL B 1 54 ? 81.019 33.792 79.263 1.00 18.88 127 VAL B N 1
ATOM 5321 C CA . VAL B 1 54 ? 80.528 34.306 77.998 1.00 17.21 127 VAL B CA 1
ATOM 5322 C C . VAL B 1 54 ? 81.529 35.312 77.399 1.00 24.78 127 VAL B C 1
ATOM 5323 O O . VAL B 1 54 ? 81.775 35.315 76.196 1.00 25.43 127 VAL B O 1
ATOM 5336 N N . LYS B 1 55 ? 82.126 36.161 78.223 1.00 22.20 128 LYS B N 1
ATOM 5337 C CA . LYS B 1 55 ? 83.027 37.157 77.661 1.00 22.66 128 LYS B CA 1
ATOM 5338 C C . LYS B 1 55 ? 84.364 36.522 77.245 1.00 21.25 128 LYS B C 1
ATOM 5339 O O . LYS B 1 55 ? 84.954 36.927 76.269 1.00 28.67 128 LYS B O 1
ATOM 5358 N N . SER B 1 56 ? 84.816 35.513 77.971 1.00 19.33 129 SER B N 1
ATOM 5359 C CA . SER B 1 56 ? 86.118 34.938 77.686 1.00 24.46 129 SER B CA 1
ATOM 5360 C C . SER B 1 56 ? 86.100 34.044 76.461 1.00 28.67 129 SER B C 1
ATOM 5361 O O . SER B 1 56 ? 87.094 33.937 75.737 1.00 26.23 129 SER B O 1
ATOM 5369 N N . HIS B 1 57 ? 84.966 33.387 76.249 1.00 18.31 130 HIS B N 1
ATOM 5370 C CA . HIS B 1 57 ? 84.818 32.486 75.118 1.00 25.36 130 HIS B CA 1
ATOM 5371 C C . HIS B 1 57 ? 83.919 33.078 74.043 1.00 19.11 130 HIS B C 1
ATOM 5372 O O . HIS B 1 57 ? 83.299 32.343 73.292 1.00 20.40 130 HIS B O 1
ATOM 5385 N N . ALA B 1 58 ? 83.884 34.400 73.948 1.00 22.13 131 ALA B N 1
ATOM 5386 C CA . ALA B 1 58 ? 82.934 35.071 73.069 1.00 22.46 131 ALA B CA 1
ATOM 5387 C C . ALA B 1 58 ? 83.033 34.563 71.619 1.00 25.26 131 ALA B C 1
ATOM 5388 O O . ALA B 1 58 ? 82.018 34.245 70.998 1.00 25.89 131 ALA B O 1
ATOM 5395 N N . ALA B 1 59 ? 84.255 34.472 71.099 1.00 21.38 132 ALA B N 1
ATOM 5396 C CA . ALA B 1 59 ? 84.469 34.081 69.707 1.00 27.29 132 ALA B CA 1
ATOM 5397 C C . ALA B 1 59 ? 83.931 32.675 69.429 1.00 21.63 132 ALA B C 1
ATOM 5398 O O . ALA B 1 59 ? 83.175 32.474 68.487 1.00 22.20 132 ALA B O 1
ATOM 5405 N N . GLU B 1 60 ? 84.290 31.698 70.248 1.00 17.88 133 GLU B N 1
ATOM 5406 C CA . GLU B 1 60 ? 83.775 30.346 70.013 1.00 20.43 133 GLU B CA 1
ATOM 5407 C C . GLU B 1 60 ? 82.260 30.266 70.253 1.00 16.83 133 GLU B C 1
ATOM 5408 O O . GLU B 1 60 ? 81.540 29.541 69.561 1.00 17.47 133 GLU B O 1
ATOM 5420 N N . LEU B 1 61 ? 81.766 30.997 71.246 1.00 16.58 134 LEU B N 1
ATOM 5421 C CA . LEU B 1 61 ? 80.336 30.931 71.551 1.00 17.69 134 LEU B CA 1
ATOM 5422 C C . LEU B 1 61 ? 79.544 31.509 70.378 1.00 14.24 134 LEU B C 1
ATOM 5423 O O . LEU B 1 61 ? 78.418 31.115 70.124 1.00 16.17 134 LEU B O 1
ATOM 5439 N N . SER B 1 62 ? 80.129 32.483 69.695 1.00 14.27 135 SER B N 1
ATOM 5440 C CA . SER B 1 62 ? 79.441 33.090 68.573 1.00 18.30 135 SER B CA 1
ATOM 5441 C C . SER B 1 62 ? 79.333 32.043 67.467 1.00 14.87 135 SER B C 1
ATOM 5442 O O . SER B 1 62 ? 78.310 31.950 66.779 1.00 18.05 135 SER B O 1
ATOM 5450 N N . GLN B 1 63 ? 80.400 31.274 67.270 1.00 18.21 136 GLN B N 1
ATOM 5451 C CA . GLN B 1 63 ? 80.383 30.218 66.246 1.00 19.19 136 GLN B CA 1
ATOM 5452 C C . GLN B 1 63 ? 79.378 29.133 66.608 1.00 20.42 136 GLN B C 1
ATOM 5453 O O . GLN B 1 63 ? 78.607 28.660 65.755 1.00 13.44 136 GLN B O 1
ATOM 5467 N N . LEU B 1 64 ? 79.358 28.740 67.878 1.00 14.56 137 LEU B N 1
ATOM 5468 C CA . LEU B 1 64 ? 78.472 27.661 68.309 1.00 14.40 137 LEU B CA 1
ATOM 5469 C C . LEU B 1 64 ? 77.015 28.089 68.213 1.00 15.91 137 LEU B C 1
ATOM 5470 O O . LEU B 1 64 ? 76.162 27.293 67.864 1.00 13.05 137 LEU B O 1
ATOM 5486 N N . ALA B 1 65 ? 76.722 29.345 68.532 1.00 12.53 138 ALA B N 1
ATOM 5487 C CA . ALA B 1 65 ? 75.335 29.789 68.502 1.00 18.62 138 ALA B CA 1
ATOM 5488 C C . ALA B 1 65 ? 74.859 29.847 67.054 1.00 12.16 138 ALA B C 1
ATOM 5489 O O . ALA B 1 65 ? 73.718 29.495 66.730 1.00 14.41 138 ALA B O 1
ATOM 5496 N N . GLU B 1 66 ? 75.755 30.249 66.164 1.00 13.45 139 GLU B N 1
ATOM 5497 C CA . GLU B 1 66 ? 75.379 30.344 64.771 1.00 15.38 139 GLU B CA 1
ATOM 5498 C C . GLU B 1 66 ? 75.124 28.936 64.239 1.00 17.54 139 GLU B C 1
ATOM 5499 O O . GLU B 1 66 ? 74.140 28.700 63.530 1.00 14.24 139 GLU B O 1
ATOM 5511 N N . ARG B 1 67 ? 75.998 27.993 64.580 1.00 14.28 140 ARG B N 1
ATOM 5512 C CA . ARG B 1 67 ? 75.791 26.595 64.165 1.00 17.54 140 ARG B CA 1
ATOM 5513 C C . ARG B 1 67 ? 74.490 26.024 64.711 1.00 23.06 140 ARG B C 1
ATOM 5514 O O . ARG B 1 67 ? 73.751 25.349 63.976 1.00 15.12 140 ARG B O 1
ATOM 5535 N N . ALA B 1 68 ? 74.225 26.238 66.002 1.00 13.80 141 ALA B N 1
ATOM 5536 C CA . ALA B 1 68 ? 73.060 25.628 66.620 1.00 14.72 141 ALA B CA 1
ATOM 5537 C C . ALA B 1 68 ? 71.802 26.232 66.024 1.00 13.46 141 ALA B C 1
ATOM 5538 O O . ALA B 1 68 ? 70.844 25.536 65.731 1.00 15.72 141 ALA B O 1
ATOM 5545 N N . MET B 1 69 ? 71.783 27.547 65.877 1.00 12.92 142 MET B N 1
ATOM 5546 C CA . MET B 1 69 ? 70.615 28.186 65.267 1.00 11.51 142 MET B CA 1
ATOM 5547 C C . MET B 1 69 ? 70.400 27.735 63.831 1.00 11.59 142 MET B C 1
ATOM 5548 O O . MET B 1 69 ? 69.260 27.514 63.402 1.00 15.05 142 MET B O 1
ATOM 5562 N N . THR B 1 70 ? 71.487 27.615 63.083 1.00 12.44 143 THR B N 1
ATOM 5563 C CA . THR B 1 70 ? 71.392 27.111 61.720 1.00 14.10 143 THR B CA 1
ATOM 5564 C C . THR B 1 70 ? 70.781 25.706 61.697 1.00 17.19 143 THR B C 1
ATOM 5565 O O . THR B 1 70 ? 69.909 25.389 60.884 1.00 15.11 143 THR B O 1
ATOM 5576 N N . GLU B 1 71 ? 71.216 24.842 62.598 1.00 15.40 144 GLU B N 1
ATOM 5577 C CA . GLU B 1 71 ? 70.682 23.480 62.632 1.00 12.72 144 GLU B CA 1
ATOM 5578 C C . GLU B 1 71 ? 69.221 23.442 63.009 1.00 17.20 144 GLU B C 1
ATOM 5579 O O . GLU B 1 71 ? 68.464 22.685 62.426 1.00 17.03 144 GLU B O 1
ATOM 5591 N N . VAL B 1 72 ? 68.822 24.261 63.979 1.00 13.26 145 VAL B N 1
ATOM 5592 C CA . VAL B 1 72 ? 67.416 24.304 64.358 1.00 16.51 145 VAL B CA 1
ATOM 5593 C C . VAL B 1 72 ? 66.620 24.756 63.144 1.00 16.36 145 VAL B C 1
ATOM 5594 O O . VAL B 1 72 ? 65.588 24.185 62.835 1.00 17.32 145 VAL B O 1
ATOM 5607 N N . MET B 1 73 ? 67.091 25.793 62.469 1.00 16.15 146 MET B N 1
ATOM 5608 C CA . MET B 1 73 ? 66.313 26.360 61.357 1.00 18.41 146 MET B CA 1
ATOM 5609 C C . MET B 1 73 ? 66.173 25.361 60.223 1.00 19.37 146 MET B C 1
ATOM 5610 O O . MET B 1 73 ? 65.145 25.298 59.555 1.00 17.25 146 MET B O 1
ATOM 5624 N N . LEU B 1 74 ? 67.224 24.600 59.965 1.00 12.76 147 LEU B N 1
ATOM 5625 C CA . LEU B 1 74 ? 67.147 23.604 58.896 1.00 16.19 147 LEU B CA 1
ATOM 5626 C C . LEU B 1 74 ? 66.122 22.513 59.210 1.00 21.87 147 LEU B C 1
ATOM 5627 O O . LEU B 1 74 ? 65.598 21.882 58.304 1.00 22.76 147 LEU B O 1
ATOM 5643 N N . GLU B 1 75 ? 65.836 22.276 60.486 1.00 15.62 148 GLU B N 1
ATOM 5644 C CA . GLU B 1 75 ? 64.865 21.240 60.831 1.00 17.73 148 GLU B CA 1
ATOM 5645 C C . GLU B 1 75 ? 63.425 21.752 60.992 1.00 19.16 148 GLU B C 1
ATOM 5646 O O . GLU B 1 75 ? 62.556 20.952 61.254 1.00 19.84 148 GLU B O 1
ATOM 5658 N N . THR B 1 76 ? 63.180 23.062 60.836 1.00 20.90 149 THR B N 1
ATOM 5659 C CA . THR B 1 76 ? 61.814 23.618 60.888 1.00 26.03 149 THR B CA 1
ATOM 5660 C C . THR B 1 76 ? 61.005 23.248 59.637 1.00 26.83 149 THR B C 1
ATOM 5661 O O . THR B 1 76 ? 61.579 22.873 58.616 1.00 19.10 149 THR B O 1
ATOM 5672 N N . ASP B 1 77 ? 59.675 23.349 59.715 1.00 16.66 150 ASP B N 1
ATOM 5673 C CA . ASP B 1 77 ? 58.834 23.100 58.527 1.00 17.42 150 ASP B CA 1
ATOM 5674 C C . ASP B 1 77 ? 59.350 23.885 57.313 1.00 20.27 150 ASP B C 1
ATOM 5675 O O . ASP B 1 77 ? 59.472 23.334 56.202 1.00 17.91 150 ASP B O 1
ATOM 5684 N N . SER B 1 78 ? 59.639 25.168 57.500 1.00 16.30 151 SER B N 1
ATOM 5685 C CA . SER B 1 78 ? 60.026 25.989 56.343 1.00 18.89 151 SER B CA 1
ATOM 5686 C C . SER B 1 78 ? 61.425 25.655 55.922 1.00 14.93 151 SER B C 1
ATOM 5687 O O . SER B 1 78 ? 61.733 25.684 54.738 1.00 14.16 151 SER B O 1
ATOM 5695 N N . GLY B 1 79 ? 62.302 25.323 56.879 1.00 14.61 152 GLY B N 1
ATOM 5696 C CA . GLY B 1 79 ? 63.641 24.880 56.513 1.00 15.52 152 GLY B CA 1
ATOM 5697 C C . GLY B 1 79 ? 63.595 23.672 55.588 1.00 20.72 152 GLY B C 1
ATOM 5698 O O . GLY B 1 79 ? 64.301 23.591 54.565 1.00 15.45 152 GLY B O 1
ATOM 5702 N N . LYS B 1 80 ? 62.767 22.703 55.944 1.00 13.59 153 LYS B N 1
ATOM 5703 C CA . LYS B 1 80 ? 62.632 21.520 55.092 1.00 18.66 153 LYS B CA 1
ATOM 5704 C C . LYS B 1 80 ? 61.961 21.847 53.767 1.00 19.84 153 LYS B C 1
ATOM 5705 O O . LYS B 1 80 ? 62.287 21.245 52.743 1.00 17.83 153 LYS B O 1
ATOM 5724 N N . ASN B 1 81 ? 61.024 22.794 53.771 1.00 16.73 154 ASN B N 1
ATOM 5725 C CA . ASN B 1 81 ? 60.421 23.219 52.496 1.00 15.28 154 ASN B CA 1
ATOM 5726 C C . ASN B 1 81 ? 61.472 23.841 51.553 1.00 16.17 154 ASN B C 1
ATOM 5727 O O . ASN B 1 81 ? 61.470 23.606 50.356 1.00 17.66 154 ASN B O 1
ATOM 5738 N N . LEU B 1 82 ? 62.377 24.637 52.103 1.00 16.23 155 LEU B N 1
ATOM 5739 C CA . LEU B 1 82 ? 63.452 25.219 51.291 1.00 14.71 155 LEU B CA 1
ATOM 5740 C C . LEU B 1 82 ? 64.395 24.126 50.839 1.00 15.21 155 LEU B C 1
ATOM 5741 O O . LEU B 1 82 ? 64.870 24.150 49.716 1.00 18.55 155 LEU B O 1
ATOM 5757 N N . LYS B 1 83 ? 64.664 23.149 51.696 1.00 16.84 156 LYS B N 1
ATOM 5758 C CA . LYS B 1 83 ? 65.555 22.050 51.299 1.00 22.17 156 LYS B CA 1
ATOM 5759 C C . LYS B 1 83 ? 64.976 21.297 50.100 1.00 23.03 156 LYS B C 1
ATOM 5760 O O . LYS B 1 83 ? 65.702 20.968 49.159 1.00 18.84 156 LYS B O 1
ATOM 5779 N N . ALA B 1 84 ? 63.669 21.040 50.126 1.00 19.73 157 ALA B N 1
ATOM 5780 C CA . ALA B 1 84 ? 63.013 20.348 49.028 1.00 21.45 157 ALA B CA 1
ATOM 5781 C C . ALA B 1 84 ? 63.108 21.158 47.730 1.00 26.64 157 ALA B C 1
ATOM 5782 O O . ALA B 1 84 ? 63.145 20.577 46.659 1.00 25.71 157 ALA B O 1
ATOM 5789 N N . LEU B 1 85 ? 63.135 22.492 47.822 1.00 15.93 158 LEU B N 1
ATOM 5790 C CA . LEU B 1 85 ? 63.232 23.338 46.622 1.00 16.59 158 LEU B CA 1
ATOM 5791 C C . LEU B 1 85 ? 64.659 23.477 46.103 1.00 22.44 158 LEU B C 1
ATOM 5792 O O . LEU B 1 85 ? 64.897 23.317 44.908 1.00 20.90 158 LEU B O 1
ATOM 5808 N N . ILE B 1 86 ? 65.617 23.793 46.970 1.00 18.54 159 ILE B N 1
ATOM 5809 C CA . ILE B 1 86 ? 66.923 24.198 46.454 1.00 21.46 159 ILE B CA 1
ATOM 5810 C C . ILE B 1 86 ? 68.088 23.297 46.877 1.00 24.53 159 ILE B C 1
ATOM 5811 O O . ILE B 1 86 ? 69.227 23.567 46.486 1.00 19.64 159 ILE B O 1
ATOM 5827 N N . GLY B 1 87 ? 67.790 22.251 47.666 1.00 20.60 160 GLY B N 1
ATOM 5828 C CA . GLY B 1 87 ? 68.753 21.213 48.012 1.00 23.26 160 GLY B CA 1
ATOM 5829 C C . GLY B 1 87 ? 69.614 21.565 49.204 1.00 29.83 160 GLY B C 1
ATOM 5830 O O . GLY B 1 87 ? 69.608 22.694 49.634 1.00 17.26 160 GLY B O 1
ATOM 5834 N N . ASP B 1 88 ? 70.390 20.606 49.706 1.00 22.17 161 ASP B N 1
ATOM 5835 C CA . ASP B 1 88 ? 71.059 20.739 51.013 1.00 25.65 161 ASP B CA 1
ATOM 5836 C C . ASP B 1 88 ? 72.104 21.838 51.074 1.00 25.21 161 ASP B C 1
ATOM 5837 O O . ASP B 1 88 ? 72.205 22.562 52.072 1.00 21.06 161 ASP B O 1
ATOM 5846 N N . ASP B 1 89 ? 72.940 21.925 50.042 1.00 23.34 162 ASP B N 1
ATOM 5847 C CA . ASP B 1 89 ? 74.033 22.889 50.055 1.00 25.71 162 ASP B CA 1
ATOM 5848 C C . ASP B 1 89 ? 73.497 24.309 50.103 1.00 19.43 162 ASP B C 1
ATOM 5849 O O . ASP B 1 89 ? 73.977 25.140 50.881 1.00 17.75 162 ASP B O 1
ATOM 5858 N N . ALA B 1 90 ? 72.544 24.584 49.213 1.00 15.73 163 ALA B N 1
ATOM 5859 C CA . ALA B 1 90 ? 72.019 25.934 49.049 1.00 20.63 163 ALA B CA 1
ATOM 5860 C C . ALA B 1 90 ? 71.209 26.326 50.287 1.00 17.39 163 ALA B C 1
ATOM 5861 O O . ALA B 1 90 ? 71.318 27.460 50.770 1.00 13.66 163 ALA B O 1
ATOM 5868 N N . VAL B 1 91 ? 70.424 25.399 50.820 1.00 13.98 164 VAL B N 1
ATOM 5869 C CA . VAL B 1 91 ? 69.618 25.770 51.987 1.00 17.45 164 VAL B CA 1
ATOM 5870 C C . VAL B 1 91 ? 70.509 26.026 53.210 1.00 13.68 164 VAL B C 1
ATOM 5871 O O . VAL B 1 91 ? 70.231 26.916 54.008 1.00 13.25 164 VAL B O 1
ATOM 5884 N N . LYS B 1 92 ? 71.602 25.286 53.335 1.00 16.22 165 LYS B N 1
ATOM 5885 C CA . LYS B 1 92 ? 72.549 25.577 54.413 1.00 19.46 165 LYS B CA 1
ATOM 5886 C C . LYS B 1 92 ? 73.203 26.956 54.272 1.00 16.26 165 LYS B C 1
ATOM 5887 O O . LYS B 1 92 ? 73.358 27.679 55.251 1.00 17.60 165 LYS B O 1
ATOM 5906 N N . SER B 1 93 ? 73.665 27.300 53.071 1.00 12.94 166 SER B N 1
ATOM 5907 C CA . SER B 1 93 ? 74.241 28.618 52.819 1.00 16.24 166 SER B CA 1
ATOM 5908 C C . SER B 1 93 ? 73.257 29.722 53.163 1.00 18.34 166 SER B C 1
ATOM 5909 O O . SER B 1 93 ? 73.614 30.748 53.770 1.00 15.44 166 SER B O 1
ATOM 5917 N N . LEU B 1 94 ? 72.007 29.528 52.752 1.00 14.00 167 LEU B N 1
ATOM 5918 C CA . LEU B 1 94 ? 70.985 30.533 53.019 1.00 10.36 167 LEU B CA 1
ATOM 5919 C C . LEU B 1 94 ? 70.688 30.599 54.512 1.00 15.77 167 LEU B C 1
ATOM 5920 O O . LEU B 1 94 ? 70.532 31.667 55.078 1.00 15.84 167 LEU B O 1
ATOM 5936 N N . ALA B 1 95 ? 70.558 29.447 55.138 1.00 11.82 168 ALA B N 1
ATOM 5937 C CA . ALA B 1 95 ? 70.216 29.428 56.552 1.00 12.47 168 ALA B CA 1
ATOM 5938 C C . ALA B 1 95 ? 71.273 30.209 57.340 1.00 16.21 168 ALA B C 1
ATOM 5939 O O . ALA B 1 95 ? 70.955 30.983 58.246 1.00 14.92 168 ALA B O 1
ATOM 5946 N N . VAL B 1 96 ? 72.533 30.010 56.979 1.00 13.51 169 VAL B N 1
ATOM 5947 C CA . VAL B 1 96 ? 73.635 30.612 57.716 1.00 13.40 169 VAL B CA 1
ATOM 5948 C C . VAL B 1 96 ? 73.544 32.124 57.598 1.00 17.33 169 VAL B C 1
ATOM 5949 O O . VAL B 1 96 ? 73.724 32.838 58.568 1.00 16.58 169 VAL B O 1
ATOM 5962 N N . ARG B 1 97 ? 73.194 32.613 56.411 1.00 14.80 170 ARG B N 1
ATOM 5963 C CA . ARG B 1 97 ? 73.131 34.063 56.194 1.00 19.04 170 ARG B CA 1
ATOM 5964 C C . ARG B 1 97 ? 71.933 34.675 56.905 1.00 14.26 170 ARG B C 1
ATOM 5965 O O . ARG B 1 97 ? 72.031 35.783 57.446 1.00 19.98 170 ARG B O 1
ATOM 5986 N N . VAL B 1 98 ? 70.798 33.969 56.905 1.00 15.35 171 VAL B N 1
ATOM 5987 C CA . VAL B 1 98 ? 69.616 34.432 57.619 1.00 14.62 171 VAL B CA 1
ATOM 5988 C C . VAL B 1 98 ? 69.922 34.472 59.128 1.00 13.53 171 VAL B C 1
ATOM 5989 O O . VAL B 1 98 ? 69.543 35.419 59.816 1.00 19.26 171 VAL B O 1
ATOM 6002 N N . VAL B 1 99 ? 70.634 33.465 59.616 1.00 13.36 172 VAL B N 1
ATOM 6003 C CA . VAL B 1 99 ? 71.015 33.442 61.043 1.00 13.20 172 VAL B CA 1
ATOM 6004 C C . VAL B 1 99 ? 71.943 34.596 61.393 1.00 15.68 172 VAL B C 1
ATOM 6005 O O . VAL B 1 99 ? 71.802 35.216 62.435 1.00 17.32 172 VAL B O 1
ATOM 6018 N N . LYS B 1 100 ? 72.888 34.902 60.515 1.00 18.55 173 LYS B N 1
ATOM 6019 C CA . LYS B 1 100 ? 73.772 36.035 60.742 1.00 18.21 173 LYS B CA 1
ATOM 6020 C C . LYS B 1 100 ? 72.970 37.324 60.749 1.00 21.98 173 LYS B C 1
ATOM 6021 O O . LYS B 1 100 ? 73.273 38.240 61.496 1.00 24.61 173 LYS B O 1
ATOM 6040 N N . ASP B 1 101 ? 71.940 37.417 59.917 1.00 21.59 174 ASP B N 1
ATOM 6041 C CA . ASP B 1 101 ? 71.199 38.681 59.803 1.00 20.30 174 ASP B CA 1
ATOM 6042 C C . ASP B 1 101 ? 70.166 38.867 60.920 1.00 25.66 174 ASP B C 1
ATOM 6043 O O . ASP B 1 101 ? 69.947 39.974 61.379 1.00 25.43 174 ASP B O 1
ATOM 6052 N N . TYR B 1 102 ? 69.533 37.781 61.343 1.00 15.00 175 TYR B N 1
ATOM 6053 C CA . TYR B 1 102 ? 68.358 37.856 62.217 1.00 17.59 175 TYR B CA 1
ATOM 6054 C C . TYR B 1 102 ? 68.500 37.137 63.537 1.00 15.73 175 TYR B C 1
ATOM 6055 O O . TYR B 1 102 ? 67.609 37.242 64.381 1.00 17.28 175 TYR B O 1
ATOM 6073 N N . GLY B 1 103 ? 69.570 36.366 63.694 1.00 19.30 176 GLY B N 1
ATOM 6074 C CA . GLY B 1 103 ? 69.660 35.425 64.806 1.00 25.25 176 GLY B CA 1
ATOM 6075 C C . GLY B 1 103 ? 70.051 36.068 66.133 1.00 17.76 176 GLY B C 1
ATOM 6076 O O . GLY B 1 103 ? 69.784 35.511 67.212 1.00 18.84 176 GLY B O 1
ATOM 6080 N N . GLY B 1 104 ? 70.713 37.217 66.062 1.00 21.49 177 GLY B N 1
ATOM 6081 C CA . GLY B 1 104 ? 71.024 37.989 67.260 1.00 29.90 177 GLY B CA 1
ATOM 6082 C C . GLY B 1 104 ? 72.263 37.558 68.046 1.00 20.27 177 GLY B C 1
ATOM 6083 O O . GLY B 1 104 ? 72.528 38.076 69.143 1.00 20.41 177 GLY B O 1
ATOM 6087 N N . GLY B 1 105 ? 73.045 36.633 67.497 1.00 22.83 178 GLY B N 1
ATOM 6088 C CA . GLY B 1 105 ? 74.326 36.279 68.093 1.00 32.75 178 GLY B CA 1
ATOM 6089 C C . GLY B 1 105 ? 74.227 35.643 69.472 1.00 28.91 178 GLY B C 1
ATOM 6090 O O . GLY B 1 105 ? 73.209 35.047 69.846 1.00 17.60 178 GLY B O 1
ATOM 6094 N N . VAL B 1 106 ? 75.301 35.762 70.239 1.00 20.60 179 VAL B N 1
ATOM 6095 C CA . VAL B 1 106 ? 75.359 35.139 71.539 1.00 18.85 179 VAL B CA 1
ATOM 6096 C C . VAL B 1 106 ? 74.327 35.751 72.478 1.00 22.33 179 VAL B C 1
ATOM 6097 O O . VAL B 1 106 ? 73.719 35.050 73.282 1.00 20.99 179 VAL B O 1
ATOM 6110 N N . ALA B 1 107 ? 74.130 37.062 72.377 1.00 25.01 180 ALA B N 1
ATOM 6111 C CA . ALA B 1 107 ? 73.255 37.756 73.320 1.00 25.85 180 ALA B CA 1
ATOM 6112 C C . ALA B 1 107 ? 71.847 37.210 73.221 1.00 23.78 180 ALA B C 1
ATOM 6113 O O . ALA B 1 107 ? 71.193 36.959 74.219 1.00 22.10 180 ALA B O 1
ATOM 6120 N N . ALA B 1 108 ? 71.377 37.014 72.000 1.00 19.41 181 ALA B N 1
ATOM 6121 C CA . ALA B 1 108 ? 70.024 36.540 71.797 1.00 24.68 181 ALA B CA 1
ATOM 6122 C C . ALA B 1 108 ? 69.935 35.056 72.110 1.00 22.85 181 ALA B C 1
ATOM 6123 O O . ALA B 1 108 ? 68.884 34.579 72.530 1.00 21.60 181 ALA B O 1
ATOM 6130 N N . ALA B 1 109 ? 71.025 34.312 71.885 1.00 18.07 182 ALA B N 1
ATOM 6131 C CA . ALA B 1 109 ? 71.018 32.901 72.280 1.00 19.89 182 ALA B CA 1
ATOM 6132 C C . ALA B 1 109 ? 70.807 32.779 73.805 1.00 23.50 182 ALA B C 1
ATOM 6133 O O . ALA B 1 109 ? 70.112 31.877 74.276 1.00 20.28 182 ALA B O 1
ATOM 6140 N N . GLN B 1 110 ? 71.388 33.700 74.570 1.00 17.49 183 GLN B N 1
ATOM 6141 C CA . GLN B 1 110 ? 71.211 33.687 76.005 1.00 16.94 183 GLN B CA 1
ATOM 6142 C C . GLN B 1 110 ? 69.817 34.126 76.414 1.00 27.33 183 GLN B C 1
ATOM 6143 O O . GLN B 1 110 ? 69.220 33.526 77.311 1.00 24.52 183 GLN B O 1
ATOM 6157 N N . LYS B 1 111 ? 69.335 35.189 75.772 1.00 21.13 184 LYS B N 1
ATOM 6158 C CA . LYS B 1 111 ? 68.142 35.942 76.211 1.00 30.69 184 LYS B CA 1
ATOM 6159 C C . LYS B 1 111 ? 66.794 35.443 75.652 1.00 30.42 184 LYS B C 1
ATOM 6160 O O . LYS B 1 111 ? 65.819 35.322 76.395 1.00 34.96 184 LYS B O 1
ATOM 6179 N N . ASN B 1 112 ? 66.706 35.205 74.350 1.00 24.27 185 ASN B N 1
ATOM 6180 C CA . ASN B 1 112 ? 65.416 34.809 73.771 1.00 31.61 185 ASN B CA 1
ATOM 6181 C C . ASN B 1 112 ? 65.548 34.014 72.480 1.00 19.68 185 ASN B C 1
ATOM 6182 O O . ASN B 1 112 ? 65.189 34.508 71.401 0.81 18.35 185 ASN B O 1
ATOM 6193 N N . PRO B 1 113 ? 66.092 32.781 72.556 1.00 21.73 186 PRO B N 1
ATOM 6194 C CA . PRO B 1 113 ? 66.368 32.148 71.250 1.00 20.13 186 PRO B CA 1
ATOM 6195 C C . PRO B 1 113 ? 65.096 31.724 70.504 1.00 19.11 186 PRO B C 1
ATOM 6196 O O . PRO B 1 113 ? 65.079 31.759 69.266 1.00 15.68 186 PRO B O 1
ATOM 6207 N N . GLU B 1 114 ? 64.044 31.359 71.243 1.00 22.65 187 GLU B N 1
ATOM 6208 C CA . GLU B 1 114 ? 62.763 30.967 70.626 1.00 24.71 187 GLU B CA 1
ATOM 6209 C C . GLU B 1 114 ? 62.168 32.052 69.757 1.00 26.90 187 GLU B C 1
ATOM 6210 O O . GLU B 1 114 ? 61.624 31.768 68.694 1.00 25.15 187 GLU B O 1
ATOM 6222 N N . VAL B 1 115 ? 62.213 33.294 70.218 1.00 19.95 188 VAL B N 1
ATOM 6223 C CA . VAL B 1 115 ? 61.626 34.376 69.440 1.00 25.73 188 VAL B CA 1
ATOM 6224 C C . VAL B 1 115 ? 62.407 34.555 68.134 1.00 28.51 188 VAL B C 1
ATOM 6225 O O . VAL B 1 115 ? 61.827 34.811 67.089 1.00 23.41 188 VAL B O 1
ATOM 6238 N N . ARG B 1 116 ? 63.725 34.417 68.196 1.00 18.29 189 ARG B N 1
ATOM 6239 C CA . ARG B 1 116 ? 64.548 34.541 66.990 1.00 17.02 189 ARG B CA 1
ATOM 6240 C C . ARG B 1 116 ? 64.247 33.414 66.016 1.00 18.04 189 ARG B C 1
ATOM 6241 O O . ARG B 1 116 ? 64.135 33.643 64.813 1.00 20.08 189 ARG B O 1
ATOM 6262 N N . ILE B 1 117 ? 64.114 32.201 66.533 1.00 17.49 190 ILE B N 1
ATOM 6263 C CA . ILE B 1 117 ? 63.800 31.042 65.688 1.00 15.97 190 ILE B CA 1
ATOM 6264 C C . ILE B 1 117 ? 62.443 31.229 65.026 1.00 20.81 190 ILE B C 1
ATOM 6265 O O . ILE B 1 117 ? 62.281 30.967 63.828 1.00 24.35 190 ILE B O 1
ATOM 6281 N N . ASN B 1 118 ? 61.487 31.738 65.793 1.00 17.97 191 ASN B N 1
ATOM 6282 C CA . ASN B 1 118 ? 60.145 31.948 65.273 1.00 18.46 191 ASN B CA 1
ATOM 6283 C C . ASN B 1 118 ? 60.171 33.027 64.211 1.00 22.72 191 ASN B C 1
ATOM 6284 O O . ASN B 1 118 ? 59.526 32.901 63.173 1.00 21.46 191 ASN B O 1
ATOM 6295 N N . GLN B 1 119 ? 60.974 34.059 64.425 1.00 18.38 192 GLN B N 1
ATOM 6296 C CA . GLN B 1 119 ? 61.062 35.152 63.466 1.00 30.56 192 GLN B CA 1
ATOM 6297 C C . GLN B 1 119 ? 61.700 34.680 62.164 1.00 27.30 192 GLN B C 1
ATOM 6298 O O . GLN B 1 119 ? 61.285 35.067 61.060 1.00 19.48 192 GLN B O 1
ATOM 6312 N N . MET B 1 120 ? 62.713 33.838 62.291 1.00 17.22 193 MET B N 1
ATOM 6313 C CA . MET B 1 120 ? 63.422 33.391 61.119 1.00 17.33 193 MET B CA 1
ATOM 6314 C C . MET B 1 120 ? 62.560 32.419 60.312 1.00 16.45 193 MET B C 1
ATOM 6315 O O . MET B 1 120 ? 62.703 32.309 59.089 1.00 14.61 193 MET B O 1
ATOM 6329 N N . GLN B 1 121 ? 61.688 31.677 60.984 1.00 15.61 194 GLN B N 1
ATOM 6330 C CA . GLN B 1 121 ? 60.778 30.804 60.235 1.00 15.62 194 GLN B CA 1
ATOM 6331 C C . GLN B 1 121 ? 59.867 31.615 59.358 1.00 18.92 194 GLN B C 1
ATOM 6332 O O . GLN B 1 121 ? 59.516 31.178 58.274 1.00 16.06 194 GLN B O 1
ATOM 6346 N N . ALA B 1 122 ? 59.478 32.794 59.820 1.00 19.46 195 ALA B N 1
ATOM 6347 C CA . ALA B 1 122 ? 58.694 33.699 58.973 1.00 26.23 195 ALA B CA 1
ATOM 6348 C C . ALA B 1 122 ? 59.507 34.199 57.770 1.00 22.82 195 ALA B C 1
ATOM 6349 O O . ALA B 1 122 ? 58.974 34.356 56.681 1.00 17.60 195 ALA B O 1
ATOM 6356 N N . VAL B 1 123 ? 60.795 34.460 57.972 1.00 16.42 196 VAL B N 1
ATOM 6357 C CA . VAL B 1 123 ? 61.686 34.828 56.859 1.00 20.45 196 VAL B CA 1
ATOM 6358 C C . VAL B 1 123 ? 61.762 33.695 55.835 1.00 18.04 196 VAL B C 1
ATOM 6359 O O . VAL B 1 123 ? 61.602 33.919 54.649 1.00 17.53 196 VAL B O 1
ATOM 6372 N N . PHE B 1 124 ? 61.982 32.468 56.291 1.00 13.99 197 PHE B N 1
ATOM 6373 C CA . PHE B 1 124 ? 62.024 31.320 55.380 1.00 15.66 197 PHE B CA 1
ATOM 6374 C C . PHE B 1 124 ? 60.700 31.177 54.622 1.00 13.45 197 PHE B C 1
ATOM 6375 O O . PHE B 1 124 ? 60.705 30.934 53.404 1.00 14.69 197 PHE B O 1
ATOM 6392 N N . ASP B 1 125 ? 59.586 31.304 55.348 1.00 15.21 198 ASP B N 1
ATOM 6393 C CA . ASP B 1 125 ? 58.232 31.135 54.755 1.00 11.82 198 ASP B CA 1
ATOM 6394 C C . ASP B 1 125 ? 58.050 32.092 53.587 1.00 17.36 198 ASP B C 1
ATOM 6395 O O . ASP B 1 125 ? 57.407 31.750 52.590 1.00 19.72 198 ASP B O 1
ATOM 6404 N N . MET B 1 126 ? 58.550 33.319 53.745 1.00 16.34 199 MET B N 1
ATOM 6405 C CA . MET B 1 126 ? 58.462 34.335 52.676 1.00 16.14 199 MET B CA 1
ATOM 6406 C C . MET B 1 126 ? 59.281 33.896 51.467 1.00 18.83 199 MET B C 1
ATOM 6407 O O . MET B 1 126 ? 58.846 33.997 50.305 1.00 18.46 199 MET B O 1
ATOM 6421 N N . GLU B 1 127 ? 60.480 33.403 51.744 1.00 16.07 200 GLU B N 1
ATOM 6422 C CA . GLU B 1 127 ? 61.345 32.941 50.660 1.00 15.51 200 GLU B CA 1
ATOM 6423 C C . GLU B 1 127 ? 60.678 31.775 49.942 1.00 12.98 200 GLU B C 1
ATOM 6424 O O . GLU B 1 127 ? 60.635 31.744 48.728 1.00 18.51 200 GLU B O 1
ATOM 6436 N N . VAL B 1 128 ? 60.116 30.828 50.688 1.00 16.46 201 VAL B N 1
ATOM 6437 C CA . VAL B 1 128 ? 59.458 29.685 50.068 1.00 18.23 201 VAL B CA 1
ATOM 6438 C C . VAL B 1 128 ? 58.333 30.172 49.163 1.00 20.16 201 VAL B C 1
ATOM 6439 O O . VAL B 1 128 ? 58.222 29.728 48.033 1.00 16.83 201 VAL B O 1
ATOM 6452 N N . MET B 1 129 ? 57.535 31.122 49.650 1.00 12.95 202 MET B N 1
ATOM 6453 C CA . MET B 1 129 ? 56.407 31.637 48.861 1.00 19.35 202 MET B CA 1
ATOM 6454 C C . MET B 1 129 ? 56.850 32.177 47.518 1.00 19.34 202 MET B C 1
ATOM 6455 O O . MET B 1 129 ? 56.218 31.918 46.460 1.00 21.77 202 MET B O 1
ATOM 6469 N N . HIS B 1 130 ? 57.932 32.941 47.545 1.00 20.83 203 HIS B N 1
ATOM 6470 C CA . HIS B 1 130 ? 58.416 33.596 46.342 1.00 22.15 203 HIS B CA 1
ATOM 6471 C C . HIS B 1 130 ? 59.041 32.595 45.390 1.00 24.45 203 HIS B C 1
ATOM 6472 O O . HIS B 1 130 ? 58.847 32.687 44.190 1.00 21.78 203 HIS B O 1
ATOM 6485 N N . LEU B 1 131 ? 59.802 31.638 45.913 1.00 18.61 204 LEU B N 1
ATOM 6486 C CA . LEU B 1 131 ? 60.363 30.607 45.048 1.00 19.47 204 LEU B CA 1
ATOM 6487 C C . LEU B 1 131 ? 59.243 29.775 44.426 1.00 22.08 204 LEU B C 1
ATOM 6488 O O . LEU B 1 131 ? 59.286 29.480 43.234 1.00 21.60 204 LEU B O 1
ATOM 6504 N N . LYS B 1 132 ? 58.219 29.430 45.201 1.00 18.43 205 LYS B N 1
ATOM 6505 C CA . LYS B 1 132 ? 57.162 28.570 44.685 1.00 17.90 205 LYS B CA 1
ATOM 6506 C C . LYS B 1 132 ? 56.307 29.287 43.642 1.00 25.20 205 LYS B C 1
ATOM 6507 O O . LYS B 1 132 ? 55.801 28.665 42.726 1.00 25.27 205 LYS B O 1
ATOM 6526 N N . ALA B 1 133 ? 56.150 30.593 43.778 1.00 23.15 206 ALA B N 1
ATOM 6527 C CA . ALA B 1 133 ? 55.379 31.353 42.806 1.00 29.52 206 ALA B CA 1
ATOM 6528 C C . ALA B 1 133 ? 56.093 31.280 41.451 1.00 35.04 206 ALA B C 1
ATOM 6529 O O . ALA B 1 133 ? 55.473 31.103 40.395 1.00 24.52 206 ALA B O 1
ATOM 6536 N N . ALA B 1 134 ? 57.410 31.400 41.474 1.00 22.08 207 ALA B N 1
ATOM 6537 C CA . ALA B 1 134 ? 58.150 31.411 40.211 1.00 21.50 207 ALA B CA 1
ATOM 6538 C C . ALA B 1 134 ? 58.107 29.998 39.649 1.00 21.14 207 ALA B C 1
ATOM 6539 O O . ALA B 1 134 ? 57.961 29.798 38.437 1.00 27.00 207 ALA B O 1
ATOM 6546 N N . GLN B 1 135 ? 58.187 29.014 40.535 1.00 21.77 208 GLN B N 1
ATOM 6547 C CA . GLN B 1 135 ? 58.252 27.625 40.096 1.00 26.37 208 GLN B CA 1
ATOM 6548 C C . GLN B 1 135 ? 56.952 27.204 39.407 1.00 27.45 208 GLN B C 1
ATOM 6549 O O . GLN B 1 135 ? 56.972 26.501 38.394 1.00 26.66 208 GLN B O 1
ATOM 6563 N N . ARG B 1 136 ? 55.818 27.623 39.941 1.00 27.28 209 ARG B N 1
ATOM 6564 C CA . ARG B 1 136 ? 54.550 27.237 39.295 1.00 27.07 209 ARG B CA 1
ATOM 6565 C C . ARG B 1 136 ? 54.529 27.694 37.843 1.00 35.65 209 ARG B C 1
ATOM 6566 O O . ARG B 1 136 ? 54.180 26.921 36.939 1.00 32.88 209 ARG B O 1
ATOM 6587 N N . HIS B 1 137 ? 54.895 28.951 37.620 1.00 26.66 210 HIS B N 1
ATOM 6588 C CA . HIS B 1 137 ? 54.935 29.495 36.269 1.00 29.35 210 HIS B CA 1
ATOM 6589 C C . HIS B 1 137 ? 55.938 28.766 35.373 1.00 27.60 210 HIS B C 1
ATOM 6590 O O . HIS B 1 137 ? 55.603 28.258 34.307 1.00 27.41 210 HIS B O 1
ATOM 6603 N N . ILE B 1 138 ? 57.189 28.765 35.792 1.00 28.92 211 ILE B N 1
ATOM 6604 C CA . ILE B 1 138 ? 58.269 28.223 34.998 1.00 28.49 211 ILE B CA 1
ATOM 6605 C C . ILE B 1 138 ? 58.074 26.724 34.715 1.00 32.32 211 ILE B C 1
ATOM 6606 O O . ILE B 1 138 ? 58.195 26.295 33.581 1.00 27.02 211 ILE B O 1
ATOM 6622 N N . GLU B 1 139 ? 57.774 25.914 35.724 1.00 28.07 212 GLU B N 1
ATOM 6623 C CA . GLU B 1 139 ? 57.551 24.484 35.466 1.00 30.55 212 GLU B CA 1
ATOM 6624 C C . GLU B 1 139 ? 56.243 24.264 34.712 1.00 36.64 212 GLU B C 1
ATOM 6625 O O . GLU B 1 139 ? 56.070 23.250 34.039 1.00 30.24 212 GLU B O 1
ATOM 6637 N N . GLY B 1 140 ? 55.327 25.218 34.812 1.00 33.39 213 GLY B N 1
ATOM 6638 C CA . GLY B 1 140 ? 54.091 25.140 34.058 1.00 40.57 213 GLY B CA 1
ATOM 6639 C C . GLY B 1 140 ? 54.367 25.041 32.567 1.00 39.87 213 GLY B C 1
ATOM 6640 O O . GLY B 1 140 ? 53.615 24.411 31.822 1.00 35.17 213 GLY B O 1
ATOM 6644 N N . LEU B 1 141 ? 55.455 25.665 32.124 1.00 30.70 214 LEU B N 1
ATOM 6645 C CA . LEU B 1 141 ? 55.774 25.700 30.703 1.00 34.16 214 LEU B CA 1
ATOM 6646 C C . LEU B 1 141 ? 55.883 24.288 30.130 1.00 33.07 214 LEU B C 1
ATOM 6647 O O . LEU B 1 141 ? 55.615 24.074 28.962 1.00 38.73 214 LEU B O 1
ATOM 6663 N N . ALA B 1 142 ? 56.295 23.331 30.963 1.00 33.95 215 ALA B N 1
ATOM 6664 C CA . ALA B 1 142 ? 56.541 21.966 30.504 1.00 39.82 215 ALA B CA 1
ATOM 6665 C C . ALA B 1 142 ? 55.260 21.213 30.144 1.00 48.44 215 ALA B C 1
ATOM 6666 O O . ALA B 1 142 ? 55.317 20.190 29.459 1.00 62.98 215 ALA B O 1
ATOM 6673 N N . SER B 1 143 ? 54.110 21.691 30.605 1.00 38.53 216 SER B N 1
ATOM 6674 C CA . SER B 1 143 ? 52.843 21.094 30.167 1.00 50.58 216 SER B CA 1
ATOM 6675 C C . SER B 1 143 ? 52.040 22.106 29.350 1.00 49.57 216 SER B C 1
ATOM 6676 O O . SER B 1 143 ? 50.816 22.058 29.288 1.00 48.44 216 SER B O 1
ATOM 6684 N N . THR B 1 144 ? 52.770 23.008 28.705 1.00 44.64 217 THR B N 1
ATOM 6685 C CA . THR B 1 144 ? 52.204 23.977 27.782 1.00 47.23 217 THR B CA 1
ATOM 6686 C C . THR B 1 144 ? 52.798 23.700 26.406 1.00 40.61 217 THR B C 1
ATOM 6687 O O . THR B 1 144 ? 53.952 23.298 26.301 1.00 50.26 217 THR B O 1
ATOM 6698 N N . ASP B 1 145 ? 52.013 23.892 25.352 1.00 45.63 218 ASP B N 1
ATOM 6699 C CA . ASP B 1 145 ? 52.535 23.769 23.992 1.00 49.55 218 ASP B CA 1
ATOM 6700 C C . ASP B 1 145 ? 53.284 25.048 23.625 1.00 46.07 218 ASP B C 1
ATOM 6701 O O . ASP B 1 145 ? 52.663 26.064 23.312 1.00 38.13 218 ASP B O 1
ATOM 6710 N N . LEU B 1 146 ? 54.617 25.005 23.658 1.00 39.64 219 LEU B N 1
ATOM 6711 C CA . LEU B 1 146 ? 55.399 26.220 23.466 1.00 43.62 219 LEU B CA 1
ATOM 6712 C C . LEU B 1 146 ? 55.532 26.602 21.977 1.00 49.68 219 LEU B C 1
ATOM 6713 O O . LEU B 1 146 ? 56.108 27.633 21.640 1.00 46.25 219 LEU B O 1
ATOM 6729 N N . ASN B 1 147 ? 54.995 25.781 21.086 1.00 48.59 220 ASN B N 1
ATOM 6730 C CA . ASN B 1 147 ? 55.122 26.066 19.673 1.00 58.38 220 ASN B CA 1
ATOM 6731 C C . ASN B 1 147 ? 53.878 26.699 19.080 1.00 60.94 220 ASN B C 1
ATOM 6732 O O . ASN B 1 147 ? 53.774 26.827 17.866 1.00 63.33 220 ASN B O 1
ATOM 6743 N N . GLN B 1 148 ? 52.949 27.114 19.933 1.00 44.72 221 GLN B N 1
ATOM 6744 C CA . GLN B 1 148 ? 51.754 27.815 19.471 1.00 51.15 221 GLN B CA 1
ATOM 6745 C C . GLN B 1 148 ? 51.549 29.077 20.290 1.00 53.60 221 GLN B C 1
ATOM 6746 O O . GLN B 1 148 ? 52.135 29.219 21.357 1.00 42.65 221 GLN B O 1
ATOM 6760 N N . GLY B 1 149 ? 50.707 29.984 19.805 1.00 51.45 222 GLY B N 1
ATOM 6761 C CA . GLY B 1 149 ? 50.301 31.135 20.595 1.00 48.68 222 GLY B CA 1
ATOM 6762 C C . GLY B 1 149 ? 51.458 32.038 20.980 1.00 37.28 222 GLY B C 1
ATOM 6763 O O . GLY B 1 149 ? 52.413 32.166 20.242 1.00 34.97 222 GLY B O 1
ATOM 6767 N N . VAL B 1 150 ? 51.376 32.666 22.149 1.00 41.95 223 VAL B N 1
ATOM 6768 C CA . VAL B 1 150 ? 52.323 33.718 22.515 1.00 41.30 223 VAL B CA 1
ATOM 6769 C C . VAL B 1 150 ? 53.765 33.205 22.646 1.00 37.81 223 VAL B C 1
ATOM 6770 O O . VAL B 1 150 ? 54.720 33.949 22.405 1.00 32.02 223 VAL B O 1
ATOM 6783 N N . TYR B 1 151 ? 53.900 31.938 23.030 1.00 30.81 224 TYR B N 1
ATOM 6784 C CA . TYR B 1 151 ? 55.193 31.313 23.270 1.00 32.22 224 TYR B CA 1
ATOM 6785 C C . TYR B 1 151 ? 55.998 31.143 21.981 1.00 40.03 224 TYR B C 1
ATOM 6786 O O . TYR B 1 151 ? 57.200 30.913 22.022 1.00 33.79 224 TYR B O 1
ATOM 6804 N N . ALA B 1 152 ? 55.330 31.231 20.836 1.00 29.62 225 ALA B N 1
ATOM 6805 C CA . ALA B 1 152 ? 56.022 31.056 19.557 1.00 28.06 225 ALA B CA 1
ATOM 6806 C C . ALA B 1 152 ? 56.128 32.364 18.758 1.00 34.51 225 ALA B C 1
ATOM 6807 O O . ALA B 1 152 ? 56.569 32.347 17.621 1.00 33.38 225 ALA B O 1
ATOM 6814 N N . GLU B 1 153 ? 55.727 33.493 19.341 1.00 32.01 226 GLU B N 1
ATOM 6815 C CA . GLU B 1 153 ? 55.783 34.770 18.618 1.00 25.24 226 GLU B CA 1
ATOM 6816 C C . GLU B 1 153 ? 57.220 35.193 18.314 1.00 33.37 226 GLU B C 1
ATOM 6817 O O . GLU B 1 153 ? 58.077 35.203 19.205 1.00 27.86 226 GLU B O 1
ATOM 6829 N N . GLY B 1 154 ? 57.474 35.553 17.057 1.00 27.15 227 GLY B N 1
ATOM 6830 C CA . GLY B 1 154 ? 58.825 35.864 16.605 1.00 30.51 227 GLY B CA 1
ATOM 6831 C C . GLY B 1 154 ? 59.128 37.341 16.385 1.00 32.90 227 GLY B C 1
ATOM 6832 O O . GLY B 1 154 ? 58.242 38.140 16.102 1.00 30.47 227 GLY B O 1
ATOM 6836 N N . LEU B 1 155 ? 60.396 37.706 16.539 1.00 25.97 228 LEU B N 1
ATOM 6837 C CA . LEU B 1 155 ? 60.854 39.080 16.306 1.00 29.82 228 LEU B CA 1
ATOM 6838 C C . LEU B 1 155 ? 61.186 39.257 14.826 1.00 45.64 228 LEU B C 1
ATOM 6839 O O . LEU B 1 155 ? 61.999 38.504 14.279 1.00 36.01 228 LEU B O 1
ATOM 6855 N N . PRO B 1 156 ? 60.558 40.251 14.171 1.00 45.81 229 PRO B N 1
ATOM 6856 C CA . PRO B 1 156 ? 60.878 40.530 12.768 1.00 47.98 229 PRO B CA 1
ATOM 6857 C C . PRO B 1 156 ? 62.377 40.681 12.582 1.00 37.19 229 PRO B C 1
ATOM 6858 O O . PRO B 1 156 ? 63.041 41.265 13.424 1.00 27.89 229 PRO B O 1
ATOM 6869 N N . GLU B 1 157 ? 62.893 40.146 11.486 1.00 38.72 230 GLU B N 1
ATOM 6870 C CA . GLU B 1 157 ? 64.325 40.139 11.224 1.00 37.17 230 GLU B CA 1
ATOM 6871 C C . GLU B 1 157 ? 64.936 41.540 11.238 1.00 30.06 230 GLU B C 1
ATOM 6872 O O . GLU B 1 157 ? 66.053 41.738 11.701 1.00 30.18 230 GLU B O 1
ATOM 6884 N N . ASP B 1 158 ? 64.214 42.520 10.711 1.00 29.70 231 ASP B N 1
ATOM 6885 C CA . ASP B 1 158 ? 64.783 43.856 10.561 1.00 25.96 231 ASP B CA 1
ATOM 6886 C C . ASP B 1 158 ? 64.879 44.564 11.915 1.00 37.34 231 ASP B C 1
ATOM 6887 O O . ASP B 1 158 ? 65.590 45.561 12.054 1.00 40.05 231 ASP B O 1
ATOM 6896 N N . ALA B 1 159 ? 64.181 44.035 12.914 1.00 29.63 232 ALA B N 1
ATOM 6897 C CA . ALA B 1 159 ? 64.246 44.601 14.256 1.00 42.82 232 ALA B CA 1
ATOM 6898 C C . ALA B 1 159 ? 65.659 44.526 14.850 1.00 43.78 232 ALA B C 1
ATOM 6899 O O . ALA B 1 159 ? 66.064 45.415 15.592 1.00 47.69 232 ALA B O 1
ATOM 6906 N N . PHE B 1 160 ? 66.423 43.482 14.525 1.00 30.80 233 PHE B N 1
ATOM 6907 C CA . PHE B 1 160 ? 67.728 43.293 15.177 1.00 34.71 233 PHE B CA 1
ATOM 6908 C C . PHE B 1 160 ? 68.883 43.033 14.230 1.00 33.07 233 PHE B C 1
ATOM 6909 O O . PHE B 1 160 ? 70.051 43.090 14.627 1.00 30.37 233 PHE B O 1
ATOM 6926 N N . ASN B 1 161 ? 68.560 42.711 12.985 1.00 23.82 234 ASN B N 1
ATOM 6927 C CA . ASN B 1 161 ? 69.570 42.262 12.037 1.00 30.24 234 ASN B CA 1
ATOM 6928 C C . ASN B 1 161 ? 69.675 43.260 10.895 1.00 43.03 234 ASN B C 1
ATOM 6929 O O . ASN B 1 161 ? 69.086 43.072 9.836 1.00 31.87 234 ASN B O 1
ATOM 6940 N N . LYS B 1 162 ? 70.428 44.325 11.134 1.00 43.30 235 LYS B N 1
ATOM 6941 C CA . LYS B 1 162 ? 70.455 45.459 10.230 1.00 58.49 235 LYS B CA 1
ATOM 6942 C C . LYS B 1 162 ? 71.287 45.147 8.995 1.00 53.39 235 LYS B C 1
ATOM 6943 O O . LYS B 1 162 ? 70.981 45.609 7.896 1.00 56.29 235 LYS B O 1
ATOM 6962 N N . ALA B 1 163 ? 72.326 44.342 9.178 1.00 45.30 236 ALA B N 1
ATOM 6963 C CA . ALA B 1 163 ? 73.216 43.991 8.078 1.00 41.46 236 ALA B CA 1
ATOM 6964 C C . ALA B 1 163 ? 72.627 42.892 7.193 1.00 45.25 236 ALA B C 1
ATOM 6965 O O . ALA B 1 163 ? 73.156 42.603 6.120 1.00 40.27 236 ALA B O 1
ATOM 6972 N N . GLY B 1 164 ? 71.541 42.271 7.643 1.00 30.32 237 GLY B N 1
ATOM 6973 C CA . GLY B 1 164 ? 70.927 41.193 6.891 1.00 32.24 237 GLY B CA 1
ATOM 6974 C C . GLY B 1 164 ? 71.811 39.956 6.760 1.00 28.49 237 GLY B C 1
ATOM 6975 O O . GLY B 1 164 ? 71.769 39.272 5.731 1.00 31.58 237 GLY B O 1
ATOM 6979 N N . VAL B 1 165 ? 72.606 39.656 7.787 1.00 29.14 238 VAL B N 1
ATOM 6980 C CA . VAL B 1 165 ? 73.369 38.407 7.812 1.00 26.87 238 VAL B CA 1
ATOM 6981 C C . VAL B 1 165 ? 72.397 37.233 7.787 1.00 23.43 238 VAL B C 1
ATOM 6982 O O . VAL B 1 165 ? 71.297 37.335 8.305 1.00 21.21 238 VAL B O 1
ATOM 6995 N N . THR B 1 166 ? 72.824 36.109 7.218 1.00 21.50 239 THR B N 1
ATOM 6996 C CA . THR B 1 166 ? 71.963 34.940 7.076 1.00 22.52 239 THR B CA 1
ATOM 6997 C C . THR B 1 166 ? 72.425 33.742 7.899 1.00 21.59 239 THR B C 1
ATOM 6998 O O . THR B 1 166 ? 71.644 32.860 8.211 1.00 21.32 239 THR B O 1
ATOM 7009 N N . ASN B 1 167 ? 73.709 33.688 8.216 1.00 20.00 240 ASN B N 1
ATOM 7010 C CA . ASN B 1 167 ? 74.241 32.630 9.086 1.00 25.52 240 ASN B CA 1
ATOM 7011 C C . ASN B 1 167 ? 73.541 32.673 10.475 1.00 17.43 240 ASN B C 1
ATOM 7012 O O . ASN B 1 167 ? 73.383 33.740 11.068 1.00 17.23 240 ASN B O 1
ATOM 7023 N N . ASN B 1 168 ? 73.101 31.519 10.977 1.00 16.84 241 ASN B N 1
ATOM 7024 C CA . ASN B 1 168 ? 72.311 31.481 12.195 1.00 21.83 241 ASN B CA 1
ATOM 7025 C C . ASN B 1 168 ? 73.092 31.938 13.416 1.00 18.14 241 ASN B C 1
ATOM 7026 O O . ASN B 1 168 ? 72.528 32.577 14.305 1.00 15.67 241 ASN B O 1
ATOM 7037 N N . VAL B 1 169 ? 74.387 31.614 13.480 1.00 16.86 242 VAL B N 1
ATOM 7038 C CA . VAL B 1 169 ? 75.190 32.079 14.606 1.00 12.01 242 VAL B CA 1
ATOM 7039 C C . VAL B 1 169 ? 75.306 33.576 14.573 1.00 12.95 242 VAL B C 1
ATOM 7040 O O . VAL B 1 169 ? 75.212 34.235 15.620 1.00 15.27 242 VAL B O 1
ATOM 7053 N N . GLU B 1 170 ? 75.477 34.147 13.375 1.00 13.06 243 GLU B N 1
ATOM 7054 C CA . GLU B 1 170 ? 75.584 35.597 13.272 1.00 13.00 243 GLU B CA 1
ATOM 7055 C C . GLU B 1 170 ? 74.262 36.288 13.529 1.00 16.85 243 GLU B C 1
ATOM 7056 O O . GLU B 1 170 ? 74.231 37.362 14.130 1.00 17.28 243 GLU B O 1
ATOM 7068 N N . ARG B 1 171 ? 73.155 35.677 13.115 1.00 12.32 244 ARG B N 1
ATOM 7069 C CA . ARG B 1 171 ? 71.842 36.234 13.449 1.00 12.48 244 ARG B CA 1
ATOM 7070 C C . ARG B 1 171 ? 71.600 36.178 14.955 1.00 13.45 244 ARG B C 1
ATOM 7071 O O . ARG B 1 171 ? 71.050 37.099 15.529 1.00 13.72 244 ARG B O 1
ATOM 7092 N N . ALA B 1 172 ? 71.972 35.080 15.587 1.00 11.30 245 ALA B N 1
ATOM 7093 C CA . ALA B 1 172 ? 71.722 34.960 17.042 1.00 13.06 245 ALA B CA 1
ATOM 7094 C C . ALA B 1 172 ? 72.564 36.007 17.790 1.00 16.58 245 ALA B C 1
ATOM 7095 O O . ALA B 1 172 ? 72.092 36.627 18.744 1.00 14.45 245 ALA B O 1
ATOM 7102 N N . ALA B 1 173 ? 73.804 36.228 17.343 1.00 15.02 246 ALA B N 1
ATOM 7103 C CA . ALA B 1 173 ? 74.668 37.228 17.990 1.00 16.94 246 ALA B CA 1
ATOM 7104 C C . ALA B 1 173 ? 74.042 38.608 17.841 1.00 21.30 246 ALA B C 1
ATOM 7105 O O . ALA B 1 173 ? 73.976 39.411 18.790 1.00 12.87 246 ALA B O 1
ATOM 7112 N N . ALA B 1 174 ? 73.567 38.887 16.637 1.00 16.04 247 ALA B N 1
ATOM 7113 C CA . ALA B 1 174 ? 72.901 40.157 16.370 1.00 17.08 247 ALA B CA 1
ATOM 7114 C C . ALA B 1 174 ? 71.695 40.357 17.284 1.00 16.70 247 ALA B C 1
ATOM 7115 O O . ALA B 1 174 ? 71.455 41.463 17.738 1.00 16.49 247 ALA B O 1
ATOM 7122 N N . TRP B 1 175 ? 70.936 39.291 17.539 1.00 12.11 248 TRP B N 1
ATOM 7123 C CA . TRP B 1 175 ? 69.757 39.387 18.415 1.00 12.12 248 TRP B CA 1
ATOM 7124 C C . TRP B 1 175 ? 70.172 39.694 19.855 1.00 15.35 248 TRP B C 1
ATOM 7125 O O . TRP B 1 175 ? 69.615 40.586 20.510 1.00 17.57 248 TRP B O 1
ATOM 7146 N N . ILE B 1 176 ? 71.181 38.980 20.345 1.00 15.33 249 ILE B N 1
ATOM 7147 C CA . ILE B 1 176 ? 71.610 39.199 21.730 1.00 13.24 249 ILE B CA 1
ATOM 7148 C C . ILE B 1 176 ? 72.190 40.607 21.884 1.00 15.21 249 ILE B C 1
ATOM 7149 O O . ILE B 1 176 ? 71.887 41.341 22.837 1.00 16.00 249 ILE B O 1
ATOM 7165 N N . ILE B 1 177 ? 73.029 40.986 20.926 1.00 13.38 250 ILE B N 1
ATOM 7166 C CA . ILE B 1 177 ? 73.713 42.289 20.966 1.00 12.42 250 ILE B CA 1
ATOM 7167 C C . ILE B 1 177 ? 72.689 43.414 20.944 1.00 18.25 250 ILE B C 1
ATOM 7168 O O . ILE B 1 177 ? 72.789 44.402 21.673 1.00 20.40 250 ILE B O 1
ATOM 7184 N N . ASN B 1 178 ? 71.684 43.263 20.102 1.00 15.84 251 ASN B N 1
ATOM 7185 C CA . ASN B 1 178 ? 70.655 44.283 19.968 1.00 16.06 251 ASN B CA 1
ATOM 7186 C C . ASN B 1 178 ? 69.814 44.407 21.239 1.00 21.55 251 ASN B C 1
ATOM 7187 O O . ASN B 1 178 ? 69.492 45.508 21.685 1.00 20.48 251 ASN B O 1
ATOM 7198 N N . ALA B 1 179 ? 69.469 43.273 21.836 1.00 13.07 252 ALA B N 1
ATOM 7199 C CA . ALA B 1 179 ? 68.640 43.281 23.039 1.00 18.17 252 ALA B CA 1
ATOM 7200 C C . ALA B 1 179 ? 69.359 43.977 24.207 1.00 21.25 252 ALA B C 1
ATOM 7201 O O . ALA B 1 179 ? 68.713 44.529 25.088 1.00 20.42 252 ALA B O 1
ATOM 7208 N N . SER B 1 180 ? 70.685 43.936 24.220 1.00 18.49 253 SER B N 1
ATOM 7209 C CA . SER B 1 180 ? 71.458 44.519 25.331 1.00 16.83 253 SER B CA 1
ATOM 7210 C C . SER B 1 180 ? 72.181 45.810 24.947 1.00 23.81 253 SER B C 1
ATOM 7211 O O . SER B 1 180 ? 72.910 46.395 25.751 1.00 20.95 253 SER B O 1
ATOM 7219 N N . ASN B 1 181 ? 71.937 46.277 23.730 1.00 18.04 254 ASN B N 1
ATOM 7220 C CA . ASN B 1 181 ? 72.692 47.399 23.176 1.00 20.42 254 ASN B CA 1
ATOM 7221 C C . ASN B 1 181 ? 74.209 47.276 23.380 1.00 23.26 254 ASN B C 1
ATOM 7222 O O . ASN B 1 181 ? 74.880 48.273 23.629 1.00 20.56 254 ASN B O 1
ATOM 7233 N N . SER B 1 182 ? 74.752 46.074 23.228 1.00 17.31 255 SER B N 1
ATOM 7234 C CA . SER B 1 182 ? 76.173 45.808 23.510 1.00 15.69 255 SER B CA 1
ATOM 7235 C C . SER B 1 182 ? 77.082 46.385 22.435 1.00 18.25 255 SER B C 1
ATOM 7236 O O . SER B 1 182 ? 76.693 46.441 21.265 1.00 18.34 255 SER B O 1
ATOM 7244 N N . LYS B 1 183 ? 78.309 46.744 22.811 1.00 17.29 256 LYS B N 1
ATOM 7245 C CA . LYS B 1 183 ? 79.233 47.447 21.906 1.00 22.07 256 LYS B CA 1
ATOM 7246 C C . LYS B 1 183 ? 80.662 46.913 22.091 1.00 20.74 256 LYS B C 1
ATOM 7247 O O . LYS B 1 183 ? 80.929 46.247 23.065 1.00 21.16 256 LYS B O 1
ATOM 7266 N N . GLY B 1 184 ? 81.562 47.191 21.152 1.00 19.14 257 GLY B N 1
ATOM 7267 C CA . GLY B 1 184 ? 82.992 47.016 21.398 1.00 22.32 257 GLY B CA 1
ATOM 7268 C C . GLY B 1 184 ? 83.398 45.591 21.731 1.00 18.79 257 GLY B C 1
ATOM 7269 O O . GLY B 1 184 ? 82.811 44.639 21.208 1.00 22.47 257 GLY B O 1
ATOM 7273 N N . ASN B 1 185 ? 84.406 45.434 22.597 1.00 18.77 258 ASN B N 1
ATOM 7274 C CA . ASN B 1 185 ? 84.874 44.107 23.004 1.00 19.16 258 ASN B CA 1
ATOM 7275 C C . ASN B 1 185 ? 83.736 43.285 23.590 1.00 22.73 258 ASN B C 1
ATOM 7276 O O . ASN B 1 185 ? 83.672 42.078 23.425 1.00 19.96 258 ASN B O 1
ATOM 7287 N N . ASP B 1 186 ? 82.822 43.938 24.286 1.00 19.04 259 ASP B N 1
ATOM 7288 C CA . ASP B 1 186 ? 81.738 43.197 24.914 1.00 17.28 259 ASP B CA 1
ATOM 7289 C C . ASP B 1 186 ? 80.904 42.468 23.852 1.00 22.90 259 ASP B C 1
ATOM 7290 O O . ASP B 1 186 ? 80.600 41.284 23.987 1.00 22.02 259 ASP B O 1
ATOM 7299 N N . ALA B 1 187 ? 80.531 43.180 22.793 1.00 19.04 260 ALA B N 1
ATOM 7300 C CA . ALA B 1 187 ? 79.785 42.581 21.678 1.00 20.54 260 ALA B CA 1
ATOM 7301 C C . ALA B 1 187 ? 80.596 41.470 20.972 1.00 22.68 260 ALA B C 1
ATOM 7302 O O . ALA B 1 187 ? 80.046 40.435 20.588 1.00 21.14 260 ALA B O 1
ATOM 7309 N N . GLU B 1 188 ? 81.900 41.680 20.809 1.00 17.91 261 GLU B N 1
ATOM 7310 C CA . GLU B 1 188 ? 82.748 40.652 20.192 1.00 20.63 261 GLU B CA 1
ATOM 7311 C C . GLU B 1 188 ? 82.764 39.419 21.058 1.00 25.35 261 GLU B C 1
ATOM 7312 O O . GLU B 1 188 ? 82.834 38.283 20.572 1.00 19.10 261 GLU B O 1
ATOM 7324 N N . ASN B 1 189 ? 82.734 39.630 22.363 1.00 18.57 262 ASN B N 1
ATOM 7325 C CA . ASN B 1 189 ? 82.803 38.503 23.272 1.00 16.85 262 ASN B CA 1
ATOM 7326 C C . ASN B 1 189 ? 81.507 37.673 23.186 1.00 17.67 262 ASN B C 1
ATOM 7327 O O . ASN B 1 189 ? 81.542 36.442 23.106 1.00 19.20 262 ASN B O 1
ATOM 7338 N N . ILE B 1 190 ? 80.370 38.361 23.161 1.00 15.13 263 ILE B N 1
ATOM 7339 C CA . ILE B 1 190 ? 79.072 37.713 22.941 1.00 19.89 263 ILE B CA 1
ATOM 7340 C C . ILE B 1 190 ? 79.122 36.799 21.709 1.00 17.16 263 ILE B C 1
ATOM 7341 O O . ILE B 1 190 ? 78.783 35.611 21.780 1.00 19.40 263 ILE B O 1
ATOM 7357 N N . THR B 1 191 ? 79.598 37.353 20.604 1.00 16.14 264 THR B N 1
ATOM 7358 C CA . THR B 1 191 ? 79.717 36.610 19.340 1.00 15.69 264 THR B CA 1
ATOM 7359 C C . THR B 1 191 ? 80.651 35.389 19.476 1.00 21.26 264 THR B C 1
ATOM 7360 O O . THR B 1 191 ? 80.313 34.259 19.048 1.00 15.73 264 THR B O 1
ATOM 7371 N N . SER B 1 192 ? 81.822 35.593 20.078 1.00 17.51 265 SER B N 1
ATOM 7372 C CA . SER B 1 192 ? 82.779 34.475 20.205 1.00 22.88 265 SER B CA 1
ATOM 7373 C C . SER B 1 192 ? 82.200 33.370 21.097 1.00 20.35 265 SER B C 1
ATOM 7374 O O . SER B 1 192 ? 82.402 32.179 20.840 1.00 14.66 265 SER B O 1
ATOM 7382 N N . LEU B 1 193 ? 81.503 33.765 22.161 1.00 18.90 266 LEU B N 1
ATOM 7383 C CA . LEU B 1 193 ? 80.968 32.776 23.095 1.00 20.20 266 LEU B CA 1
ATOM 7384 C C . LEU B 1 193 ? 79.910 31.938 22.394 1.00 19.26 266 LEU B C 1
ATOM 7385 O O . LEU B 1 193 ? 79.849 30.732 22.596 1.00 16.25 266 LEU B O 1
ATOM 7401 N N . LEU B 1 194 ? 79.079 32.571 21.571 1.00 15.32 267 LEU B N 1
ATOM 7402 C CA . LEU B 1 194 ? 78.040 31.847 20.852 1.00 20.26 267 LEU B CA 1
ATOM 7403 C C . LEU B 1 194 ? 78.674 30.813 19.928 1.00 16.45 267 LEU B C 1
ATOM 7404 O O . LEU B 1 194 ? 78.236 29.671 19.842 1.00 23.67 267 LEU B O 1
ATOM 7420 N N . LYS B 1 195 ? 79.672 31.252 19.192 1.00 17.62 268 LYS B N 1
ATOM 7421 C CA . LYS B 1 195 ? 80.324 30.367 18.227 1.00 17.99 268 LYS B CA 1
ATOM 7422 C C . LYS B 1 195 ? 80.909 29.191 18.979 1.00 23.27 268 LYS B C 1
ATOM 7423 O O . LYS B 1 195 ? 80.791 28.040 18.562 1.00 23.55 268 LYS B O 1
ATOM 7442 N N . GLU B 1 196 ? 81.576 29.507 20.080 1.00 17.69 269 GLU B N 1
ATOM 7443 C CA . GLU B 1 196 ? 82.249 28.493 20.888 1.00 19.64 269 GLU B CA 1
ATOM 7444 C C . GLU B 1 196 ? 81.265 27.488 21.498 1.00 18.96 269 GLU B C 1
ATOM 7445 O O . GLU B 1 196 ? 81.469 26.272 21.441 1.00 21.85 269 GLU B O 1
ATOM 7457 N N . TYR B 1 197 ? 80.174 27.979 22.078 1.00 13.91 270 TYR B N 1
ATOM 7458 C CA . TYR B 1 197 ? 79.259 27.082 22.755 1.00 17.44 270 TYR B CA 1
ATOM 7459 C C . TYR B 1 197 ? 78.357 26.328 21.787 1.00 20.08 270 TYR B C 1
ATOM 7460 O O . TYR B 1 197 ? 77.799 25.315 22.148 1.00 19.11 270 TYR B O 1
ATOM 7478 N N . ALA B 1 198 ? 78.234 26.808 20.556 1.00 21.85 271 ALA B N 1
ATOM 7479 C CA . ALA B 1 198 ? 77.419 26.103 19.577 1.00 24.10 271 ALA B CA 1
ATOM 7480 C C . ALA B 1 198 ? 78.023 24.736 19.256 1.00 28.54 271 ALA B C 1
ATOM 7481 O O . ALA B 1 198 ? 77.307 23.813 18.855 1.00 29.24 271 ALA B O 1
ATOM 7488 N N . THR B 1 199 ? 79.336 24.607 19.413 1.00 23.47 272 THR B N 1
ATOM 7489 C CA . THR B 1 199 ? 79.997 23.364 19.016 1.00 25.21 272 THR B CA 1
ATOM 7490 C C . THR B 1 199 ? 80.881 22.730 20.076 1.00 35.86 272 THR B C 1
ATOM 7491 O O . THR B 1 199 ? 81.572 21.762 19.778 1.00 25.97 272 THR B O 1
ATOM 7502 N N . ASN B 1 200 ? 80.881 23.240 21.306 1.00 29.53 273 ASN B N 1
ATOM 7503 C CA . ASN B 1 200 ? 81.837 22.719 22.280 1.00 30.80 273 ASN B CA 1
ATOM 7504 C C . ASN B 1 200 ? 81.295 21.559 23.121 1.00 27.86 273 ASN B C 1
ATOM 7505 O O . ASN B 1 200 ? 82.010 21.005 23.949 1.00 30.00 273 ASN B O 1
ATOM 7516 N N . GLY B 1 201 ? 80.048 21.182 22.890 1.00 23.15 274 GLY B N 1
ATOM 7517 C CA . GLY B 1 201 ? 79.474 20.033 23.587 1.00 29.66 274 GLY B CA 1
ATOM 7518 C C . GLY B 1 201 ? 79.214 20.189 25.081 1.00 29.92 274 GLY B C 1
ATOM 7519 O O . GLY B 1 201 ? 78.748 19.241 25.744 1.00 31.13 274 GLY B O 1
ATOM 7523 N N . LYS B 1 202 ? 79.483 21.362 25.645 1.00 24.94 275 LYS B N 1
ATOM 7524 C CA . LYS B 1 202 ? 79.223 21.555 27.083 1.00 27.73 275 LYS B CA 1
ATOM 7525 C C . LYS B 1 202 ? 77.739 21.418 27.469 1.00 28.93 275 LYS B C 1
ATOM 7526 O O . LYS B 1 202 ? 76.872 22.024 26.855 1.00 25.27 275 LYS B O 1
ATOM 7545 N N . ASP B 1 203 ? 77.473 20.617 28.504 1.00 25.50 276 ASP B N 1
ATOM 7546 C CA . ASP B 1 203 ? 76.115 20.309 28.936 1.00 23.32 276 ASP B CA 1
ATOM 7547 C C . ASP B 1 203 ? 75.528 21.576 29.526 1.00 27.39 276 ASP B C 1
ATOM 7548 O O . ASP B 1 203 ? 76.127 22.163 30.421 1.00 27.44 276 ASP B O 1
ATOM 7557 N N . LEU B 1 204 ? 74.370 21.998 29.034 1.00 27.39 277 LEU B N 1
ATOM 7558 C CA . LEU B 1 204 ? 73.751 23.225 29.518 1.00 21.95 277 LEU B CA 1
ATOM 7559 C C . LEU B 1 204 ? 72.949 22.925 30.786 1.00 27.76 277 LEU B C 1
ATOM 7560 O O . LEU B 1 204 ? 72.563 23.845 31.516 1.00 27.01 277 LEU B O 1
ATOM 7576 N N . LEU B 1 205 ? 72.701 21.645 31.048 1.00 24.03 278 LEU B N 1
ATOM 7577 C CA . LEU B 1 205 ? 71.964 21.249 32.255 1.00 25.87 278 LEU B CA 1
ATOM 7578 C C . LEU B 1 205 ? 72.938 20.912 33.373 1.00 30.45 278 LEU B C 1
ATOM 7579 O O . LEU B 1 205 ? 72.803 19.906 34.061 1.00 30.62 278 LEU B O 1
ATOM 7595 N N . ASN B 1 206 ? 73.911 21.783 33.561 1.00 23.25 279 ASN B N 1
ATOM 7596 C CA . ASN B 1 206 ? 74.963 21.566 34.532 1.00 24.95 279 ASN B CA 1
ATOM 7597 C C . ASN B 1 206 ? 75.287 22.942 35.072 1.00 24.41 279 ASN B C 1
ATOM 7598 O O . ASN B 1 206 ? 75.661 23.836 34.308 1.00 20.14 279 ASN B O 1
ATOM 7609 N N . MET B 1 207 ? 75.093 23.150 36.370 1.00 25.39 280 MET B N 1
ATOM 7610 C CA . MET B 1 207 ? 75.140 24.501 36.909 1.00 26.93 280 MET B CA 1
ATOM 7611 C C . MET B 1 207 ? 76.550 25.053 36.925 1.00 26.93 280 MET B C 1
ATOM 7612 O O . MET B 1 207 ? 76.743 26.245 36.780 1.00 20.31 280 MET B O 1
ATOM 7626 N N . ASP B 1 208 ? 77.537 24.199 37.149 1.00 23.66 281 ASP B N 1
ATOM 7627 C CA . ASP B 1 208 ? 78.922 24.643 37.076 1.00 27.90 281 ASP B CA 1
ATOM 7628 C C . ASP B 1 208 ? 79.213 25.184 35.655 1.00 21.93 281 ASP B C 1
ATOM 7629 O O . ASP B 1 208 ? 79.822 26.236 35.501 1.00 22.88 281 ASP B O 1
ATOM 7638 N N . ASN B 1 209 ? 78.769 24.482 34.620 1.00 25.52 282 ASN B N 1
ATOM 7639 C CA . ASN B 1 209 ? 78.984 24.981 33.265 1.00 22.44 282 ASN B CA 1
ATOM 7640 C C . ASN B 1 209 ? 78.327 26.343 33.081 1.00 22.71 282 ASN B C 1
ATOM 7641 O O . ASN B 1 209 ? 78.861 27.225 32.405 1.00 19.79 282 ASN B O 1
ATOM 7652 N N . LEU B 1 210 ? 77.149 26.525 33.659 1.00 17.73 283 LEU B N 1
ATOM 7653 C CA . LEU B 1 210 ? 76.451 27.796 33.450 1.00 15.93 283 LEU B CA 1
ATOM 7654 C C . LEU B 1 210 ? 77.168 28.932 34.197 1.00 15.04 283 LEU B C 1
ATOM 7655 O O . LEU B 1 210 ? 77.207 30.075 33.740 1.00 17.39 283 LEU B O 1
ATOM 7671 N N . LYS B 1 211 ? 77.703 28.633 35.373 1.00 17.20 284 LYS B N 1
ATOM 7672 C CA . LYS B 1 211 ? 78.355 29.675 36.162 1.00 14.19 284 LYS B CA 1
ATOM 7673 C C . LYS B 1 211 ? 79.640 30.100 35.415 1.00 15.86 284 LYS B C 1
ATOM 7674 O O . LYS B 1 211 ? 79.989 31.285 35.357 1.00 18.52 284 LYS B O 1
ATOM 7693 N N . GLU B 1 212 ? 80.302 29.129 34.797 1.00 18.72 285 GLU B N 1
ATOM 7694 C CA . GLU B 1 212 ? 81.514 29.409 34.031 1.00 24.99 285 GLU B CA 1
ATOM 7695 C C . GLU B 1 212 ? 81.214 30.276 32.797 1.00 26.09 285 GLU B C 1
ATOM 7696 O O . GLU B 1 212 ? 81.934 31.237 32.498 1.00 20.00 285 GLU B O 1
ATOM 7708 N N . LEU B 1 213 ? 80.155 29.935 32.073 1.00 19.04 286 LEU B N 1
ATOM 7709 C CA . LEU B 1 213 ? 79.726 30.745 30.933 1.00 18.81 286 LEU B CA 1
ATOM 7710 C C . LEU B 1 213 ? 79.325 32.137 31.402 1.00 13.88 286 LEU B C 1
ATOM 7711 O O . LEU B 1 213 ? 79.663 33.126 30.784 1.00 14.18 286 LEU B O 1
ATOM 7727 N N . HIS B 1 214 ? 78.573 32.213 32.500 1.00 16.21 287 HIS B N 1
ATOM 7728 C CA . HIS B 1 214 ? 78.140 33.511 33.018 1.00 20.45 287 HIS B CA 1
ATOM 7729 C C . HIS B 1 214 ? 79.341 34.395 33.383 1.00 17.00 287 HIS B C 1
ATOM 7730 O O . HIS B 1 214 ? 79.355 35.596 33.054 1.00 17.93 287 HIS B O 1
ATOM 7743 N N . ALA B 1 215 ? 80.380 33.796 33.974 1.00 16.48 288 ALA B N 1
ATOM 7744 C CA . ALA B 1 215 ? 81.570 34.562 34.357 1.00 19.46 288 ALA B CA 1
ATOM 7745 C C . ALA B 1 215 ? 82.288 35.141 33.130 1.00 27.78 288 ALA B C 1
ATOM 7746 O O . ALA B 1 215 ? 82.875 36.226 33.194 1.00 22.11 288 ALA B O 1
ATOM 7753 N N . ARG B 1 216 ? 82.247 34.431 32.011 1.00 19.31 289 ARG B N 1
ATOM 7754 C CA . ARG B 1 216 ? 82.847 34.956 30.771 1.00 18.74 289 ARG B CA 1
ATOM 7755 C C . ARG B 1 216 ? 81.979 35.984 30.078 1.00 21.02 289 ARG B C 1
ATOM 7756 O O . ARG B 1 216 ? 82.489 36.906 29.409 1.00 22.73 289 ARG B O 1
ATOM 7777 N N . LEU B 1 217 ? 80.669 35.847 30.252 1.00 14.77 290 LEU B N 1
ATOM 7778 C CA . LEU B 1 217 ? 79.701 36.679 29.534 1.00 20.39 290 LEU B CA 1
ATOM 7779 C C . LEU B 1 217 ? 79.471 38.026 30.209 1.00 27.92 290 LEU B C 1
ATOM 7780 O O . LEU B 1 217 ? 79.308 39.050 29.543 1.00 22.75 290 LEU B O 1
ATOM 7796 N N . VAL B 1 218 ? 79.458 38.007 31.539 1.00 19.54 291 VAL B N 1
ATOM 7797 C CA . VAL B 1 218 ? 79.017 39.142 32.339 1.00 16.27 291 VAL B CA 1
ATOM 7798 C C . VAL B 1 218 ? 80.134 39.611 33.277 1.00 22.50 291 VAL B C 1
ATOM 7799 O O . VAL B 1 218 ? 80.588 38.860 34.138 1.00 23.87 291 VAL B O 1
ATOM 7812 N N . PRO B 1 219 ? 80.591 40.858 33.101 1.00 30.31 292 PRO B N 1
ATOM 7813 C CA . PRO B 1 219 ? 81.639 41.421 33.961 1.00 45.15 292 PRO B CA 1
ATOM 7814 C C . PRO B 1 219 ? 81.215 41.402 35.421 1.00 60.11 292 PRO B C 1
ATOM 7815 O O . PRO B 1 219 ? 80.084 41.774 35.740 1.00 45.18 292 PRO B O 1
ATOM 7826 N N . ASN B 1 220 ? 82.114 40.966 36.295 1.00 76.56 293 ASN B N 1
ATOM 7827 C CA . ASN B 1 220 ? 81.787 40.818 37.705 1.00 85.26 293 ASN B CA 1
ATOM 7828 C C . ASN B 1 220 ? 81.320 42.113 38.342 1.00 82.06 293 ASN B C 1
ATOM 7829 O O . ASN B 1 220 ? 81.827 43.191 38.042 1.00 86.87 293 ASN B O 1
ATOM 7840 N N . VAL B 1 221 ? 80.337 41.993 39.220 1.00 69.97 294 VAL B N 1
ATOM 7841 C CA . VAL B 1 221 ? 79.953 43.087 40.089 1.00 71.91 294 VAL B CA 1
ATOM 7842 C C . VAL B 1 221 ? 80.136 42.602 41.519 1.00 76.17 294 VAL B C 1
ATOM 7843 O O . VAL B 1 221 ? 79.760 41.475 41.857 1.00 70.63 294 VAL B O 1
ATOM 7856 N N . GLU B 1 222 ? 80.744 43.441 42.349 1.00 91.42 295 GLU B N 1
ATOM 7857 C CA . GLU B 1 222 ? 80.901 43.122 43.758 1.00 103.89 295 GLU B CA 1
ATOM 7858 C C . GLU B 1 222 ? 79.561 43.282 44.451 1.00 98.79 295 GLU B C 1
ATOM 7859 O O . GLU B 1 222 ? 79.173 44.392 44.815 1.00 104.62 295 GLU B O 1
ATOM 7871 N N . ARG B 1 223 ? 78.848 42.177 44.626 1.00 76.11 296 ARG B N 1
ATOM 7872 C CA . ARG B 1 223 ? 77.553 42.237 45.283 1.00 62.24 296 ARG B CA 1
ATOM 7873 C C . ARG B 1 223 ? 77.533 41.478 46.597 1.00 55.42 296 ARG B C 1
ATOM 7874 O O . ARG B 1 223 ? 77.949 40.322 46.676 1.00 50.06 296 ARG B O 1
ATOM 7895 N N . ASP B 1 224 ? 77.067 42.161 47.633 1.00 60.04 297 ASP B N 1
ATOM 7896 C CA . ASP B 1 224 ? 76.714 41.502 48.869 1.00 53.06 297 ASP B CA 1
ATOM 7897 C C . ASP B 1 224 ? 75.597 40.518 48.563 1.00 47.48 297 ASP B C 1
ATOM 7898 O O . ASP B 1 224 ? 74.818 40.712 47.635 1.00 39.92 297 ASP B O 1
ATOM 7907 N N . TYR B 1 225 ? 75.551 39.448 49.339 1.00 45.58 298 TYR B N 1
ATOM 7908 C CA . TYR B 1 225 ? 74.387 38.585 49.424 1.00 39.06 298 TYR B CA 1
ATOM 7909 C C . TYR B 1 225 ? 73.101 39.410 49.480 1.00 41.17 298 TYR B C 1
ATOM 7910 O O . TYR B 1 225 ? 73.051 40.440 50.157 1.00 30.53 298 TYR B O 1
ATOM 7928 N N . ARG B 1 226 ? 72.066 38.973 48.763 1.00 27.17 299 ARG B N 1
ATOM 7929 C CA . ARG B 1 226 ? 70.751 39.581 48.912 1.00 22.98 299 ARG B CA 1
ATOM 7930 C C . ARG B 1 226 ? 69.817 38.592 49.605 1.00 25.62 299 ARG B C 1
ATOM 7931 O O . ARG B 1 226 ? 69.631 37.491 49.117 1.00 18.38 299 ARG B O 1
ATOM 7952 N N . GLY B 1 227 ? 69.225 38.990 50.728 1.00 17.32 300 GLY B N 1
ATOM 7953 C CA . GLY B 1 227 ? 68.423 38.078 51.520 1.00 17.80 300 GLY B CA 1
ATOM 7954 C C . GLY B 1 227 ? 66.988 38.034 51.041 1.00 21.15 300 GLY B C 1
ATOM 7955 O O . GLY B 1 227 ? 66.640 38.776 50.141 1.00 18.90 300 GLY B O 1
ATOM 7959 N N . PRO B 1 228 ? 66.149 37.172 51.654 1.00 17.44 301 PRO B N 1
ATOM 7960 C CA . PRO B 1 228 ? 64.719 37.080 51.340 1.00 25.22 301 PRO B CA 1
ATOM 7961 C C . PRO B 1 228 ? 64.050 38.431 51.569 1.00 29.42 301 PRO B C 1
ATOM 7962 O O . PRO B 1 228 ? 64.387 39.133 52.522 1.00 21.71 301 PRO B O 1
ATOM 7973 N N . ASN B 1 229 ? 63.120 38.792 50.698 1.00 21.32 302 ASN B N 1
ATOM 7974 C CA . ASN B 1 229 ? 62.439 40.048 50.825 1.00 23.59 302 ASN B CA 1
ATOM 7975 C C . ASN B 1 229 ? 61.212 39.824 51.695 1.00 25.09 302 ASN B C 1
ATOM 7976 O O . ASN B 1 229 ? 60.331 39.034 51.369 1.00 21.32 302 ASN B O 1
ATOM 7987 N N . ILE B 1 230 ? 61.187 40.498 52.828 1.00 22.52 303 ILE B N 1
ATOM 7988 C CA . ILE B 1 230 ? 60.097 40.346 53.774 1.00 24.78 303 ILE B CA 1
ATOM 7989 C C . ILE B 1 230 ? 59.351 41.666 53.903 1.00 31.54 303 ILE B C 1
ATOM 7990 O O . ILE B 1 230 ? 58.583 41.860 54.839 1.00 36.83 303 ILE B O 1
ATOM 8006 N N . SER B 1 231 ? 59.567 42.548 52.935 1.00 29.12 304 SER B N 1
ATOM 8007 C CA . SER B 1 231 ? 59.044 43.912 52.961 1.00 31.36 304 SER B CA 1
ATOM 8008 C C . SER B 1 231 ? 57.948 44.190 51.938 1.00 40.59 304 SER B C 1
ATOM 8009 O O . SER B 1 231 ? 57.511 45.331 51.804 1.00 44.40 304 SER B O 1
ATOM 8017 N N . GLY B 1 232 ? 57.512 43.172 51.210 1.00 44.18 305 GLY B N 1
ATOM 8018 C CA . GLY B 1 232 ? 56.493 43.365 50.194 1.00 54.32 305 GLY B CA 1
ATOM 8019 C C . GLY B 1 232 ? 56.948 42.990 48.793 1.00 47.79 305 GLY B C 1
ATOM 8020 O O . GLY B 1 232 ? 56.118 42.759 47.913 1.00 39.74 305 GLY B O 1
ATOM 8024 N N . GLY B 1 233 ? 58.262 42.945 48.587 1.00 44.18 306 GLY B N 1
ATOM 8025 C CA . GLY B 1 233 ? 58.836 42.515 47.318 1.00 43.35 306 GLY B CA 1
ATOM 8026 C C . GLY B 1 233 ? 58.759 41.005 47.165 1.00 34.39 306 GLY B C 1
ATOM 8027 O O . GLY B 1 233 ? 58.498 40.291 48.128 1.00 28.99 306 GLY B O 1
ATOM 8031 N N . THR B 1 234 ? 58.963 40.510 45.953 1.00 29.16 307 THR B N 1
ATOM 8032 C CA . THR B 1 234 ? 58.872 39.072 45.700 1.00 25.26 307 THR B CA 1
ATOM 8033 C C . THR B 1 234 ? 60.197 38.525 45.128 1.00 17.08 307 THR B C 1
ATOM 8034 O O . THR B 1 234 ? 60.322 37.343 44.857 1.00 29.30 307 THR B O 1
ATOM 8045 N N . LEU B 1 235 ? 61.196 39.377 45.019 1.00 20.37 308 LEU B N 1
ATOM 8046 C CA . LEU B 1 235 ? 62.491 38.970 44.474 1.00 24.09 308 LEU B CA 1
ATOM 8047 C C . LEU B 1 235 ? 63.101 37.875 45.351 1.00 20.78 308 LEU B C 1
ATOM 8048 O O . LEU B 1 235 ? 63.148 38.020 46.582 1.00 20.01 308 LEU B O 1
ATOM 8064 N N . PRO B 1 236 ? 63.518 36.750 44.748 1.00 22.80 309 PRO B N 1
ATOM 8065 C CA . PRO B 1 236 ? 64.145 35.781 45.645 1.00 17.57 309 PRO B CA 1
ATOM 8066 C C . PRO B 1 236 ? 65.481 36.285 46.185 1.00 23.78 309 PRO B C 1
ATOM 8067 O O . PRO B 1 236 ? 66.070 37.195 45.630 1.00 18.78 309 PRO B O 1
ATOM 8078 N N . SER B 1 237 ? 65.939 35.686 47.274 1.00 24.53 310 SER B N 1
ATOM 8079 C CA . SER B 1 237 ? 67.284 35.938 47.756 1.00 20.06 310 SER B CA 1
ATOM 8080 C C . SER B 1 237 ? 68.252 35.508 46.659 1.00 16.98 310 SER B C 1
ATOM 8081 O O . SER B 1 237 ? 67.898 34.708 45.776 1.00 13.23 310 SER B O 1
ATOM 8089 N N . SER B 1 238 ? 69.468 36.044 46.684 1.00 15.30 311 SER B N 1
ATOM 8090 C CA . SER B 1 238 ? 70.459 35.683 45.671 1.00 16.18 311 SER B CA 1
ATOM 8091 C C . SER B 1 238 ? 70.721 34.178 45.701 1.00 15.72 311 SER B C 1
ATOM 8092 O O . SER B 1 238 ? 70.812 33.553 44.633 1.00 20.43 311 SER B O 1
ATOM 8100 N N . ILE B 1 239 ? 70.851 33.615 46.903 1.00 17.25 312 ILE B N 1
ATOM 8101 C CA . ILE B 1 239 ? 71.112 32.179 47.100 1.00 16.11 312 ILE B CA 1
ATOM 8102 C C . ILE B 1 239 ? 69.914 31.317 46.640 1.00 14.14 312 ILE B C 1
ATOM 8103 O O . ILE B 1 239 ? 70.076 30.318 45.946 1.00 17.75 312 ILE B O 1
ATOM 8119 N N . GLY B 1 240 ? 68.709 31.696 47.023 1.00 13.37 313 GLY B N 1
ATOM 8120 C CA . GLY B 1 240 ? 67.523 30.962 46.586 1.00 19.48 313 GLY B CA 1
ATOM 8121 C C . GLY B 1 240 ? 67.282 30.966 45.080 1.00 19.18 313 GLY B C 1
ATOM 8122 O O . GLY B 1 240 ? 66.882 29.961 44.519 1.00 18.66 313 GLY B O 1
ATOM 8126 N N . GLY B 1 241 ? 67.508 32.100 44.429 1.00 14.95 314 GLY B N 1
ATOM 8127 C CA . GLY B 1 241 ? 67.334 32.198 42.985 1.00 20.15 314 GLY B CA 1
ATOM 8128 C C . GLY B 1 241 ? 68.320 31.302 42.263 1.00 21.57 314 GLY B C 1
ATOM 8129 O O . GLY B 1 241 ? 67.967 30.546 41.346 1.00 16.96 314 GLY B O 1
ATOM 8133 N N . GLU B 1 242 ? 69.578 31.361 42.682 1.00 13.93 315 GLU B N 1
ATOM 8134 C CA . GLU B 1 242 ? 70.586 30.537 42.025 1.00 13.72 315 GLU B CA 1
ATOM 8135 C C . GLU B 1 242 ? 70.253 29.084 42.298 1.00 18.38 315 GLU B C 1
ATOM 8136 O O . GLU B 1 242 ? 70.446 28.224 41.445 1.00 17.05 315 GLU B O 1
ATOM 8148 N N . GLY B 1 243 ? 69.753 28.799 43.501 1.00 16.28 316 GLY B N 1
ATOM 8149 C CA . GLY B 1 243 ? 69.454 27.420 43.859 1.00 19.56 316 GLY B CA 1
ATOM 8150 C C . GLY B 1 243 ? 68.275 26.885 43.050 1.00 18.40 316 GLY B C 1
ATOM 8151 O O . GLY B 1 243 ? 68.226 25.713 42.695 1.00 16.65 316 GLY B O 1
ATOM 8155 N N . MET B 1 244 ? 67.313 27.743 42.761 1.00 14.79 317 MET B N 1
ATOM 8156 C CA . MET B 1 244 ? 66.160 27.301 41.950 1.00 20.56 317 MET B CA 1
ATOM 8157 C C . MET B 1 244 ? 66.619 27.063 40.521 1.00 20.82 317 MET B C 1
ATOM 8158 O O . MET B 1 244 ? 66.166 26.110 39.869 1.00 21.58 317 MET B O 1
ATOM 8172 N N . LEU B 1 245 ? 67.508 27.921 40.023 1.00 16.34 318 LEU B N 1
ATOM 8173 C CA . LEU B 1 245 ? 68.015 27.723 38.651 1.00 17.86 318 LEU B CA 1
ATOM 8174 C C . LEU B 1 245 ? 68.740 26.385 38.608 1.00 22.38 318 LEU B C 1
ATOM 8175 O O . LEU B 1 245 ? 68.521 25.571 37.706 1.00 18.77 318 LEU B O 1
ATOM 8191 N N . LYS B 1 246 ? 69.566 26.120 39.623 1.00 17.94 319 LYS B N 1
ATOM 8192 C CA . LYS B 1 246 ? 70.326 24.880 39.638 1.00 18.87 319 LYS B CA 1
ATOM 8193 C C . LYS B 1 246 ? 69.410 23.661 39.643 1.00 21.10 319 LYS B C 1
ATOM 8194 O O . LYS B 1 246 ? 69.654 22.692 38.926 1.00 21.15 319 LYS B O 1
ATOM 8213 N N . GLN B 1 247 ? 68.367 23.700 40.471 1.00 21.26 320 GLN B N 1
ATOM 8214 C CA . GLN B 1 247 ? 67.489 22.550 40.598 1.00 27.36 320 GLN B CA 1
ATOM 8215 C C . GLN B 1 247 ? 66.683 22.356 39.320 1.00 26.02 320 GLN B C 1
ATOM 8216 O O . GLN B 1 247 ? 66.369 21.231 38.935 1.00 27.50 320 GLN B O 1
ATOM 8230 N N . HIS B 1 248 ? 66.356 23.472 38.675 1.00 19.17 321 HIS B N 1
ATOM 8231 C CA . HIS B 1 248 ? 65.623 23.468 37.421 1.00 20.06 321 HIS B CA 1
ATOM 8232 C C . HIS B 1 248 ? 66.356 22.704 36.324 1.00 29.24 321 HIS B C 1
ATOM 8233 O O . HIS B 1 248 ? 65.753 21.896 35.609 1.00 27.97 321 HIS B O 1
ATOM 8246 N N . ILE B 1 249 ? 67.650 22.972 36.156 1.00 23.16 322 ILE B N 1
ATOM 8247 C CA . ILE B 1 249 ? 68.363 22.368 35.034 1.00 21.63 322 ILE B CA 1
ATOM 8248 C C . ILE B 1 249 ? 68.911 20.981 35.363 1.00 31.63 322 ILE B C 1
ATOM 8249 O O . ILE B 1 249 ? 68.914 20.098 34.503 1.00 34.95 322 ILE B O 1
ATOM 8265 N N . GLU B 1 250 ? 69.360 20.788 36.599 1.00 25.05 323 GLU B N 1
ATOM 8266 C CA . GLU B 1 250 ? 70.013 19.545 36.998 1.00 32.80 323 GLU B CA 1
ATOM 8267 C C . GLU B 1 250 ? 69.013 18.504 37.478 1.00 40.28 323 GLU B C 1
ATOM 8268 O O . GLU B 1 250 ? 69.322 17.318 37.521 1.00 43.27 323 GLU B O 1
ATOM 8280 N N . GLY B 1 251 ? 67.818 18.952 37.839 1.00 29.82 324 GLY B N 1
ATOM 8281 C CA . GLY B 1 251 ? 66.782 18.064 38.325 1.00 38.12 324 GLY B CA 1
ATOM 8282 C C . GLY B 1 251 ? 65.568 18.089 37.429 1.00 37.57 324 GLY B C 1
ATOM 8283 O O . GLY B 1 251 ? 65.308 17.140 36.705 1.00 35.97 324 GLY B O 1
ATOM 8287 N N . PHE B 1 252 ? 64.823 19.187 37.458 1.00 30.11 325 PHE B N 1
ATOM 8288 C CA . PHE B 1 252 ? 63.575 19.255 36.701 1.00 30.56 325 PHE B CA 1
ATOM 8289 C C . PHE B 1 252 ? 63.694 18.872 35.214 1.00 40.96 325 PHE B C 1
ATOM 8290 O O . PHE B 1 252 ? 62.945 18.013 34.723 1.00 33.77 325 PHE B O 1
ATOM 8307 N N . LEU B 1 253 ? 64.617 19.518 34.499 1.00 30.17 326 LEU B N 1
ATOM 8308 C CA . LEU B 1 253 ? 64.759 19.300 33.059 1.00 29.55 326 LEU B CA 1
ATOM 8309 C C . LEU B 1 253 ? 65.540 18.026 32.727 1.00 37.81 326 LEU B C 1
ATOM 8310 O O . LEU B 1 253 ? 65.468 17.532 31.597 1.00 37.13 326 LEU B O 1
ATOM 8326 N N . LYS B 1 254 ? 66.283 17.484 33.690 1.00 37.77 327 LYS B N 1
ATOM 8327 C CA . LYS B 1 254 ? 67.154 16.348 33.385 1.00 57.15 327 LYS B CA 1
ATOM 8328 C C . LYS B 1 254 ? 66.491 15.012 33.707 1.00 66.96 327 LYS B C 1
ATOM 8329 O O . LYS B 1 254 ? 66.787 13.995 33.072 1.00 79.27 327 LYS B O 1
ATOM 8348 N N . GLU B 1 255 ? 65.588 15.018 34.680 1.00 48.54 328 GLU B N 1
ATOM 8349 C CA . GLU B 1 255 ? 64.857 13.811 35.057 1.00 62.41 328 GLU B CA 1
ATOM 8350 C C . GLU B 1 255 ? 63.815 13.469 33.991 1.00 64.28 328 GLU B C 1
ATOM 8351 O O . GLU B 1 255 ? 63.563 12.298 33.710 1.00 62.69 328 GLU B O 1
ATOM 8363 N N . ASN B 1 256 ? 63.219 14.502 33.398 1.00 49.23 329 ASN B N 1
ATOM 8364 C CA . ASN B 1 256 ? 62.176 14.327 32.386 1.00 40.82 329 ASN B CA 1
ATOM 8365 C C . ASN B 1 256 ? 62.425 15.256 31.217 1.00 46.76 329 ASN B C 1
ATOM 8366 O O . ASN B 1 256 ? 61.765 16.297 31.104 1.00 37.74 329 ASN B O 1
ATOM 8377 N N . PRO B 1 257 ? 63.380 14.884 30.343 1.00 52.36 330 PRO B N 1
ATOM 8378 C CA . PRO B 1 257 ? 63.885 15.786 29.300 1.00 48.31 330 PRO B CA 1
ATOM 8379 C C . PRO B 1 257 ? 62.765 16.387 28.447 1.00 47.39 330 PRO B C 1
ATOM 8380 O O . PRO B 1 257 ? 61.720 15.772 28.286 1.00 44.56 330 PRO B O 1
ATOM 8391 N N . VAL B 1 258 ? 62.988 17.592 27.933 1.00 55.14 331 VAL B N 1
ATOM 8392 C CA . VAL B 1 258 ? 62.049 18.234 27.023 1.00 53.36 331 VAL B CA 1
ATOM 8393 C C . VAL B 1 258 ? 62.578 18.137 25.597 1.00 45.81 331 VAL B C 1
ATOM 8394 O O . VAL B 1 258 ? 63.703 17.695 25.365 1.00 41.06 331 VAL B O 1
ATOM 8407 N N . ALA B 1 259 ? 61.765 18.553 24.642 1.00 36.12 332 ALA B N 1
ATOM 8408 C CA . ALA B 1 259 ? 62.150 18.484 23.233 1.00 46.86 332 ALA B CA 1
ATOM 8409 C C . ALA B 1 259 ? 63.253 19.490 22.928 1.00 42.31 332 ALA B C 1
ATOM 8410 O O . ALA B 1 259 ? 63.236 20.604 23.437 1.00 33.83 332 ALA B O 1
ATOM 8417 N N . ASP B 1 260 ? 64.196 19.102 22.081 1.00 46.80 333 ASP B N 1
ATOM 8418 C CA . ASP B 1 260 ? 65.294 19.982 21.703 1.00 55.75 333 ASP B CA 1
ATOM 8419 C C . ASP B 1 260 ? 64.813 21.350 21.216 1.00 44.06 333 ASP B C 1
ATOM 8420 O O . ASP B 1 260 ? 65.428 22.381 21.512 1.00 42.15 333 ASP B O 1
ATOM 8429 N N . LYS B 1 261 ? 63.733 21.363 20.440 1.00 43.09 334 LYS B N 1
ATOM 8430 C CA . LYS B 1 261 ? 63.238 22.617 19.883 1.00 45.94 334 LYS B CA 1
ATOM 8431 C C . LYS B 1 261 ? 62.659 23.514 20.972 1.00 40.74 334 LYS B C 1
ATOM 8432 O O . LYS B 1 261 ? 62.485 24.713 20.762 1.00 42.61 334 LYS B O 1
ATOM 8451 N N . ASP B 1 262 ? 62.367 22.928 22.136 1.00 35.16 335 ASP B N 1
ATOM 8452 C CA . ASP B 1 262 ? 61.808 23.682 23.269 1.00 38.08 335 ASP B CA 1
ATOM 8453 C C . ASP B 1 262 ? 62.821 23.972 24.394 1.00 33.22 335 ASP B C 1
ATOM 8454 O O . ASP B 1 262 ? 62.521 24.716 25.348 1.00 29.54 335 ASP B O 1
ATOM 8463 N N . LEU B 1 263 ? 64.003 23.372 24.301 1.00 31.17 336 LEU B N 1
ATOM 8464 C CA . LEU B 1 263 ? 64.983 23.465 25.383 1.00 28.27 336 LEU B CA 1
ATOM 8465 C C . LEU B 1 263 ? 65.441 24.904 25.657 1.00 20.63 336 LEU B C 1
ATOM 8466 O O . LEU B 1 263 ? 65.577 25.300 26.812 1.00 21.36 336 LEU B O 1
ATOM 8482 N N . GLY B 1 264 ? 65.686 25.698 24.625 1.00 18.46 337 GLY B N 1
ATOM 8483 C CA . GLY B 1 264 ? 66.162 27.062 24.858 1.00 18.89 337 GLY B CA 1
ATOM 8484 C C . GLY B 1 264 ? 65.142 27.904 25.621 1.00 23.79 337 GLY B C 1
ATOM 8485 O O . GLY B 1 264 ? 65.496 28.746 26.440 1.00 13.81 337 GLY B O 1
ATOM 8489 N N . LYS B 1 265 ? 63.861 27.688 25.336 1.00 16.54 338 LYS B N 1
ATOM 8490 C CA . LYS B 1 265 ? 62.787 28.407 26.016 1.00 24.87 338 LYS B CA 1
ATOM 8491 C C . LYS B 1 265 ? 62.760 28.074 27.489 1.00 19.00 338 LYS B C 1
ATOM 8492 O O . LYS B 1 265 ? 62.587 28.966 28.327 1.00 26.27 338 LYS B O 1
ATOM 8511 N N . HIS B 1 266 ? 62.946 26.798 27.819 1.00 22.23 339 HIS B N 1
ATOM 8512 C CA . HIS B 1 266 ? 62.948 26.390 29.236 1.00 23.06 339 HIS B CA 1
ATOM 8513 C C . HIS B 1 266 ? 64.139 26.976 29.970 1.00 22.18 339 HIS B C 1
ATOM 8514 O O . HIS B 1 266 ? 64.036 27.337 31.144 1.00 20.84 339 HIS B O 1
ATOM 8527 N N . LEU B 1 267 ? 65.277 27.063 29.288 1.00 20.60 340 LEU B N 1
ATOM 8528 C CA . LEU B 1 267 ? 66.481 27.625 29.921 1.00 19.19 340 LEU B CA 1
ATOM 8529 C C . LEU B 1 267 ? 66.337 29.131 30.107 1.00 18.92 340 LEU B C 1
ATOM 8530 O O . LEU B 1 267 ? 66.689 29.671 31.151 1.00 17.56 340 LEU B O 1
ATOM 8546 N N . PHE B 1 268 ? 65.830 29.805 29.077 1.00 18.32 341 PHE B N 1
ATOM 8547 C CA . PHE B 1 268 ? 65.619 31.250 29.118 1.00 13.82 341 PHE B CA 1
ATOM 8548 C C . PHE B 1 268 ? 64.694 31.568 30.301 1.00 20.58 341 PHE B C 1
ATOM 8549 O O . PHE B 1 268 ? 64.984 32.446 31.126 1.00 18.52 341 PHE B O 1
ATOM 8566 N N . ALA B 1 269 ? 63.594 30.823 30.403 1.00 17.72 342 ALA B N 1
ATOM 8567 C CA . ALA B 1 269 ? 62.592 31.078 31.436 1.00 18.57 342 ALA B CA 1
ATOM 8568 C C . ALA B 1 269 ? 63.201 30.871 32.814 1.00 21.56 342 ALA B C 1
ATOM 8569 O O . ALA B 1 269 ? 62.911 31.611 33.739 1.00 22.27 342 ALA B O 1
ATOM 8576 N N . GLY B 1 270 ? 64.044 29.853 32.936 1.00 17.35 343 GLY B N 1
ATOM 8577 C CA . GLY B 1 270 ? 64.640 29.523 34.216 1.00 21.72 343 GLY B CA 1
ATOM 8578 C C . GLY B 1 270 ? 65.577 30.582 34.741 1.00 21.16 343 GLY B C 1
ATOM 8579 O O . GLY B 1 270 ? 65.460 31.009 35.884 1.00 19.19 343 GLY B O 1
ATOM 8583 N N . VAL B 1 271 ? 66.527 30.999 33.910 1.00 16.73 344 VAL B N 1
ATOM 8584 C CA . VAL B 1 271 ? 67.532 31.975 34.338 1.00 11.87 344 VAL B CA 1
ATOM 8585 C C . VAL B 1 271 ? 66.869 33.275 34.735 1.00 16.86 344 VAL B C 1
ATOM 8586 O O . VAL B 1 271 ? 67.140 33.829 35.789 1.00 16.43 344 VAL B O 1
ATOM 8599 N N . ILE B 1 272 ? 65.988 33.770 33.874 1.00 19.93 345 ILE B N 1
ATOM 8600 C CA . ILE B 1 272 ? 65.409 35.080 34.117 1.00 16.21 345 ILE B CA 1
ATOM 8601 C C . ILE B 1 272 ? 64.296 34.989 35.156 1.00 19.28 345 ILE B C 1
ATOM 8602 O O . ILE B 1 272 ? 64.232 35.805 36.078 1.00 21.42 345 ILE B O 1
ATOM 8618 N N . GLY B 1 273 ? 63.447 33.976 35.031 1.00 17.15 346 GLY B N 1
ATOM 8619 C CA . GLY B 1 273 ? 62.309 33.828 35.932 1.00 20.14 346 GLY B CA 1
ATOM 8620 C C . GLY B 1 273 ? 62.655 33.524 37.365 1.00 22.43 346 GLY B C 1
ATOM 8621 O O . GLY B 1 273 ? 61.912 33.876 38.292 1.00 22.45 346 GLY B O 1
ATOM 8625 N N . TYR B 1 274 ? 63.767 32.846 37.574 1.00 16.00 347 TYR B N 1
ATOM 8626 C CA . TYR B 1 274 ? 64.181 32.530 38.935 1.00 15.88 347 TYR B CA 1
ATOM 8627 C C . TYR B 1 274 ? 65.182 33.564 39.453 1.00 18.87 347 TYR B C 1
ATOM 8628 O O . TYR B 1 274 ? 65.561 33.513 40.605 1.00 20.59 347 TYR B O 1
ATOM 8646 N N . HIS B 1 275 ? 65.655 34.465 38.589 1.00 15.41 348 HIS B N 1
ATOM 8647 C CA . HIS B 1 275 ? 66.731 35.407 38.950 1.00 18.66 348 HIS B CA 1
ATOM 8648 C C . HIS B 1 275 ? 67.956 34.619 39.363 1.00 18.58 348 HIS B C 1
ATOM 8649 O O . HIS B 1 275 ? 68.482 34.791 40.465 1.00 18.36 348 HIS B O 1
ATOM 8662 N N . GLY B 1 276 ? 68.423 33.759 38.464 1.00 17.49 349 GLY B N 1
ATOM 8663 C CA . GLY B 1 276 ? 69.494 32.836 38.786 1.00 20.30 349 GLY B CA 1
ATOM 8664 C C . GLY B 1 276 ? 70.782 33.555 39.143 1.00 26.69 349 GLY B C 1
ATOM 8665 O O . GLY B 1 276 ? 71.529 33.073 39.978 1.00 28.06 349 GLY B O 1
ATOM 8669 N N . PHE B 1 277 ? 71.049 34.700 38.515 1.00 17.18 350 PHE B N 1
ATOM 8670 C CA . PHE B 1 277 ? 72.286 35.445 38.786 1.00 18.75 350 PHE B CA 1
ATOM 8671 C C . PHE B 1 277 ? 72.005 36.861 39.282 1.00 22.69 350 PHE B C 1
ATOM 8672 O O . PHE B 1 277 ? 70.918 37.384 39.087 1.00 28.46 350 PHE B O 1
ATOM 8689 N N . THR B 1 278 ? 72.985 37.504 39.918 1.00 23.95 351 THR B N 1
ATOM 8690 C CA . THR B 1 278 ? 72.748 38.845 40.430 1.00 29.90 351 THR B CA 1
ATOM 8691 C C . THR B 1 278 ? 72.861 39.916 39.365 1.00 30.35 351 THR B C 1
ATOM 8692 O O . THR B 1 278 ? 72.405 41.036 39.577 1.00 36.39 351 THR B O 1
ATOM 8703 N N . ASP B 1 279 ? 73.475 39.580 38.230 1.00 20.67 352 ASP B N 1
ATOM 8704 C CA . ASP B 1 279 ? 73.640 40.541 37.150 1.00 18.93 352 ASP B CA 1
ATOM 8705 C C . ASP B 1 279 ? 73.562 39.827 35.823 1.00 22.58 352 ASP B C 1
ATOM 8706 O O . ASP B 1 279 ? 73.965 38.689 35.723 1.00 18.54 352 ASP B O 1
ATOM 8715 N N . GLY B 1 280 ? 73.032 40.494 34.808 1.00 22.31 353 GLY B N 1
ATOM 8716 C CA . GLY B 1 280 ? 73.083 39.955 33.452 1.00 20.99 353 GLY B CA 1
ATOM 8717 C C . GLY B 1 280 ? 72.170 38.762 33.184 1.00 25.45 353 GLY B C 1
ATOM 8718 O O . GLY B 1 280 ? 72.426 37.975 32.260 1.00 18.42 353 GLY B O 1
ATOM 8722 N N . ASN B 1 281 ? 71.105 38.605 33.963 1.00 19.24 354 ASN B N 1
ATOM 8723 C CA . ASN B 1 281 ? 70.169 37.518 33.693 1.00 19.97 354 ASN B CA 1
ATOM 8724 C C . ASN B 1 281 ? 69.615 37.602 32.290 1.00 23.46 354 ASN B C 1
ATOM 8725 O O . ASN B 1 281 ? 69.416 36.592 31.668 1.00 16.39 354 ASN B O 1
ATOM 8736 N N . GLY B 1 282 ? 69.327 38.800 31.801 1.00 19.00 355 GLY B N 1
ATOM 8737 C CA . GLY B 1 282 ? 68.710 38.904 30.488 1.00 17.54 355 GLY B CA 1
ATOM 8738 C C . GLY B 1 282 ? 69.648 38.395 29.393 1.00 17.63 355 GLY B C 1
ATOM 8739 O O . GLY B 1 282 ? 69.253 37.545 28.594 1.00 21.91 355 GLY B O 1
ATOM 8743 N N . ARG B 1 283 ? 70.885 38.894 29.344 1.00 15.00 356 ARG B N 1
ATOM 8744 C CA . ARG B 1 283 ? 71.828 38.402 28.327 1.00 18.19 356 ARG B CA 1
ATOM 8745 C C . ARG B 1 283 ? 72.087 36.926 28.491 1.00 16.94 356 ARG B C 1
ATOM 8746 O O . ARG B 1 283 ? 72.282 36.242 27.508 1.00 16.37 356 ARG B O 1
ATOM 8767 N N . MET B 1 284 ? 72.186 36.461 29.736 1.00 12.74 357 MET B N 1
ATOM 8768 C CA . MET B 1 284 ? 72.484 35.049 30.001 1.00 15.33 357 MET B CA 1
ATOM 8769 C C . MET B 1 284 ? 71.343 34.167 29.488 1.00 15.41 357 MET B C 1
ATOM 8770 O O . MET B 1 284 ? 71.570 33.103 28.862 1.00 14.45 357 MET B O 1
ATOM 8784 N N . GLY B 1 285 ? 70.113 34.575 29.795 1.00 16.11 358 GLY B N 1
ATOM 8785 C CA . GLY B 1 285 ? 68.937 33.860 29.308 1.00 15.14 358 GLY B CA 1
ATOM 8786 C C . GLY B 1 285 ? 68.898 33.769 27.791 1.00 15.55 358 GLY B C 1
ATOM 8787 O O . GLY B 1 285 ? 68.641 32.694 27.204 1.00 11.86 358 GLY B O 1
ATOM 8791 N N . ARG B 1 286 ? 69.158 34.892 27.143 1.00 15.77 359 ARG B N 1
ATOM 8792 C CA . ARG B 1 286 ? 69.219 34.913 25.677 1.00 14.29 359 ARG B CA 1
ATOM 8793 C C . ARG B 1 286 ? 70.368 34.097 25.111 1.00 16.17 359 ARG B C 1
ATOM 8794 O O . ARG B 1 286 ? 70.223 33.418 24.085 1.00 14.45 359 ARG B O 1
ATOM 8815 N N . MET B 1 287 ? 71.518 34.154 25.778 1.00 12.76 360 MET B N 1
ATOM 8816 C CA . MET B 1 287 ? 72.657 33.371 25.343 1.00 12.35 360 MET B CA 1
ATOM 8817 C C . MET B 1 287 ? 72.264 31.906 25.396 1.00 14.00 360 MET B C 1
ATOM 8818 O O . MET B 1 287 ? 72.514 31.184 24.450 1.00 14.31 360 MET B O 1
ATOM 8832 N N . LEU B 1 288 ? 71.649 31.439 26.498 1.00 12.69 361 LEU B N 1
ATOM 8833 C CA . LEU B 1 288 ? 71.297 30.011 26.591 1.00 13.42 361 LEU B CA 1
ATOM 8834 C C . LEU B 1 288 ? 70.227 29.613 25.567 1.00 17.02 361 LEU B C 1
ATOM 8835 O O . LEU B 1 288 ? 70.279 28.537 24.982 1.00 16.03 361 LEU B O 1
ATOM 8851 N N . TYR B 1 289 ? 69.239 30.472 25.385 1.00 18.29 362 TYR B N 1
ATOM 8852 C CA . TYR B 1 289 ? 68.225 30.249 24.345 1.00 17.40 362 TYR B CA 1
ATOM 8853 C C . TYR B 1 289 ? 68.888 30.069 22.997 1.00 19.87 362 TYR B C 1
ATOM 8854 O O . TYR B 1 289 ? 68.559 29.135 22.242 1.00 17.40 362 TYR B O 1
ATOM 8872 N N . ALA B 1 290 ? 69.821 30.957 22.681 1.00 14.70 363 ALA B N 1
ATOM 8873 C CA . ALA B 1 290 ? 70.488 30.917 21.382 1.00 12.19 363 ALA B CA 1
ATOM 8874 C C . ALA B 1 290 ? 71.339 29.681 21.226 1.00 18.61 363 ALA B C 1
ATOM 8875 O O . ALA B 1 290 ? 71.342 29.037 20.168 1.00 14.93 363 ALA B O 1
ATOM 8882 N N . ILE B 1 291 ? 72.075 29.329 22.274 1.00 16.61 364 ILE B N 1
ATOM 8883 C CA . ILE B 1 291 ? 72.948 28.187 22.172 1.00 14.41 364 ILE B CA 1
ATOM 8884 C C . ILE B 1 291 ? 72.105 26.954 21.916 1.00 21.92 364 ILE B C 1
ATOM 8885 O O . ILE B 1 291 ? 72.438 26.142 21.051 1.00 19.14 364 ILE B O 1
ATOM 8901 N N . ALA B 1 292 ? 71.004 26.816 22.652 1.00 18.51 365 ALA B N 1
ATOM 8902 C CA . ALA B 1 292 ? 70.149 25.634 22.494 1.00 22.64 365 ALA B CA 1
ATOM 8903 C C . ALA B 1 292 ? 69.588 25.600 21.087 1.00 29.09 365 ALA B C 1
ATOM 8904 O O . ALA B 1 292 ? 69.531 24.546 20.439 1.00 20.15 365 ALA B O 1
ATOM 8911 N N . GLU B 1 293 ? 69.183 26.762 20.596 1.00 15.35 366 GLU B N 1
ATOM 8912 C CA . GLU B 1 293 ? 68.693 26.829 19.215 1.00 24.72 366 GLU B CA 1
ATOM 8913 C C . GLU B 1 293 ? 69.738 26.400 18.183 1.00 23.27 366 GLU B C 1
ATOM 8914 O O . GLU B 1 293 ? 69.452 25.590 17.293 1.00 23.53 366 GLU B O 1
ATOM 8926 N N . LEU B 1 294 ? 70.920 26.996 18.256 1.00 16.40 367 LEU B N 1
ATOM 8927 C CA . LEU B 1 294 ? 72.001 26.721 17.300 1.00 14.31 367 LEU B CA 1
ATOM 8928 C C . LEU B 1 294 ? 72.392 25.239 17.3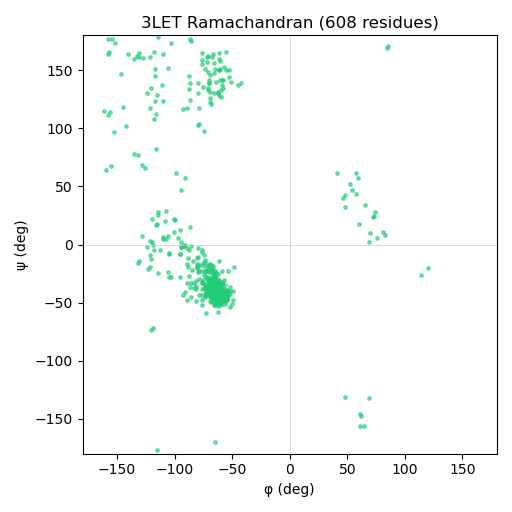60 1.00 23.27 367 LEU B C 1
ATOM 8929 O O . LEU B 1 294 ? 72.737 24.642 16.352 1.00 24.01 367 LEU B O 1
ATOM 8945 N N . ARG B 1 295 ? 72.319 24.633 18.536 1.00 17.01 368 ARG B N 1
ATOM 8946 C CA . ARG B 1 295 ? 72.632 23.213 18.645 1.00 22.64 368 ARG B CA 1
ATOM 8947 C C . ARG B 1 295 ? 71.566 22.348 17.991 1.00 32.06 368 ARG B C 1
ATOM 8948 O O . ARG B 1 295 ? 71.812 21.195 17.630 1.00 29.94 368 ARG B O 1
ATOM 8969 N N . ASN B 1 296 ? 70.387 22.917 17.824 1.00 19.99 369 ASN B N 1
ATOM 8970 C CA . ASN B 1 296 ? 69.288 22.224 17.152 1.00 25.11 369 ASN B CA 1
ATOM 8971 C C . ASN B 1 296 ? 69.190 22.705 15.689 1.00 27.64 369 ASN B C 1
ATOM 8972 O O . ASN B 1 296 ? 68.148 22.589 15.063 1.00 27.60 369 ASN B O 1
ATOM 8983 N N . ASP B 1 297 ? 70.295 23.266 15.185 1.00 24.20 370 ASP B N 1
ATOM 8984 C CA . ASP B 1 297 ? 70.436 23.737 13.795 1.00 24.98 370 ASP B CA 1
ATOM 8985 C C . ASP B 1 297 ? 69.395 24.770 13.397 1.00 30.21 370 ASP B C 1
ATOM 8986 O O . ASP B 1 297 ? 68.841 24.722 12.293 1.00 29.03 370 ASP B O 1
ATOM 8995 N N . SER B 1 298 ? 69.133 25.727 14.275 1.00 26.72 371 SER B N 1
ATOM 8996 C CA . SER B 1 298 ? 68.129 26.739 13.980 1.00 32.50 371 SER B CA 1
ATOM 8997 C C . SER B 1 298 ? 68.427 28.045 14.701 1.00 33.84 371 SER B C 1
ATOM 8998 O O . SER B 1 298 ? 69.327 28.122 15.538 1.00 23.02 371 SER B O 1
ATOM 9006 N N . PHE B 1 299 ? 67.652 29.069 14.387 1.00 20.76 372 PHE B N 1
ATOM 9007 C CA . PHE B 1 299 ? 67.574 30.198 15.284 1.00 23.62 372 PHE B CA 1
ATOM 9008 C C . PHE B 1 299 ? 66.338 31.018 15.002 1.00 25.35 372 PHE B C 1
ATOM 9009 O O . PHE B 1 299 ? 66.235 31.645 13.957 1.00 23.90 372 PHE B O 1
ATOM 9026 N N . ASN B 1 300 ? 65.434 31.042 15.975 1.00 20.13 373 ASN B N 1
ATOM 9027 C CA . ASN B 1 300 ? 64.194 31.791 15.868 1.00 25.52 373 ASN B CA 1
ATOM 9028 C C . ASN B 1 300 ? 64.156 32.867 16.956 1.00 25.45 373 ASN B C 1
ATOM 9029 O O . ASN B 1 300 ? 64.021 32.544 18.132 1.00 26.69 373 ASN B O 1
ATOM 9040 N N . PRO B 1 301 ? 64.307 34.150 16.569 1.00 20.35 374 PRO B N 1
ATOM 9041 C CA . PRO B 1 301 ? 64.408 35.189 17.605 1.00 27.58 374 PRO B CA 1
ATOM 9042 C C . PRO B 1 301 ? 63.084 35.377 18.325 1.00 25.63 374 PRO B C 1
ATOM 9043 O O . PRO B 1 301 ? 62.051 35.492 17.652 1.00 27.65 374 PRO B O 1
ATOM 9054 N N . LEU B 1 302 ? 63.114 35.384 19.653 1.00 26.08 375 LEU B N 1
ATOM 9055 C CA . LEU B 1 302 ? 61.897 35.578 20.460 1.00 25.73 375 LEU B CA 1
ATOM 9056 C C . LEU B 1 302 ? 61.387 37.018 20.360 1.00 22.15 375 LEU B C 1
ATOM 9057 O O . LEU B 1 302 ? 62.141 37.973 20.513 1.00 22.06 375 LEU B O 1
ATOM 9073 N N . ALA B 1 303 ? 60.090 37.168 20.136 1.00 25.31 376 ALA B N 1
ATOM 9074 C CA . ALA B 1 303 ? 59.456 38.468 20.273 1.00 26.44 376 ALA B CA 1
ATOM 9075 C C . ALA B 1 303 ? 59.386 38.798 21.757 1.00 33.51 376 ALA B C 1
ATOM 9076 O O . ALA B 1 303 ? 59.431 37.902 22.610 1.00 24.42 376 ALA B O 1
ATOM 9083 N N . MET B 1 304 ? 59.287 40.079 22.075 1.00 23.32 377 MET B N 1
ATOM 9084 C CA . MET B 1 304 ? 59.182 40.485 23.479 1.00 31.91 377 MET B CA 1
ATOM 9085 C C . MET B 1 304 ? 58.018 39.801 24.203 1.00 37.21 377 MET B C 1
ATOM 9086 O O . MET B 1 304 ? 58.161 39.359 25.344 1.00 25.12 377 MET B O 1
ATOM 9100 N N . ASN B 1 305 ? 56.862 39.726 23.552 1.00 28.89 378 ASN B N 1
ATOM 9101 C CA . ASN B 1 305 ? 55.691 39.089 24.156 1.00 26.81 378 ASN B CA 1
ATOM 9102 C C . ASN B 1 305 ? 55.998 37.636 24.518 1.00 21.66 378 ASN B C 1
ATOM 9103 O O . ASN B 1 305 ? 55.519 37.118 25.519 1.00 28.18 378 ASN B O 1
ATOM 9114 N N . ALA B 1 306 ? 56.812 36.985 23.696 1.00 21.91 379 ALA B N 1
ATOM 9115 C CA . ALA B 1 306 ? 57.206 35.614 23.969 1.00 25.66 379 ALA B CA 1
ATOM 9116 C C . ALA B 1 306 ? 58.135 35.598 25.195 1.00 29.62 379 ALA B C 1
ATOM 9117 O O . ALA B 1 306 ? 57.950 34.784 26.108 1.00 22.06 379 ALA B O 1
ATOM 9124 N N . GLU B 1 307 ? 59.105 36.508 25.236 1.00 28.09 380 GLU B N 1
ATOM 9125 C CA . GLU B 1 307 ? 60.041 36.570 26.372 1.00 20.96 380 GLU B CA 1
ATOM 9126 C C . GLU B 1 307 ? 59.258 36.714 27.662 1.00 24.94 380 GLU B C 1
ATOM 9127 O O . GLU B 1 307 ? 59.508 36.007 28.649 1.00 23.73 380 GLU B O 1
ATOM 9139 N N . ASN B 1 308 ? 58.309 37.640 27.650 1.00 22.67 381 ASN B N 1
ATOM 9140 C CA . ASN B 1 308 ? 57.534 37.907 28.835 1.00 24.91 381 ASN B CA 1
ATOM 9141 C C . ASN B 1 308 ? 56.702 36.710 29.240 1.00 30.23 381 ASN B C 1
ATOM 9142 O O . ASN B 1 308 ? 56.590 36.409 30.429 1.00 23.04 381 ASN B O 1
ATOM 9153 N N . SER B 1 309 ? 56.123 36.012 28.273 1.00 23.64 382 SER B N 1
ATOM 9154 C CA . SER B 1 309 ? 55.261 34.889 28.622 1.00 29.44 382 SER B CA 1
ATOM 9155 C C . SER B 1 309 ? 56.106 33.777 29.225 1.00 31.09 382 SER B C 1
ATOM 9156 O O . SER B 1 309 ? 55.650 33.025 30.082 1.00 32.37 382 SER B O 1
ATOM 9164 N N . LEU B 1 310 ? 57.347 33.677 28.771 1.00 24.03 383 LEU B N 1
ATOM 9165 C CA . LEU B 1 310 ? 58.253 32.658 29.265 1.00 21.14 383 LEU B CA 1
ATOM 9166 C C . LEU B 1 310 ? 58.740 32.939 30.681 1.00 23.14 383 LEU B C 1
ATOM 9167 O O . LEU B 1 310 ? 58.518 32.114 31.568 1.00 24.13 383 LEU B O 1
ATOM 9183 N N . HIS B 1 311 ? 59.390 34.077 30.933 1.00 17.21 384 HIS B N 1
ATOM 9184 C CA . HIS B 1 311 ? 60.010 34.254 32.276 1.00 18.54 384 HIS B CA 1
ATOM 9185 C C . HIS B 1 311 ? 58.995 34.646 33.341 1.00 28.53 384 HIS B C 1
ATOM 9186 O O . HIS B 1 311 ? 59.208 34.417 34.535 1.00 26.56 384 HIS B O 1
ATOM 9199 N N . GLY B 1 312 ? 57.875 35.211 32.918 1.00 26.97 385 GLY B N 1
ATOM 9200 C CA . GLY B 1 312 ? 56.815 35.492 33.862 1.00 25.59 385 GLY B CA 1
ATOM 9201 C C . GLY B 1 312 ? 57.094 36.701 34.725 1.00 33.57 385 GLY B C 1
ATOM 9202 O O . GLY B 1 312 ? 56.341 36.991 35.651 1.00 31.80 385 GLY B O 1
ATOM 9206 N N . ILE B 1 313 ? 58.183 37.402 34.443 1.00 34.84 386 ILE B N 1
ATOM 9207 C CA . ILE B 1 313 ? 58.467 38.640 35.157 1.00 45.24 386 ILE B CA 1
ATOM 9208 C C . ILE B 1 313 ? 57.829 39.820 34.433 1.00 51.80 386 ILE B C 1
ATOM 9209 O O . ILE B 1 313 ? 57.233 40.685 35.071 1.00 70.74 386 ILE B O 1
#

CATH classification: 1.10.3290.10

Organism: Vibrio parahaemolyticus serotype O3:K6 (strain RIMD 2210633) (NCBI:txid223926)

Sequence (612 aa):
GQAQRLQTSSSVEHGQMLFKDANLKTPSDVLNAFAKLDSKMVKSHAAELSQLAERAMTEVMLETDSGKNLKALIGDDAVKSLAVRVVKDYGGGVAAAQKNPEVRINQMQAVFDMEVMHLKAAQRHIEGLASTDLNQGVYAEGLPEDAFNKAGVTNNVERAAAWIINASNSKGNDAENITSLLKEYATNGKDLLNMDNLKELHARLVPNVERDYRGPNISGGTLPSSIGGEGMLKQHIEGFLKENPVADKDLGKHLFAGVIGYHGFTDGNGRMGRMLYAIAELRNDSFNPLAMNAENSLHGIKTKAVFDNEQGQAQRLQTSSSVEHGQMLFKDANLKTPSDVLNAFAKLDSKMVKSHAAELSQLAERAMTEVMLETDSGKNLKALIGDDAVKSLAVRVVKDYGGGVAAAQKNPEVRINQMQAVFDMEVMHLKAAQRHIEGLASTDLNQGVYAEGLPEDAFNKAGVTNNVERAAAWIINASNSKGNDAENITSLLKEYATNGKDLLNMDNLKELHARLVPNVERDYRGPNISGGTLPSSIGGEGMLKQHIEGFLKENPVADKDLGKHLFAGVIGYHGFTDGNGRMGRMLYAIAELRNDSFNPLAMNAENSLHGI

Nearest PDB structures (foldseek):
  3let-assembly1_A  TM=1.003E+00  e=6.680E-42  Vibrio parahaemolyticus
  4u04-assembly1_A  TM=3.254E-01  e=2.337E-02  Homo sapiens
  6i7k-assembly1_A  TM=3.235E-01  e=5.837E-02  Homo sapiens
  5jj7-assembly1_B  TM=3.175E-01  e=6.097E-02  Caenorhabditis elegans
  5jj6-assembly3_B  TM=2.872E-01  e=5.349E-02  Caenorhabditis elegans

Secondary structure (DSSP, 8-state):
-HHHHHTSSSHHHHHHHHTT-TT--SHHHHHHHGGGS-HHHHHHTHHHHHHHHHHHHHHHHHHSHHHHHHHHHH-HHHHHHHHHHHHHHHS-HHHHHHH-HHHHHHHHHHHHHHHHHHHHHHHHHHHGGGGS-TTSTTTT----HHHH-TT---SHHHHHHHHHHHHTT--HHHHHHHHHHHHHHHHS---SS-HHHHHHHHHHHSTT----------SS--PPPHHHHHHHHHHIIIIIHHHS---HHHHHHHHHHHHHHHT-SSS-HHHHHHHHHHHHHHHTT---PPPHHHHHHHH---/----SSS---HHHHHTSSSHHHHHHHHTT-TT--SHHHHHHHGGGS-HHHHHHTHHHHHHHHHHHHHHHHHTSHHHHHHHHHH-HHHHHHHHHHHHHHHS-HHHHHHH-HHHHHHHHHHHHHHHHHHHHHHHHHHHHGGGS-TTSGGGG-B--GGGT-TT---SHHHHHHHHHHHHHT--HHHHHHHHHHHHHHHHS---SS-HHHHHHHHHHHS------------SS--PPPHHHHHHHHHHIIIIIHHHSPPPHHHHHHHHHHHHHHTT-SSS-HHHHHHHHHHHHHHHTT---PBPHHHHHHHH--